Protein AF-A0A090W2Y3-F1 (afdb_monomer_lite)

Sequence (413 aa):
MLTLISLATITFFKINIYKIIIVIGTFALAVAFAGNDLVNFIGPTTGAYQAFLDFSNPEVNTLGLSASEFSMESLGNKIYTPTYILLAAGLIMVLTLWFSSKAKAVVKTSVDLSRQDDINERFQPNFLSRNIVRLSIAASNSFNNLLPSSTKVYIDKQFRHTRIPALVKTKDLPAFDLIRASVNLMVASVLISIATSMKLPLSTTYVTFMVAMGTSLADRAWGSESAVYRVAGVLNVIGGWFFTALSAFVASAIMAFILYYGGAYALVALLVFTVIVLIKNYLNHRKQSIELKEEDKLQKAESSSTQGVIIESAENIANVVKRGNKIYTGAVNGLATHNLKSLKKNKKQVEKLSNEIDDLKDNIYYFIKNLEDPSVNASNFYISILGDLQDMAQSLNYISNASYKHVTITIKS

Organism: NCBI:txid504487

pLDDT: mean 82.03, std 10.82, range [45.22, 96.12]

Structure (mmCIF, N/CA/C/O backbone):
data_AF-A0A090W2Y3-F1
#
_entry.id   AF-A0A090W2Y3-F1
#
loop_
_atom_site.group_PDB
_atom_site.id
_atom_site.type_symbol
_atom_site.label_atom_id
_atom_site.label_alt_id
_atom_site.label_comp_id
_atom_site.label_asym_id
_atom_site.label_entity_id
_atom_site.label_seq_id
_atom_site.pdbx_PDB_ins_code
_atom_site.Cartn_x
_atom_site.Cartn_y
_atom_site.Cartn_z
_atom_site.occupancy
_atom_site.B_iso_or_equiv
_atom_site.auth_seq_id
_atom_site.auth_comp_id
_atom_site.auth_asym_id
_atom_site.auth_atom_id
_atom_site.pdbx_PDB_model_num
ATOM 1 N N . MET A 1 1 ? -22.883 31.002 -9.803 1.00 64.31 1 MET A N 1
ATOM 2 C CA . MET A 1 1 ? -23.533 30.134 -10.814 1.00 64.31 1 MET A CA 1
ATOM 3 C C . MET A 1 1 ? -23.662 28.689 -10.324 1.00 64.31 1 MET A C 1
ATOM 5 O O . MET A 1 1 ? -24.786 28.247 -10.148 1.00 64.31 1 MET A O 1
ATOM 9 N N . LEU A 1 2 ? -22.569 27.979 -10.007 1.00 75.44 2 LEU A N 1
ATOM 10 C CA . LEU A 1 2 ? -22.618 26.587 -9.503 1.00 75.44 2 LEU A CA 1
ATOM 11 C C . LEU A 1 2 ? -23.423 26.408 -8.200 1.00 75.44 2 LEU A C 1
ATOM 13 O O . LEU A 1 2 ? -24.170 25.445 -8.062 1.00 75.44 2 LEU A O 1
ATOM 17 N N . THR A 1 3 ? -23.338 27.363 -7.273 1.00 79.50 3 THR A N 1
ATOM 18 C CA . THR A 1 3 ? -24.137 27.382 -6.034 1.00 79.50 3 THR A CA 1
ATOM 19 C C . THR A 1 3 ? -25.640 27.501 -6.292 1.00 79.50 3 THR A C 1
ATOM 21 O O . THR A 1 3 ? -26.423 26.824 -5.636 1.00 79.50 3 THR A O 1
ATOM 24 N N . LEU A 1 4 ? -26.044 28.298 -7.285 1.00 81.88 4 LEU A N 1
ATOM 25 C CA . LEU A 1 4 ? -27.448 28.466 -7.679 1.00 81.88 4 LEU A CA 1
ATOM 26 C C . LEU A 1 4 ? -27.993 27.217 -8.382 1.00 81.88 4 LEU A C 1
ATOM 28 O O . LEU A 1 4 ? -29.125 26.821 -8.129 1.00 81.88 4 LEU A O 1
ATOM 32 N N . ILE A 1 5 ? -27.174 26.564 -9.211 1.00 79.81 5 ILE A N 1
ATOM 33 C CA . ILE A 1 5 ? -27.521 25.292 -9.864 1.00 79.81 5 ILE A CA 1
ATOM 34 C C . ILE A 1 5 ? -27.682 24.179 -8.821 1.00 79.81 5 ILE A C 1
ATOM 36 O O . ILE A 1 5 ? -28.649 23.421 -8.875 1.00 79.81 5 ILE A O 1
ATOM 40 N N . SER A 1 6 ? -26.769 24.104 -7.847 1.00 77.62 6 SER A N 1
ATOM 41 C CA . SER A 1 6 ? -26.867 23.162 -6.727 1.00 77.62 6 SER A CA 1
ATOM 42 C C . SER A 1 6 ? -28.151 23.391 -5.925 1.00 77.62 6 SER A C 1
ATOM 44 O O . SER A 1 6 ? -28.919 22.454 -5.717 1.00 77.62 6 SER A O 1
ATOM 46 N N . LEU A 1 7 ? -28.443 24.650 -5.571 1.00 80.12 7 LEU A N 1
ATOM 47 C CA . LEU A 1 7 ? -29.657 25.023 -4.845 1.00 80.12 7 LEU A CA 1
ATOM 48 C C . LEU A 1 7 ? -30.925 24.636 -5.621 1.00 80.12 7 LEU A C 1
ATOM 50 O O . LEU A 1 7 ? -31.783 23.953 -5.074 1.00 80.12 7 LEU A O 1
ATOM 54 N N . ALA A 1 8 ? -31.012 24.987 -6.907 1.00 80.88 8 ALA A N 1
ATOM 55 C CA . ALA A 1 8 ? -32.145 24.620 -7.754 1.00 80.88 8 ALA A CA 1
ATOM 56 C C . ALA A 1 8 ? -32.314 23.094 -7.850 1.00 80.88 8 ALA A C 1
ATOM 58 O O . ALA A 1 8 ? -33.419 22.577 -7.708 1.00 80.88 8 ALA A O 1
ATOM 59 N N . THR A 1 9 ? -31.219 22.350 -8.009 1.00 76.94 9 THR A N 1
ATOM 60 C CA . THR A 1 9 ? -31.265 20.883 -8.094 1.00 76.94 9 THR A CA 1
ATOM 61 C C . THR A 1 9 ? -31.795 20.259 -6.800 1.00 76.94 9 THR A C 1
ATOM 63 O O . THR A 1 9 ? -32.645 19.370 -6.844 1.00 76.94 9 THR A O 1
ATOM 66 N N . ILE A 1 10 ? -31.342 20.753 -5.644 1.00 82.12 10 ILE A N 1
ATOM 67 C CA . ILE A 1 10 ? -31.793 20.287 -4.325 1.00 82.12 10 ILE A CA 1
ATOM 68 C C . ILE A 1 10 ? -33.282 20.598 -4.126 1.00 82.12 10 ILE A C 1
ATOM 70 O O . ILE A 1 10 ? -34.040 19.721 -3.712 1.00 82.12 10 ILE A O 1
ATOM 74 N N . THR A 1 11 ? -33.712 21.822 -4.440 1.00 77.88 11 THR A N 1
ATOM 75 C CA . THR A 1 11 ? -35.088 22.276 -4.198 1.00 77.88 11 THR A CA 1
ATOM 76 C C . THR A 1 11 ? -36.101 21.608 -5.131 1.00 77.88 11 THR A C 1
ATOM 78 O O . THR A 1 11 ? -37.164 21.201 -4.666 1.00 77.88 11 THR A O 1
ATOM 81 N N . PHE A 1 12 ? -35.783 21.456 -6.422 1.00 79.94 12 PHE A N 1
ATOM 82 C CA . PHE A 1 12 ? -36.717 20.905 -7.412 1.00 79.94 12 PHE A CA 1
ATOM 83 C C . PHE A 1 12 ? -36.733 19.376 -7.447 1.00 79.94 12 PHE A C 1
ATOM 85 O O . PHE A 1 12 ? -37.807 18.782 -7.495 1.00 79.94 12 PHE A O 1
ATOM 92 N N . PHE A 1 13 ? -35.567 18.724 -7.398 1.00 80.19 13 PHE A N 1
ATOM 93 C CA . PHE A 1 13 ? -35.489 17.267 -7.545 1.00 80.19 13 PHE A CA 1
ATOM 94 C C . PHE A 1 13 ? -35.472 16.518 -6.208 1.00 80.19 13 PHE A C 1
ATOM 96 O O . PHE A 1 13 ? -35.655 15.303 -6.200 1.00 80.19 13 PHE A O 1
ATOM 103 N N . LYS A 1 14 ? -35.259 17.206 -5.072 1.00 76.50 14 LYS A N 1
ATOM 104 C CA . LYS A 1 14 ? -35.125 16.593 -3.732 1.00 76.50 14 LYS A CA 1
ATOM 105 C C . LYS A 1 14 ? -34.080 15.465 -3.677 1.00 76.50 14 LYS A C 1
ATOM 107 O O . LYS A 1 14 ? -34.162 14.562 -2.844 1.00 76.50 14 LYS A O 1
ATOM 112 N N . ILE A 1 15 ? -33.088 15.505 -4.567 1.00 78.69 15 ILE A N 1
ATOM 113 C CA . ILE A 1 15 ? -32.010 14.515 -4.631 1.00 78.69 15 ILE A CA 1
ATOM 114 C C . ILE A 1 15 ? -30.887 14.940 -3.684 1.00 78.69 15 ILE A C 1
ATOM 116 O O . ILE A 1 15 ? -30.542 16.116 -3.580 1.00 78.69 15 ILE A O 1
ATOM 120 N N . ASN A 1 16 ? -30.274 13.963 -3.014 1.00 81.56 16 ASN A N 1
ATOM 121 C CA . ASN A 1 16 ? -29.070 14.198 -2.227 1.00 81.56 16 ASN A CA 1
ATOM 122 C C . ASN A 1 16 ? -27.894 14.554 -3.155 1.00 81.56 16 ASN A C 1
ATOM 124 O O . ASN A 1 16 ? -27.328 13.680 -3.817 1.00 81.56 16 ASN A O 1
ATOM 128 N N . ILE A 1 17 ? -27.523 15.836 -3.172 1.00 84.12 17 ILE A N 1
ATOM 129 C CA . ILE A 1 17 ? -26.469 16.378 -4.038 1.00 84.12 17 ILE A CA 1
ATOM 130 C C . ILE A 1 17 ? -25.118 15.682 -3.831 1.00 84.12 17 ILE A C 1
ATOM 132 O O . ILE A 1 17 ? -24.384 15.477 -4.794 1.00 84.12 17 ILE A O 1
ATOM 136 N N . TYR A 1 18 ? -24.809 15.228 -2.611 1.00 84.50 18 TYR A N 1
ATOM 137 C CA . TYR A 1 18 ? -23.550 14.541 -2.335 1.00 84.50 18 TYR A CA 1
ATOM 138 C C . TYR A 1 18 ? -23.444 13.211 -3.077 1.00 84.50 18 TYR A C 1
ATOM 140 O O . TYR A 1 18 ? -22.360 12.863 -3.531 1.00 84.50 18 TYR A O 1
ATOM 148 N N . LYS A 1 19 ? -24.556 12.491 -3.287 1.00 84.31 19 LYS A N 1
ATOM 149 C CA . LYS A 1 19 ? -24.541 11.261 -4.097 1.00 84.31 19 LYS A CA 1
ATOM 150 C C . LYS A 1 19 ? -24.164 11.557 -5.550 1.00 84.31 19 LYS A C 1
ATOM 152 O O . LYS A 1 19 ? -23.370 10.823 -6.128 1.00 84.31 19 LYS A O 1
ATOM 157 N N . ILE A 1 20 ? -24.680 12.650 -6.115 1.00 85.00 20 ILE A N 1
ATOM 158 C CA . ILE A 1 20 ? -24.333 13.091 -7.475 1.00 85.00 20 ILE A CA 1
ATOM 159 C C . ILE A 1 20 ? -22.848 13.465 -7.540 1.00 85.00 20 ILE A C 1
ATOM 161 O O . ILE A 1 20 ? -22.136 12.990 -8.423 1.00 85.00 20 ILE A O 1
ATOM 165 N N . ILE A 1 21 ? -22.363 14.256 -6.577 1.00 86.44 21 ILE A N 1
ATOM 166 C CA . ILE A 1 21 ? -20.951 14.656 -6.507 1.00 86.44 21 ILE A CA 1
ATOM 167 C C . ILE A 1 21 ? -20.042 13.432 -6.367 1.00 86.44 21 ILE A C 1
ATOM 169 O O . ILE A 1 21 ? -19.009 13.380 -7.019 1.00 86.44 21 ILE A O 1
ATOM 173 N N . ILE A 1 22 ? -20.417 12.426 -5.574 1.00 86.88 22 ILE A N 1
ATOM 174 C CA . ILE A 1 22 ? -19.644 11.185 -5.425 1.00 86.88 22 ILE A CA 1
ATOM 175 C C . ILE A 1 22 ? -19.577 10.414 -6.747 1.00 86.88 22 ILE A C 1
ATOM 177 O O . ILE A 1 22 ? -18.504 9.941 -7.112 1.00 86.88 22 ILE A O 1
ATOM 181 N N . VAL A 1 23 ? -20.681 10.300 -7.489 1.00 86.56 23 VAL A N 1
ATOM 182 C CA . VAL A 1 23 ? -20.695 9.621 -8.798 1.00 86.56 23 VAL A CA 1
ATOM 183 C C . VAL A 1 23 ? -19.802 10.357 -9.799 1.00 86.56 23 VAL A C 1
ATOM 185 O O . VAL A 1 23 ? -18.921 9.744 -10.403 1.00 86.56 23 VAL A O 1
ATOM 188 N N . ILE A 1 24 ? -19.972 11.676 -9.925 1.00 87.44 24 ILE A N 1
ATOM 189 C CA . ILE A 1 24 ? -19.156 12.508 -10.820 1.00 87.44 24 ILE A CA 1
ATOM 190 C C . ILE A 1 24 ? -17.686 12.484 -10.389 1.00 87.44 24 ILE A C 1
ATOM 192 O O . ILE A 1 24 ? -16.804 12.313 -11.221 1.00 87.44 24 ILE A O 1
ATOM 196 N N . GLY A 1 25 ? -17.413 12.612 -9.091 1.00 86.69 25 GLY A N 1
ATOM 197 C CA . GLY A 1 25 ? -16.070 12.603 -8.517 1.00 86.69 25 GLY A CA 1
ATOM 198 C C . GLY A 1 25 ? -15.369 11.262 -8.700 1.00 86.69 25 GLY A C 1
ATOM 199 O O . GLY A 1 25 ? -14.180 11.232 -8.988 1.00 86.69 25 GLY A O 1
ATOM 200 N N . THR A 1 26 ? -16.101 10.152 -8.612 1.00 87.38 26 THR A N 1
ATOM 201 C CA . THR A 1 26 ? -15.568 8.811 -8.885 1.00 87.38 26 THR A CA 1
ATOM 202 C C . THR A 1 26 ? -15.210 8.662 -10.362 1.00 87.38 26 THR A C 1
ATOM 204 O O . THR A 1 26 ? -14.144 8.139 -10.680 1.00 87.38 26 THR A O 1
ATOM 207 N N . PHE A 1 27 ? -16.054 9.166 -11.268 1.00 86.31 27 PHE A N 1
ATOM 208 C CA . PHE A 1 27 ? -15.744 9.194 -12.697 1.00 86.31 27 PHE A CA 1
ATOM 209 C C . PHE A 1 27 ? -14.527 10.083 -12.998 1.00 86.31 27 PHE A C 1
ATOM 211 O O . PHE A 1 27 ? -13.602 9.648 -13.679 1.00 86.31 27 PHE A O 1
ATOM 218 N N . ALA A 1 28 ? -14.480 11.294 -12.437 1.00 86.69 28 ALA A N 1
ATOM 219 C CA . ALA A 1 28 ? -13.359 12.218 -12.592 1.00 86.69 28 ALA A CA 1
ATOM 220 C C . ALA A 1 28 ? -12.050 11.619 -12.062 1.00 86.69 28 ALA A C 1
ATOM 222 O O . ALA A 1 28 ? -11.017 11.698 -12.724 1.00 86.69 28 ALA A O 1
ATOM 223 N N . LEU A 1 29 ? -12.102 10.967 -10.898 1.00 85.94 29 LEU A N 1
ATOM 224 C CA . LEU A 1 29 ? -10.965 10.260 -10.331 1.00 85.94 29 LEU A CA 1
ATOM 225 C C . LEU A 1 29 ? -10.515 9.131 -11.264 1.00 85.94 29 LEU A C 1
ATOM 227 O O . LEU A 1 29 ? -9.334 9.057 -11.579 1.00 85.94 29 LEU A O 1
ATOM 231 N N . ALA A 1 30 ? -11.433 8.308 -11.775 1.00 84.69 30 ALA A N 1
ATOM 232 C CA . ALA A 1 30 ? -11.102 7.232 -12.709 1.00 84.69 30 ALA A CA 1
ATOM 233 C C . ALA A 1 30 ? -10.423 7.747 -13.991 1.00 84.69 30 ALA A C 1
ATOM 235 O O . ALA A 1 30 ? -9.415 7.184 -14.414 1.00 84.69 30 ALA A O 1
ATOM 236 N N . VAL A 1 31 ? -10.924 8.842 -14.574 1.00 84.69 31 VAL A N 1
ATOM 237 C CA . VAL A 1 31 ? -10.310 9.487 -15.747 1.00 84.69 31 VAL A CA 1
ATOM 238 C C . VAL A 1 31 ? -8.913 10.015 -15.418 1.00 84.69 31 VAL A C 1
ATOM 240 O O . VAL A 1 31 ? -7.981 9.794 -16.187 1.00 84.69 31 VAL A O 1
ATOM 243 N N . ALA A 1 32 ? -8.744 10.668 -14.267 1.00 84.94 32 ALA A N 1
ATOM 244 C CA . ALA A 1 32 ? -7.456 11.205 -13.835 1.00 84.94 32 ALA A CA 1
ATOM 245 C C . ALA A 1 32 ? -6.419 10.091 -13.578 1.00 84.94 32 ALA A C 1
ATOM 247 O O . ALA A 1 32 ? -5.270 10.203 -14.003 1.00 84.94 32 ALA A O 1
ATOM 248 N N . PHE A 1 33 ? -6.835 8.987 -12.947 1.00 81.00 33 PHE A N 1
ATOM 249 C CA . PHE A 1 33 ? -6.011 7.789 -12.758 1.00 81.00 33 PHE A CA 1
ATOM 250 C C . PHE A 1 33 ? -5.596 7.176 -14.093 1.00 81.00 33 PHE A C 1
ATOM 252 O O . PHE A 1 33 ? -4.412 6.928 -14.308 1.00 81.00 33 PHE A O 1
ATOM 259 N N . ALA A 1 34 ? -6.557 6.968 -14.997 1.00 81.94 34 ALA A N 1
ATOM 260 C CA . ALA A 1 34 ? -6.280 6.413 -16.313 1.00 81.94 34 ALA A CA 1
ATOM 261 C C . ALA A 1 34 ? -5.309 7.307 -17.092 1.00 81.94 34 ALA A C 1
ATOM 263 O O . ALA A 1 34 ? -4.353 6.800 -17.659 1.00 81.94 34 ALA A O 1
ATOM 264 N N . GLY A 1 35 ? -5.492 8.629 -17.073 1.00 79.94 35 GLY A N 1
ATOM 265 C CA . GLY A 1 35 ? -4.607 9.562 -17.772 1.00 79.94 35 GLY A CA 1
ATOM 266 C C . GLY A 1 35 ? -3.140 9.458 -17.340 1.00 79.94 35 GLY A C 1
ATOM 267 O O . GLY A 1 35 ? -2.259 9.395 -18.194 1.00 79.94 35 GLY A O 1
ATOM 268 N N . ASN A 1 36 ? -2.871 9.400 -16.034 1.00 84.81 36 ASN A N 1
ATOM 269 C CA . ASN A 1 36 ? -1.505 9.316 -15.510 1.00 84.81 36 ASN A CA 1
ATOM 270 C C . ASN A 1 36 ? -0.910 7.904 -15.621 1.00 84.81 36 ASN A C 1
ATOM 272 O O . ASN A 1 36 ? 0.204 7.716 -16.110 1.00 84.81 36 ASN A O 1
ATOM 276 N N . ASP A 1 37 ? -1.650 6.892 -15.168 1.00 86.00 37 ASP A N 1
ATOM 277 C CA . ASP A 1 37 ? -1.103 5.544 -15.008 1.00 86.00 37 ASP A CA 1
ATOM 278 C C . ASP A 1 37 ? -1.027 4.790 -16.341 1.00 86.00 37 ASP A C 1
ATOM 280 O O . ASP A 1 37 ? -0.186 3.903 -16.497 1.00 86.00 37 ASP A O 1
ATOM 284 N N . LEU A 1 38 ? -1.841 5.163 -17.337 1.00 83.88 38 LEU A N 1
ATOM 285 C CA . LEU A 1 38 ? -1.764 4.585 -18.681 1.00 83.88 38 LEU A CA 1
ATOM 286 C C . LEU A 1 38 ? -0.440 4.923 -19.358 1.00 83.88 38 LEU A C 1
ATOM 288 O O . LEU A 1 38 ? 0.160 4.039 -19.962 1.00 83.88 38 LEU A O 1
ATOM 292 N N . VAL A 1 39 ? 0.051 6.156 -19.198 1.00 80.25 39 VAL A N 1
ATOM 293 C CA . VAL A 1 39 ? 1.357 6.577 -19.729 1.00 80.25 39 VAL A CA 1
ATOM 294 C C . VAL A 1 39 ? 2.488 5.798 -19.057 1.00 80.25 39 VAL A C 1
ATOM 296 O O . VAL A 1 39 ? 3.388 5.325 -19.746 1.00 80.25 39 VAL A O 1
ATOM 299 N N . ASN A 1 40 ? 2.409 5.575 -17.742 1.00 84.88 40 ASN A N 1
ATOM 300 C CA . ASN A 1 40 ? 3.385 4.748 -17.021 1.00 84.88 40 ASN A CA 1
ATOM 301 C C . ASN A 1 40 ? 3.363 3.281 -17.481 1.00 84.88 40 ASN A C 1
ATOM 303 O O . ASN A 1 40 ? 4.406 2.632 -17.526 1.00 84.88 40 ASN A O 1
ATOM 307 N N . PHE A 1 41 ? 2.185 2.754 -17.825 1.00 85.81 41 PHE A N 1
ATOM 308 C CA . PHE A 1 41 ? 2.028 1.376 -18.282 1.00 85.81 41 PHE A CA 1
ATOM 309 C C . PHE A 1 41 ? 2.571 1.160 -19.700 1.00 85.81 41 PHE A C 1
ATOM 311 O O . PHE A 1 41 ? 3.303 0.199 -19.932 1.00 85.81 41 PHE A O 1
ATOM 318 N N . ILE A 1 42 ? 2.240 2.048 -20.642 1.00 87.75 42 ILE A N 1
ATOM 319 C CA . ILE A 1 42 ? 2.633 1.884 -22.050 1.00 87.75 42 ILE A CA 1
ATOM 320 C C . ILE A 1 42 ? 4.006 2.470 -22.364 1.00 87.75 42 ILE A C 1
ATOM 322 O O . ILE A 1 42 ? 4.657 1.977 -23.282 1.00 87.75 42 ILE A O 1
ATOM 326 N N . GLY A 1 43 ? 4.461 3.471 -21.603 1.00 86.25 43 GLY A N 1
ATOM 327 C CA . GLY A 1 43 ? 5.660 4.264 -21.879 1.00 86.25 43 GLY A CA 1
ATOM 328 C C . GLY A 1 43 ? 6.895 3.435 -22.244 1.00 86.25 43 GLY A C 1
ATOM 329 O O . GLY A 1 43 ? 7.465 3.671 -23.311 1.00 86.25 43 GLY A O 1
ATOM 330 N N . PRO A 1 44 ? 7.285 2.420 -21.444 1.00 86.56 44 PRO A N 1
ATOM 331 C CA . PRO A 1 44 ? 8.419 1.558 -21.780 1.00 86.56 44 PRO A CA 1
ATOM 332 C C . PRO A 1 44 ? 8.231 0.797 -23.101 1.00 86.56 44 PRO A C 1
ATOM 334 O O . PRO A 1 44 ? 9.154 0.716 -23.906 1.00 86.56 44 PRO A O 1
ATOM 337 N N . THR A 1 45 ? 7.030 0.265 -23.354 1.00 87.25 45 THR A N 1
ATOM 338 C CA . THR A 1 45 ? 6.740 -0.510 -24.572 1.00 87.25 45 THR A CA 1
ATOM 339 C C . THR A 1 45 ? 6.662 0.362 -25.822 1.00 87.25 45 THR A C 1
ATOM 341 O O . THR A 1 45 ? 7.199 -0.012 -26.860 1.00 87.25 45 THR A O 1
ATOM 344 N N . THR A 1 46 ? 6.055 1.547 -25.728 1.00 86.88 46 THR A N 1
ATOM 345 C CA . THR A 1 46 ? 5.974 2.502 -26.838 1.00 86.88 46 THR A CA 1
ATOM 346 C C . THR A 1 46 ? 7.330 3.129 -27.125 1.00 86.88 46 THR A C 1
ATOM 348 O O . THR A 1 46 ? 7.658 3.326 -28.287 1.00 86.88 46 THR A O 1
ATOM 351 N N . GLY A 1 47 ? 8.140 3.389 -26.092 1.00 87.81 47 GLY A N 1
ATOM 352 C CA . GLY A 1 47 ? 9.519 3.850 -26.250 1.00 87.81 47 GLY A CA 1
ATOM 353 C C . GLY A 1 47 ? 10.391 2.809 -26.947 1.00 87.81 47 GLY A C 1
ATOM 354 O O . GLY A 1 47 ? 11.058 3.133 -27.922 1.00 87.81 47 GLY A O 1
ATOM 355 N N . ALA A 1 48 ? 10.322 1.543 -26.526 1.00 87.31 48 ALA A N 1
ATOM 356 C CA . ALA A 1 48 ? 11.044 0.459 -27.193 1.00 87.31 48 ALA A CA 1
ATOM 357 C C . ALA A 1 48 ? 10.604 0.276 -28.658 1.00 87.31 48 ALA A C 1
ATOM 359 O O . ALA A 1 48 ? 11.442 0.100 -29.539 1.00 87.31 48 ALA A O 1
ATOM 360 N N . TYR A 1 49 ? 9.297 0.350 -28.927 1.00 86.62 49 TYR A N 1
ATOM 361 C CA . TYR A 1 49 ? 8.762 0.262 -30.285 1.00 86.62 49 TYR A CA 1
ATOM 362 C C . TYR A 1 49 ? 9.209 1.439 -31.161 1.00 86.62 49 TYR A C 1
ATOM 364 O O . TYR A 1 49 ? 9.641 1.224 -32.290 1.00 86.62 49 TYR A O 1
ATOM 372 N N . GLN A 1 50 ? 9.172 2.667 -30.635 1.00 87.31 50 GLN A N 1
ATOM 373 C CA . GLN A 1 50 ? 9.648 3.849 -31.352 1.00 87.31 50 GLN A CA 1
ATOM 374 C C . GLN A 1 50 ? 11.151 3.766 -31.637 1.00 87.31 50 GLN A C 1
ATOM 376 O O . GLN A 1 50 ? 11.551 3.996 -32.770 1.00 87.31 50 GLN A O 1
ATOM 381 N N . ALA A 1 51 ? 11.968 3.357 -30.661 1.00 88.19 51 ALA A N 1
ATOM 382 C CA . ALA A 1 51 ? 13.406 3.170 -30.859 1.00 88.19 51 ALA A CA 1
ATOM 383 C C . ALA A 1 51 ? 13.706 2.171 -31.988 1.00 88.19 51 ALA A C 1
ATOM 385 O O . ALA A 1 51 ? 14.599 2.394 -32.802 1.00 88.19 51 ALA A O 1
ATOM 386 N N . PHE A 1 52 ? 12.933 1.084 -32.070 1.00 88.19 52 PHE A N 1
ATOM 387 C CA . PHE A 1 52 ? 13.045 0.116 -33.158 1.00 88.19 52 PHE A CA 1
ATOM 388 C C . PHE A 1 52 ? 12.650 0.708 -34.520 1.00 88.19 52 PHE A C 1
ATOM 390 O O . PHE A 1 52 ? 13.341 0.470 -35.513 1.00 88.19 52 PHE A O 1
ATOM 397 N N . LEU A 1 53 ? 11.557 1.478 -34.575 1.00 88.31 53 LEU A N 1
ATOM 398 C CA . LEU A 1 53 ? 11.122 2.152 -35.799 1.00 88.31 53 LEU A CA 1
ATOM 399 C C . LEU A 1 53 ? 12.151 3.179 -36.276 1.00 88.31 53 LEU A C 1
ATOM 401 O O . LEU A 1 53 ? 12.477 3.184 -37.456 1.00 88.31 53 LEU A O 1
ATOM 405 N N . ASP A 1 54 ? 12.687 3.995 -35.371 1.00 88.38 54 ASP A N 1
ATOM 406 C CA . ASP A 1 54 ? 13.687 5.020 -35.682 1.00 88.38 54 ASP A CA 1
ATOM 407 C C . ASP A 1 54 ? 14.986 4.394 -36.197 1.00 88.38 54 ASP A C 1
ATOM 409 O O . ASP A 1 54 ? 15.530 4.842 -37.202 1.00 88.38 54 ASP A O 1
ATOM 413 N N . PHE A 1 55 ? 15.445 3.311 -35.563 1.00 88.75 55 PHE A N 1
ATOM 414 C CA . PHE A 1 55 ? 16.610 2.555 -36.025 1.00 88.75 55 PHE A CA 1
ATOM 415 C C . PHE A 1 55 ? 16.405 1.962 -37.429 1.00 88.75 55 PHE A C 1
ATOM 417 O O . PHE A 1 55 ? 17.331 1.945 -38.243 1.00 88.75 55 PHE A O 1
ATOM 424 N N . SER A 1 56 ? 15.190 1.480 -37.710 1.00 88.06 56 SER A N 1
ATOM 425 C CA . SER A 1 56 ? 14.832 0.835 -38.979 1.00 88.06 56 SER A CA 1
ATOM 426 C C . SER A 1 56 ? 14.457 1.827 -40.083 1.00 88.06 56 SER A C 1
ATOM 428 O O . SER A 1 56 ? 14.317 1.419 -41.235 1.00 88.06 56 SER A O 1
ATOM 430 N N . ASN A 1 57 ? 14.252 3.105 -39.753 1.00 87.19 57 ASN A N 1
ATOM 431 C CA . ASN A 1 57 ? 13.833 4.125 -40.702 1.00 87.19 57 ASN A CA 1
ATOM 432 C C . ASN A 1 57 ? 15.060 4.729 -41.415 1.00 87.19 57 ASN A C 1
ATOM 434 O O . ASN A 1 57 ? 15.855 5.405 -40.759 1.00 87.19 57 ASN A O 1
ATOM 438 N N . PRO A 1 58 ? 15.201 4.572 -42.746 1.00 83.88 58 PRO A N 1
ATOM 439 C CA . PRO A 1 58 ? 16.316 5.146 -43.506 1.00 83.88 58 PRO A CA 1
ATOM 440 C C . PRO A 1 58 ? 16.395 6.679 -43.446 1.00 83.88 58 PRO A C 1
ATOM 442 O O . PRO A 1 58 ? 17.461 7.246 -43.663 1.00 83.88 58 PRO A O 1
ATOM 445 N N . GLU A 1 59 ? 15.285 7.361 -43.152 1.00 84.00 59 GLU A N 1
ATOM 446 C CA . GLU A 1 59 ? 15.244 8.823 -43.013 1.00 84.00 59 GLU A CA 1
ATOM 447 C C . GLU A 1 59 ? 15.822 9.308 -41.677 1.00 84.00 59 GLU A C 1
ATOM 449 O O . GLU A 1 59 ? 16.261 10.451 -41.571 1.00 84.00 59 GLU A O 1
ATOM 454 N N . VAL A 1 60 ? 15.831 8.445 -40.656 1.00 83.25 60 VAL A N 1
ATOM 455 C CA . VAL A 1 60 ? 16.355 8.750 -39.316 1.00 83.25 60 VAL A CA 1
ATOM 456 C C . VAL A 1 60 ? 17.755 8.160 -39.154 1.00 83.25 60 VAL A C 1
ATOM 458 O O . VAL A 1 60 ? 18.677 8.850 -38.725 1.00 83.25 60 VAL A O 1
ATOM 461 N N . ASN A 1 61 ? 17.954 6.911 -39.578 1.00 84.94 61 ASN A N 1
ATOM 462 C CA . ASN A 1 61 ? 19.258 6.265 -39.676 1.00 84.94 61 ASN A CA 1
ATOM 463 C C . ASN A 1 61 ? 19.893 6.494 -41.061 1.00 84.94 61 ASN A C 1
ATOM 465 O O . ASN A 1 61 ? 20.162 5.556 -41.811 1.00 84.94 61 ASN A O 1
ATOM 469 N N . THR A 1 62 ? 20.132 7.761 -41.405 1.00 81.00 62 THR A N 1
ATOM 470 C CA . THR A 1 62 ? 20.626 8.176 -42.735 1.00 81.00 62 THR A CA 1
ATOM 471 C C . THR A 1 62 ? 22.001 7.608 -43.089 1.00 81.00 62 THR A C 1
ATOM 473 O O . THR A 1 62 ? 22.320 7.428 -44.262 1.00 81.00 62 THR A O 1
ATOM 476 N N . LEU A 1 63 ? 22.814 7.311 -42.074 1.00 81.69 63 LEU A N 1
ATOM 477 C CA . LEU A 1 63 ? 24.168 6.777 -42.209 1.00 81.69 63 LEU A CA 1
ATOM 478 C C . LEU A 1 63 ? 24.213 5.240 -42.217 1.00 81.69 63 LEU A C 1
ATOM 480 O O . LEU A 1 63 ? 25.293 4.675 -42.368 1.00 81.69 63 LEU A O 1
ATOM 484 N N . GLY A 1 64 ? 23.073 4.556 -42.049 1.00 83.50 64 GLY A N 1
ATOM 485 C CA . GLY A 1 64 ? 23.025 3.093 -41.970 1.00 83.50 64 GLY A CA 1
ATOM 486 C C . GLY A 1 64 ? 23.825 2.530 -40.790 1.00 83.50 64 GLY A C 1
ATOM 487 O O . GLY A 1 64 ? 24.434 1.467 -40.908 1.00 83.50 64 GLY A O 1
ATOM 488 N N . LEU A 1 65 ? 23.857 3.261 -39.672 1.00 86.56 65 LEU A N 1
ATOM 489 C CA . LEU A 1 65 ? 24.623 2.909 -38.480 1.00 86.56 65 LEU A CA 1
ATOM 490 C C . LEU A 1 65 ? 24.163 1.573 -37.905 1.00 86.56 65 LEU A C 1
ATOM 492 O O . LEU A 1 65 ? 22.971 1.243 -37.907 1.00 86.56 65 LEU A O 1
ATOM 496 N N . SER A 1 66 ? 25.125 0.831 -37.362 1.00 86.19 66 SER A N 1
ATOM 497 C CA . SER A 1 66 ? 24.853 -0.386 -36.607 1.00 86.19 66 SER A CA 1
ATOM 498 C C . SER A 1 66 ? 24.125 -0.072 -35.292 1.00 86.19 66 SER A C 1
ATOM 500 O O . SER A 1 66 ? 24.191 1.040 -34.767 1.00 86.19 66 SER A O 1
ATOM 502 N N . ALA A 1 67 ? 23.444 -1.065 -34.711 1.00 82.44 67 ALA A N 1
ATOM 503 C CA . ALA A 1 67 ? 22.683 -0.880 -33.469 1.00 82.44 67 ALA A CA 1
ATOM 504 C C . ALA A 1 67 ? 23.540 -0.403 -32.276 1.00 82.44 67 ALA A C 1
ATOM 506 O O . ALA A 1 67 ? 23.005 0.194 -31.347 1.00 82.44 67 ALA A O 1
ATOM 507 N N . SER A 1 68 ? 24.855 -0.654 -32.292 1.00 81.69 68 SER A N 1
ATOM 508 C CA . SER A 1 68 ? 25.796 -0.182 -31.266 1.00 81.69 68 SER A CA 1
ATOM 509 C C . SER A 1 68 ? 26.210 1.282 -31.426 1.00 81.69 68 SER A C 1
ATOM 511 O O . SER A 1 68 ? 26.688 1.881 -30.469 1.00 81.69 68 SER A O 1
ATOM 513 N N . GLU A 1 69 ? 26.054 1.846 -32.623 1.00 84.62 69 GLU A N 1
ATOM 514 C CA . GLU A 1 69 ? 26.484 3.208 -32.973 1.00 84.62 69 GLU A CA 1
ATOM 515 C C . GLU A 1 69 ? 25.296 4.167 -33.126 1.00 84.62 69 GLU A C 1
ATOM 517 O O . GLU A 1 69 ? 25.470 5.385 -33.120 1.00 84.62 69 GLU A O 1
ATOM 522 N N . PHE A 1 70 ? 24.081 3.630 -33.253 1.00 86.38 70 PHE A N 1
ATOM 523 C CA . PHE A 1 70 ? 22.863 4.416 -33.376 1.00 86.38 70 PHE A CA 1
ATOM 524 C C . PHE A 1 70 ? 22.504 5.107 -32.051 1.00 86.38 70 PHE A C 1
ATOM 526 O O . PHE A 1 70 ? 22.250 4.462 -31.030 1.00 86.38 70 PHE A O 1
ATOM 533 N N . SER A 1 71 ? 22.464 6.441 -32.073 1.00 83.75 71 SER A N 1
ATOM 534 C CA . SER A 1 71 ? 22.089 7.257 -30.915 1.00 83.75 71 SER A CA 1
ATOM 535 C C . SER A 1 71 ? 20.598 7.129 -30.594 1.00 83.75 71 SER A C 1
ATOM 537 O O . SER A 1 71 ? 19.750 7.203 -31.478 1.00 83.75 71 SER A O 1
ATOM 539 N N . MET A 1 72 ? 20.267 7.031 -29.305 1.00 84.44 72 MET A N 1
ATOM 540 C CA . MET A 1 72 ? 18.882 7.012 -28.807 1.00 84.44 72 MET A CA 1
ATOM 541 C C . MET A 1 72 ? 18.316 8.417 -28.540 1.00 84.44 72 MET A C 1
ATOM 543 O O . MET A 1 72 ? 17.339 8.568 -27.807 1.00 84.44 72 MET A O 1
ATOM 547 N N . GLU A 1 73 ? 18.920 9.462 -29.111 1.00 82.75 73 GLU A N 1
ATOM 548 C CA . GLU A 1 73 ? 18.484 10.856 -28.950 1.00 82.75 73 GLU A CA 1
ATOM 549 C C . GLU A 1 73 ? 17.018 11.073 -29.367 1.00 82.75 73 GLU A C 1
ATOM 551 O O . GLU A 1 73 ? 16.314 11.887 -28.766 1.00 82.75 73 GLU A O 1
ATOM 556 N N . SER A 1 74 ? 16.512 10.281 -30.320 1.00 78.75 74 SER A N 1
ATOM 557 C CA . SER A 1 74 ? 15.114 10.336 -30.757 1.00 78.75 74 SER A CA 1
ATOM 558 C C . SER A 1 74 ? 14.108 10.061 -29.628 1.00 78.75 74 SER A C 1
ATOM 560 O O . SER A 1 74 ? 13.014 10.628 -29.645 1.00 78.75 74 SER A O 1
ATOM 562 N N . LEU A 1 75 ? 14.486 9.299 -28.589 1.00 79.19 75 LEU A N 1
ATOM 563 C CA . LEU A 1 75 ? 13.651 9.049 -27.405 1.00 79.19 75 LEU A CA 1
ATOM 564 C C . LEU A 1 75 ? 13.462 10.285 -26.514 1.00 79.19 75 LEU A C 1
ATOM 566 O O . LEU A 1 75 ? 12.549 10.305 -25.688 1.00 79.19 75 LEU A O 1
ATOM 570 N N . GLY A 1 76 ? 14.300 11.315 -26.667 1.00 77.94 76 GLY A N 1
ATOM 571 C CA . GLY A 1 76 ? 14.137 12.600 -25.983 1.00 77.94 76 GLY A CA 1
ATOM 572 C C . GLY A 1 76 ? 13.013 13.462 -26.569 1.00 77.94 76 GLY A C 1
ATOM 573 O O . GLY A 1 76 ? 12.556 14.408 -25.923 1.00 77.94 76 GLY A O 1
ATOM 574 N N . ASN A 1 77 ? 12.540 13.132 -27.775 1.00 80.00 77 ASN A N 1
ATOM 575 C CA . ASN A 1 77 ? 11.471 13.852 -28.458 1.00 80.00 77 ASN A CA 1
ATOM 576 C C . ASN A 1 77 ? 10.079 13.332 -28.068 1.00 80.00 77 ASN A C 1
ATOM 578 O O . ASN A 1 77 ? 9.910 12.281 -27.450 1.00 80.00 77 ASN A O 1
ATOM 582 N N . LYS A 1 78 ? 9.030 14.086 -28.426 1.00 78.06 78 LYS A N 1
ATOM 583 C CA . LYS A 1 78 ? 7.644 13.656 -28.184 1.00 78.06 78 LYS A CA 1
ATOM 584 C C . LYS A 1 78 ? 7.334 12.385 -28.977 1.00 78.06 78 LYS A C 1
ATOM 586 O O . LYS A 1 78 ? 7.262 12.422 -30.200 1.00 78.06 78 LYS A O 1
ATOM 591 N N . ILE A 1 79 ? 7.056 11.304 -28.257 1.00 73.62 79 ILE A N 1
ATOM 592 C CA . ILE A 1 79 ? 6.618 10.032 -28.831 1.00 73.62 79 ILE A CA 1
ATOM 593 C C . ILE A 1 79 ? 5.124 10.115 -29.165 1.00 73.62 79 ILE A C 1
ATOM 595 O O . ILE A 1 79 ? 4.297 10.413 -28.297 1.00 73.62 79 ILE A O 1
ATOM 599 N N . TYR A 1 80 ? 4.767 9.819 -30.414 1.00 74.19 80 TYR A N 1
ATOM 600 C CA . TYR A 1 80 ? 3.374 9.673 -30.830 1.00 74.19 80 TYR A CA 1
ATOM 601 C C . TYR A 1 80 ? 2.934 8.226 -30.635 1.00 74.19 80 TYR A C 1
ATOM 603 O O . TYR A 1 80 ? 3.429 7.317 -31.293 1.00 74.19 80 TYR A O 1
ATOM 611 N N . THR A 1 81 ? 1.984 8.001 -29.728 1.00 79.19 81 THR A N 1
ATOM 612 C CA . THR A 1 81 ? 1.398 6.669 -29.538 1.00 79.19 81 THR A CA 1
ATOM 613 C C . THR A 1 81 ? 0.156 6.519 -30.419 1.00 79.19 81 THR A C 1
ATOM 615 O O . THR A 1 81 ? -0.781 7.309 -30.269 1.00 79.19 81 THR A O 1
ATOM 618 N N . PRO A 1 82 ? 0.090 5.507 -31.302 1.00 83.25 82 PRO A N 1
ATOM 619 C CA . PRO A 1 82 ? -1.109 5.227 -32.079 1.00 83.25 82 PRO A CA 1
ATOM 620 C C . PRO A 1 82 ? -2.333 4.955 -31.193 1.00 83.25 82 PRO A C 1
ATOM 622 O O . PRO A 1 82 ? -2.253 4.230 -30.198 1.00 83.25 82 PRO A O 1
ATOM 625 N N . THR A 1 83 ? -3.498 5.479 -31.584 1.00 87.38 83 THR A N 1
ATOM 626 C CA . THR A 1 83 ? -4.735 5.398 -30.786 1.00 87.38 83 THR A CA 1
ATOM 627 C C . THR A 1 83 ? -5.159 3.962 -30.467 1.00 87.38 83 THR A C 1
ATOM 629 O O . THR A 1 83 ? -5.675 3.704 -29.383 1.00 87.38 83 THR A O 1
ATOM 632 N N . TYR A 1 84 ? -4.911 3.004 -31.367 1.00 88.38 84 TYR A N 1
ATOM 633 C CA . TYR A 1 84 ? -5.262 1.599 -31.136 1.00 88.38 84 TYR A CA 1
ATOM 634 C C . TYR A 1 84 ? -4.433 0.954 -30.011 1.00 88.38 84 TYR A C 1
ATOM 636 O O . TYR A 1 84 ? -4.979 0.162 -29.244 1.00 88.38 84 TYR A O 1
ATOM 644 N N . ILE A 1 85 ? -3.154 1.328 -29.854 1.00 84.81 85 ILE A N 1
ATOM 645 C CA . ILE A 1 85 ? -2.300 0.859 -28.746 1.00 84.81 85 ILE A CA 1
ATOM 646 C C . ILE A 1 85 ? -2.824 1.423 -27.427 1.00 84.81 85 ILE A C 1
ATOM 648 O O . ILE A 1 85 ? -2.956 0.691 -26.447 1.00 84.81 85 ILE A O 1
ATOM 652 N N . LEU A 1 86 ? -3.184 2.710 -27.423 1.00 86.38 86 LEU A N 1
ATOM 653 C CA . LEU A 1 86 ? -3.748 3.380 -26.254 1.00 86.38 86 LEU A CA 1
ATOM 654 C C . LEU A 1 86 ? -5.066 2.725 -25.807 1.00 86.38 86 LEU A C 1
ATOM 656 O O . LEU A 1 86 ? -5.256 2.464 -24.620 1.00 86.38 86 LEU A O 1
ATOM 660 N N . LEU A 1 87 ? -5.952 2.410 -26.759 1.00 89.00 87 LEU A N 1
ATOM 661 C CA . LEU A 1 87 ? -7.237 1.758 -26.492 1.00 89.00 87 LEU A CA 1
ATOM 662 C C . LEU A 1 87 ? -7.036 0.335 -25.952 1.00 89.00 87 LEU A C 1
ATOM 664 O O . LEU A 1 87 ? -7.621 -0.020 -24.927 1.00 89.00 87 LEU A O 1
ATOM 668 N N . ALA A 1 88 ? -6.168 -0.460 -26.586 1.00 90.44 88 ALA A N 1
ATOM 669 C CA . ALA A 1 88 ? -5.851 -1.813 -26.134 1.00 90.44 88 ALA A CA 1
ATOM 670 C C . ALA A 1 88 ? -5.242 -1.820 -24.722 1.00 90.44 88 ALA A C 1
ATOM 672 O O . ALA A 1 88 ? -5.659 -2.603 -23.867 1.00 90.44 88 ALA A O 1
ATOM 673 N N . ALA A 1 89 ? -4.304 -0.913 -24.443 1.00 88.81 89 ALA A N 1
ATOM 674 C CA . ALA A 1 89 ? -3.693 -0.777 -23.127 1.00 88.81 89 ALA A CA 1
ATOM 675 C C . ALA A 1 89 ? -4.702 -0.344 -22.054 1.00 88.81 89 ALA A C 1
ATOM 677 O O . ALA A 1 89 ? -4.709 -0.906 -20.957 1.00 88.81 89 ALA A O 1
ATOM 678 N N . GLY A 1 90 ? -5.595 0.597 -22.380 1.00 88.38 90 GLY A N 1
ATOM 679 C CA . GLY A 1 90 ? -6.690 0.997 -21.498 1.00 88.38 90 GLY A CA 1
ATOM 680 C C . GLY A 1 90 ? -7.611 -0.177 -21.159 1.00 88.38 90 GLY A C 1
ATOM 681 O O . GLY A 1 90 ? -7.943 -0.392 -19.994 1.00 88.38 90 GLY A O 1
ATOM 682 N N . LEU A 1 91 ? -7.958 -1.002 -22.150 1.00 90.62 91 LEU A N 1
ATOM 683 C CA . LEU A 1 91 ? -8.786 -2.191 -21.949 1.00 90.62 91 LEU A CA 1
ATOM 684 C C . LEU A 1 91 ? -8.092 -3.231 -21.054 1.00 90.62 91 LEU A C 1
ATOM 686 O O . LEU A 1 91 ? -8.705 -3.735 -20.111 1.00 90.62 91 LEU A O 1
ATOM 690 N N . ILE A 1 92 ? -6.804 -3.508 -21.288 1.00 90.69 92 ILE A N 1
ATOM 691 C CA . ILE A 1 92 ? -6.004 -4.406 -20.438 1.00 90.69 92 ILE A CA 1
ATOM 692 C C . ILE A 1 92 ? -5.965 -3.892 -18.995 1.00 90.69 92 ILE A C 1
ATOM 694 O O . ILE A 1 92 ? -6.150 -4.675 -18.058 1.00 90.69 92 ILE A O 1
ATOM 698 N N . MET A 1 93 ? -5.765 -2.587 -18.800 1.00 87.44 93 MET A N 1
ATOM 699 C CA . MET A 1 93 ? -5.753 -1.967 -17.476 1.00 87.44 93 MET A CA 1
ATOM 700 C C . MET A 1 93 ? -7.094 -2.151 -16.756 1.00 87.44 93 MET A C 1
ATOM 702 O O . MET A 1 93 ? -7.109 -2.599 -15.607 1.00 87.44 93 MET A O 1
ATOM 706 N N . VAL A 1 94 ? -8.217 -1.879 -17.430 1.00 87.38 94 VAL A N 1
ATOM 707 C CA . VAL A 1 94 ? -9.567 -2.046 -16.864 1.00 87.38 94 VAL A CA 1
ATOM 708 C C . VAL A 1 94 ? -9.813 -3.495 -16.446 1.00 87.38 94 VAL A C 1
ATOM 710 O O . VAL A 1 94 ? -10.202 -3.744 -15.303 1.00 87.38 94 VAL A O 1
ATOM 713 N N . LEU A 1 95 ? -9.533 -4.461 -17.329 1.00 89.44 95 LEU A N 1
ATOM 714 C CA . LEU A 1 95 ? -9.693 -5.885 -17.015 1.00 89.44 95 LEU A CA 1
ATOM 715 C C . LEU A 1 95 ? -8.815 -6.293 -15.825 1.00 89.44 95 LEU A C 1
ATOM 717 O O . LEU A 1 95 ? -9.275 -6.968 -14.903 1.00 89.44 95 LEU A O 1
ATOM 721 N N . THR A 1 96 ? -7.563 -5.837 -15.801 1.00 87.69 96 THR A N 1
ATOM 722 C CA . THR A 1 96 ? -6.623 -6.161 -14.723 1.00 87.69 96 THR A CA 1
ATOM 723 C C . THR A 1 96 ? -7.109 -5.624 -13.379 1.00 87.69 96 THR A C 1
ATOM 725 O O . THR A 1 96 ? -7.111 -6.364 -12.394 1.00 87.69 96 THR A O 1
ATOM 728 N N . LEU A 1 97 ? -7.569 -4.372 -13.314 1.00 83.00 97 LEU A N 1
ATOM 729 C CA . LEU A 1 97 ? -8.109 -3.785 -12.084 1.00 83.00 97 LEU A CA 1
ATOM 730 C C . LEU A 1 97 ? -9.381 -4.503 -11.615 1.00 83.00 97 LEU A C 1
ATOM 732 O O . LEU A 1 97 ? -9.539 -4.750 -10.417 1.00 83.00 97 LEU A O 1
ATOM 736 N N . TRP A 1 98 ? -10.251 -4.904 -12.545 1.00 84.56 98 TRP A N 1
ATOM 737 C CA . TRP A 1 98 ? -11.496 -5.606 -12.234 1.00 84.56 98 TRP A CA 1
ATOM 738 C C . TRP A 1 98 ? -11.259 -6.974 -11.574 1.00 84.56 98 TRP A C 1
ATOM 740 O O . TRP A 1 98 ? -11.912 -7.331 -10.581 1.00 84.56 98 TRP A O 1
ATOM 750 N N . PHE A 1 99 ? -10.293 -7.739 -12.090 1.00 84.25 99 PHE A N 1
ATOM 751 C CA . PHE A 1 99 ? -9.991 -9.091 -11.611 1.00 84.25 99 PHE A CA 1
ATOM 752 C C . PHE A 1 99 ? -8.920 -9.145 -10.509 1.00 84.25 99 PHE A C 1
ATOM 754 O O . PHE A 1 99 ? -8.828 -10.147 -9.796 1.00 84.25 99 PHE A O 1
ATOM 761 N N . SER A 1 100 ? -8.136 -8.083 -10.303 1.00 83.31 100 SER A N 1
ATOM 762 C CA . SER A 1 100 ? -7.029 -8.082 -9.341 1.00 83.31 100 SER A CA 1
ATOM 763 C C . SER A 1 100 ? -7.502 -8.034 -7.885 1.00 83.31 100 SER A C 1
ATOM 765 O O . SER A 1 100 ? -7.991 -7.022 -7.379 1.00 83.31 100 SER A O 1
ATOM 767 N N . SER A 1 101 ? -7.267 -9.128 -7.154 1.00 74.19 101 SER A N 1
ATOM 768 C CA . SER A 1 101 ? -7.449 -9.189 -5.697 1.00 74.19 101 SER A CA 1
ATOM 769 C C . SER A 1 101 ? -6.528 -8.216 -4.952 1.00 74.19 101 SER A C 1
ATOM 771 O O . SER A 1 101 ? -6.916 -7.663 -3.923 1.00 74.19 101 SER A O 1
ATOM 773 N N . LYS A 1 102 ? -5.326 -7.959 -5.487 1.00 77.69 102 LYS A N 1
ATOM 774 C CA . LYS A 1 102 ? -4.356 -7.016 -4.915 1.00 77.69 102 LYS A CA 1
ATOM 775 C C . LYS A 1 102 ? -4.846 -5.573 -5.024 1.00 77.69 102 LYS A C 1
ATOM 777 O O . LYS A 1 102 ? -4.785 -4.853 -4.035 1.00 77.69 102 LYS A O 1
ATOM 782 N N . ALA A 1 103 ? -5.390 -5.176 -6.179 1.00 77.25 103 ALA A N 1
ATOM 783 C CA . ALA A 1 103 ? -5.959 -3.839 -6.363 1.00 77.25 103 ALA A CA 1
ATOM 784 C C . ALA A 1 103 ? -7.121 -3.601 -5.385 1.00 77.25 103 ALA A C 1
ATOM 786 O O . ALA A 1 103 ? -7.144 -2.597 -4.676 1.00 77.25 103 ALA A O 1
ATOM 787 N N . LYS A 1 104 ? -8.018 -4.587 -5.240 1.00 75.00 104 LYS A N 1
ATOM 788 C CA . LYS A 1 104 ? -9.111 -4.546 -4.253 1.00 75.00 104 LYS A CA 1
ATOM 789 C C . LYS A 1 104 ? -8.598 -4.416 -2.813 1.00 75.00 104 LYS A C 1
ATOM 791 O O . LYS A 1 104 ? -9.169 -3.664 -2.028 1.00 75.00 104 LYS A O 1
ATOM 796 N N . ALA A 1 105 ? -7.506 -5.100 -2.460 1.00 72.94 105 ALA A N 1
ATOM 797 C CA . ALA A 1 105 ? -6.891 -4.987 -1.136 1.00 72.94 105 ALA A CA 1
ATOM 798 C C . ALA A 1 105 ? -6.267 -3.601 -0.873 1.00 72.94 105 ALA A C 1
ATOM 800 O O . ALA A 1 105 ? -6.358 -3.097 0.249 1.00 72.94 105 ALA A O 1
ATOM 801 N N . VAL A 1 106 ? -5.668 -2.969 -1.890 1.00 74.38 106 VAL A N 1
ATOM 802 C CA . VAL A 1 106 ? -5.129 -1.599 -1.793 1.00 74.38 106 VAL A CA 1
ATOM 803 C C . VAL A 1 106 ? -6.258 -0.589 -1.608 1.00 74.38 106 VAL A C 1
ATOM 805 O O . VAL A 1 106 ? -6.186 0.222 -0.688 1.00 74.38 106 VAL A O 1
ATOM 808 N N . VAL A 1 107 ? -7.335 -0.697 -2.395 1.00 75.12 107 VAL A N 1
ATOM 809 C CA . VAL A 1 107 ? -8.535 0.142 -2.234 1.00 75.12 107 VAL A CA 1
ATOM 810 C C . VAL A 1 107 ? -9.110 -0.015 -0.829 1.00 75.12 107 VAL A C 1
ATOM 812 O O . VAL A 1 107 ? -9.343 0.982 -0.153 1.00 75.12 107 VAL A O 1
ATOM 815 N N . LYS A 1 108 ? -9.249 -1.253 -0.334 1.00 71.25 108 LYS A N 1
ATOM 816 C CA . LYS A 1 108 ? -9.703 -1.499 1.041 1.00 71.25 108 LYS A CA 1
ATOM 817 C C . LYS A 1 108 ? -8.803 -0.816 2.072 1.00 71.25 108 LYS A C 1
ATOM 819 O O . LYS A 1 108 ? -9.303 -0.192 2.991 1.00 71.25 108 LYS A O 1
ATOM 824 N N . THR A 1 109 ? -7.485 -0.902 1.909 1.00 69.31 109 THR A N 1
ATOM 825 C CA . THR A 1 109 ? -6.528 -0.287 2.845 1.00 69.31 109 THR A CA 1
ATOM 826 C C . THR A 1 109 ? -6.602 1.243 2.821 1.00 69.31 109 THR A C 1
ATOM 828 O O . THR A 1 109 ? -6.545 1.864 3.874 1.00 69.31 109 THR A O 1
ATOM 831 N N . SER A 1 110 ? -6.775 1.846 1.640 1.00 71.06 110 SER A N 1
ATOM 832 C CA . SER A 1 110 ? -7.004 3.291 1.485 1.00 71.06 110 SER A CA 1
ATOM 833 C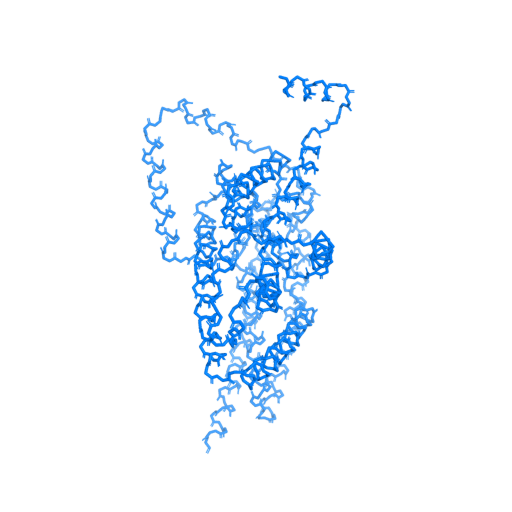 C . SER A 1 110 ? -8.264 3.744 2.219 1.00 71.06 110 SER A C 1
ATOM 835 O O . SER A 1 110 ? -8.236 4.723 2.964 1.00 71.06 110 SER A O 1
ATOM 837 N N . VAL A 1 111 ? -9.356 2.997 2.036 1.00 73.50 111 VAL A N 1
ATOM 838 C CA . VAL A 1 111 ? -10.633 3.258 2.700 1.00 73.50 111 VAL A CA 1
ATOM 839 C C . VAL A 1 111 ? -10.484 3.108 4.213 1.00 73.50 111 VAL A C 1
ATOM 841 O O . VAL A 1 111 ? -10.838 4.038 4.926 1.00 73.50 111 VAL A O 1
ATOM 844 N N . ASP A 1 112 ? -9.898 2.004 4.689 1.00 69.69 112 ASP A N 1
ATOM 845 C CA . ASP A 1 112 ? -9.695 1.713 6.115 1.00 69.69 112 ASP A CA 1
ATOM 846 C C . ASP A 1 112 ? -8.884 2.815 6.821 1.00 69.69 112 ASP A C 1
ATOM 848 O O . ASP A 1 112 ? -9.317 3.308 7.856 1.00 69.69 112 ASP A O 1
ATOM 852 N N . LEU A 1 113 ? -7.755 3.256 6.246 1.00 66.00 113 LEU A N 1
ATOM 853 C CA . LEU A 1 113 ? -6.909 4.322 6.824 1.00 66.00 113 LEU A CA 1
ATOM 854 C C . LEU A 1 113 ? -7.608 5.664 6.938 1.00 66.00 113 LEU A C 1
ATOM 856 O O . LEU A 1 113 ? -7.209 6.541 7.702 1.00 66.00 113 LEU A O 1
ATOM 860 N N . SER A 1 114 ? -8.616 5.836 6.107 1.00 66.56 114 SER A N 1
ATOM 861 C CA . SER A 1 114 ? -9.340 7.071 6.032 1.00 66.56 114 SER A CA 1
ATOM 862 C C . SER A 1 114 ? -10.625 6.961 6.852 1.00 66.56 114 SER A C 1
ATOM 864 O O . SER A 1 114 ? -11.271 7.974 7.038 1.00 66.56 114 SER A O 1
ATOM 866 N N . ARG A 1 115 ? -11.019 5.814 7.415 1.00 67.94 115 ARG A N 1
ATOM 867 C CA . ARG A 1 115 ? -12.249 5.745 8.220 1.00 67.94 115 ARG A CA 1
ATOM 868 C C . ARG A 1 115 ? -12.219 6.723 9.399 1.00 67.94 115 ARG A C 1
ATOM 870 O O . ARG A 1 115 ? -11.176 6.997 9.988 1.00 67.94 115 ARG A O 1
ATOM 877 N N . GLN A 1 116 ? -13.378 7.328 9.658 1.00 56.31 116 GLN A N 1
ATOM 878 C CA . GLN A 1 116 ? -13.587 8.258 10.777 1.00 56.31 116 GLN A CA 1
ATOM 879 C C . GLN A 1 116 ? -13.565 7.511 12.124 1.00 56.31 116 GLN A C 1
ATOM 881 O O . GLN A 1 116 ? -13.083 8.061 13.109 1.00 56.31 116 GLN A O 1
ATOM 886 N N . ASP A 1 117 ? -14.025 6.257 12.142 1.00 59.31 117 ASP A N 1
ATOM 887 C CA . ASP A 1 117 ? -14.077 5.416 13.342 1.00 59.31 117 ASP A CA 1
ATOM 888 C C . ASP A 1 117 ? -12.687 4.923 13.786 1.00 59.31 117 ASP A C 1
ATOM 890 O O . ASP A 1 117 ? -11.781 4.735 12.966 1.00 59.31 117 ASP A O 1
ATOM 894 N N . ASP A 1 118 ? -12.538 4.659 15.089 1.00 53.97 118 ASP A N 1
ATOM 895 C CA . ASP A 1 118 ? -11.373 3.967 15.651 1.00 53.97 118 ASP A CA 1
ATOM 896 C C . ASP A 1 118 ? -11.351 2.521 15.119 1.00 53.97 118 ASP A C 1
ATOM 898 O O . ASP A 1 118 ? -12.128 1.664 15.541 1.00 53.97 118 ASP A O 1
ATOM 902 N N . ILE A 1 119 ? -10.466 2.251 14.158 1.00 53.44 119 ILE A N 1
ATOM 903 C CA . ILE A 1 119 ? -10.212 0.915 13.609 1.00 53.44 119 ILE A CA 1
ATOM 904 C C . ILE A 1 119 ? -8.768 0.556 13.887 1.00 53.44 119 ILE A C 1
ATOM 906 O O . ILE A 1 119 ? -7.892 1.417 13.922 1.00 53.44 119 ILE A O 1
ATOM 910 N N . ASN A 1 120 ? -8.520 -0.740 14.039 1.00 52.62 120 ASN A N 1
ATOM 911 C CA . ASN A 1 120 ? -7.196 -1.276 14.298 1.00 52.62 120 ASN A CA 1
ATOM 912 C C . ASN A 1 120 ? -6.234 -0.850 13.195 1.00 52.62 120 ASN A C 1
ATOM 914 O O . ASN A 1 120 ? -6.336 -1.255 12.031 1.00 52.62 120 ASN A O 1
ATOM 918 N N . GLU A 1 121 ? -5.281 -0.033 13.606 1.00 60.44 121 GLU A N 1
ATOM 919 C CA . GLU A 1 121 ? -4.284 0.530 12.730 1.00 60.44 121 GLU A CA 1
ATOM 920 C C . GLU A 1 121 ? -3.308 -0.561 12.304 1.00 60.44 121 GLU A C 1
ATOM 922 O O . GLU A 1 121 ? -2.681 -1.233 13.119 1.00 60.44 121 GLU A O 1
ATOM 927 N N . ARG A 1 122 ? -3.170 -0.756 10.992 1.00 59.44 122 ARG A N 1
ATOM 928 C CA . ARG A 1 122 ? -2.335 -1.835 10.437 1.00 59.44 122 ARG A CA 1
ATOM 929 C C . ARG A 1 122 ? -0.832 -1.588 10.597 1.00 59.44 122 ARG A C 1
ATOM 931 O O . ARG A 1 122 ? -0.034 -2.471 10.287 1.00 59.44 122 ARG A O 1
ATOM 938 N N . PHE A 1 123 ? -0.441 -0.383 11.003 1.00 64.56 123 PHE A N 1
ATOM 939 C CA . PHE A 1 123 ? 0.947 0.057 11.040 1.00 64.56 123 PHE A CA 1
ATOM 940 C C . PHE A 1 123 ? 1.456 0.155 12.464 1.00 64.56 123 PHE A C 1
ATOM 942 O O . PHE A 1 123 ? 0.939 0.934 13.249 1.00 64.56 123 PHE A O 1
ATOM 949 N N . GLN A 1 124 ? 2.528 -0.568 12.766 1.00 71.31 124 GLN A N 1
ATOM 950 C CA . GLN A 1 124 ? 3.161 -0.491 14.075 1.00 71.31 124 GLN A CA 1
ATOM 951 C C . GLN A 1 124 ? 3.845 0.876 14.283 1.00 71.31 124 GLN A C 1
ATOM 953 O O . GLN A 1 124 ? 4.489 1.395 13.363 1.00 71.31 124 GLN A O 1
ATOM 958 N N . PRO A 1 125 ? 3.737 1.469 15.483 1.00 73.81 125 PRO A N 1
ATOM 959 C CA . PRO A 1 125 ? 4.290 2.778 15.778 1.00 73.81 125 PRO A CA 1
ATOM 960 C C . PRO A 1 125 ? 5.817 2.690 15.858 1.00 73.81 125 PRO A C 1
ATOM 962 O O . PRO A 1 125 ? 6.363 1.802 16.512 1.00 73.81 125 PRO A O 1
ATOM 965 N N . ASN A 1 126 ? 6.520 3.642 15.245 1.00 83.25 126 ASN A N 1
ATOM 966 C CA . ASN A 1 126 ? 7.982 3.691 15.238 1.00 83.25 126 ASN A CA 1
ATOM 967 C C . ASN A 1 126 ? 8.501 4.934 15.983 1.00 83.25 126 ASN A C 1
ATOM 969 O O . ASN A 1 126 ? 7.734 5.805 16.400 1.00 83.25 126 ASN A O 1
ATOM 973 N N . PHE A 1 127 ? 9.816 5.010 16.205 1.00 84.69 127 PHE A N 1
ATOM 974 C CA . PHE A 1 127 ? 10.420 6.127 16.940 1.00 84.69 127 PHE A CA 1
ATOM 975 C C . PHE A 1 127 ? 10.105 7.485 16.289 1.00 84.69 127 PHE A C 1
ATOM 977 O O . PHE A 1 127 ? 9.766 8.443 16.982 1.00 84.69 127 PHE A O 1
ATOM 984 N N . LEU A 1 128 ? 10.157 7.562 14.959 1.00 85.25 128 LEU A N 1
ATOM 985 C CA . LEU A 1 128 ? 9.856 8.781 14.205 1.00 85.25 128 LEU A CA 1
ATOM 986 C C . LEU A 1 128 ? 8.392 9.208 14.370 1.00 85.25 128 LEU A C 1
ATOM 988 O O . LEU A 1 128 ? 8.132 10.364 14.698 1.00 85.25 128 LEU A O 1
ATOM 992 N N . SER A 1 129 ? 7.439 8.286 14.223 1.00 85.25 129 SER A N 1
ATOM 993 C CA . SER A 1 129 ? 6.011 8.591 14.324 1.00 85.25 129 SER A CA 1
ATOM 994 C C . SER A 1 129 ? 5.628 9.053 15.728 1.00 85.25 129 SER A C 1
ATOM 996 O O . SER A 1 129 ? 4.900 10.035 15.873 1.00 85.25 129 SER A O 1
ATOM 998 N N . ARG A 1 130 ? 6.197 8.430 16.771 1.00 84.94 130 ARG A N 1
ATOM 999 C CA . ARG A 1 130 ? 6.016 8.855 18.170 1.00 84.94 130 ARG A CA 1
ATOM 1000 C C . ARG A 1 130 ? 6.506 10.282 18.405 1.00 84.94 130 ARG A C 1
ATOM 1002 O O . ARG A 1 130 ? 5.820 11.056 19.069 1.00 84.94 130 ARG A O 1
ATOM 1009 N N . ASN A 1 131 ? 7.670 10.639 17.864 1.00 88.69 131 ASN A N 1
ATOM 1010 C CA . ASN A 1 131 ? 8.221 11.985 18.025 1.00 88.69 131 ASN A CA 1
ATOM 1011 C C . ASN A 1 131 ? 7.415 13.035 17.252 1.00 88.69 131 ASN A C 1
ATOM 1013 O O . ASN A 1 131 ? 7.107 14.080 17.819 1.00 88.69 131 ASN A O 1
ATOM 1017 N N . ILE A 1 132 ? 7.009 12.750 16.010 1.00 88.75 132 ILE A N 1
ATOM 1018 C CA . ILE A 1 132 ? 6.176 13.667 15.214 1.00 88.75 132 ILE A CA 1
ATOM 1019 C C . ILE A 1 132 ? 4.850 13.946 15.924 1.00 88.75 132 ILE A C 1
ATOM 1021 O O . ILE A 1 132 ? 4.462 15.107 16.055 1.00 88.75 132 ILE A O 1
ATOM 1025 N N . VAL A 1 133 ? 4.171 12.909 16.428 1.00 86.31 133 VAL A N 1
ATOM 1026 C CA . VAL A 1 133 ? 2.909 13.087 17.160 1.00 86.31 133 VAL A CA 1
ATOM 1027 C C . VAL A 1 133 ? 3.126 13.881 18.443 1.00 86.31 133 VAL A C 1
ATOM 1029 O O . VAL A 1 133 ? 2.386 14.826 18.698 1.00 86.31 133 VAL A O 1
ATOM 1032 N N . ARG A 1 134 ? 4.172 13.573 19.219 1.00 86.69 134 ARG A N 1
ATOM 1033 C CA . ARG A 1 134 ? 4.489 14.315 20.448 1.00 86.69 134 ARG A CA 1
ATOM 1034 C C . ARG A 1 134 ? 4.740 15.800 20.174 1.00 86.69 134 ARG A C 1
ATOM 1036 O O . ARG A 1 134 ? 4.191 16.641 20.880 1.00 86.69 134 ARG A O 1
ATOM 1043 N N . LEU A 1 135 ? 5.531 16.119 19.149 1.00 90.44 135 LEU A N 1
ATOM 1044 C CA . LEU A 1 135 ? 5.805 17.500 18.744 1.00 90.44 135 LEU A CA 1
ATOM 1045 C C . LEU A 1 135 ? 4.542 18.202 18.236 1.00 90.44 135 LEU A C 1
ATOM 1047 O O . LEU A 1 135 ? 4.310 19.355 18.582 1.00 90.44 135 LEU A O 1
ATOM 1051 N N . SER A 1 136 ? 3.699 17.500 17.476 1.00 87.44 136 SER A N 1
ATOM 1052 C CA . SER A 1 136 ? 2.437 18.044 16.963 1.00 87.44 136 SER A CA 1
ATOM 1053 C C . SER A 1 136 ? 1.452 18.353 18.092 1.00 87.44 136 SER A C 1
ATOM 1055 O O . SER A 1 136 ? 0.846 19.420 18.099 1.00 87.44 136 SER A O 1
ATOM 1057 N N . ILE A 1 137 ? 1.334 17.465 19.087 1.00 86.62 137 ILE A N 1
ATOM 1058 C CA . ILE A 1 137 ? 0.517 17.695 20.287 1.00 86.62 137 ILE A CA 1
ATOM 1059 C C . ILE A 1 137 ? 1.073 18.874 21.089 1.00 86.62 137 ILE A C 1
ATOM 1061 O O . ILE A 1 137 ? 0.309 19.745 21.497 1.00 86.62 137 ILE A O 1
ATOM 1065 N N . ALA A 1 138 ? 2.393 18.945 21.284 1.00 89.00 138 ALA A N 1
ATOM 1066 C CA . ALA A 1 138 ? 3.022 20.061 21.986 1.00 89.00 138 ALA A CA 1
ATOM 1067 C C . ALA A 1 138 ? 2.761 21.400 21.275 1.00 89.00 138 ALA A C 1
ATOM 1069 O O . ALA A 1 138 ? 2.331 22.358 21.913 1.00 89.00 138 ALA A O 1
ATOM 1070 N N . ALA A 1 139 ? 2.939 21.454 19.952 1.00 90.31 139 ALA A N 1
ATOM 1071 C CA . ALA A 1 139 ? 2.651 22.636 19.144 1.00 90.31 139 ALA A CA 1
ATOM 1072 C C . ALA A 1 139 ? 1.163 23.017 19.192 1.00 90.31 139 ALA A C 1
ATOM 1074 O O . ALA A 1 139 ? 0.830 24.185 19.395 1.00 90.31 139 ALA A O 1
ATOM 1075 N N . SER A 1 140 ? 0.269 22.031 19.073 1.00 86.88 140 SER A N 1
ATOM 1076 C CA . SER A 1 140 ? -1.179 22.227 19.177 1.00 86.88 140 SER A CA 1
ATOM 1077 C C . SER A 1 140 ? -1.573 22.787 20.542 1.00 86.88 140 SER A C 1
ATOM 1079 O O . SER A 1 140 ? -2.368 23.718 20.606 1.00 86.88 140 SER A O 1
ATOM 1081 N N . ASN A 1 141 ? -1.005 22.273 21.635 1.00 88.19 141 ASN A N 1
ATOM 1082 C CA . ASN A 1 141 ? -1.281 22.765 22.985 1.00 88.19 141 ASN A CA 1
ATOM 1083 C C . ASN A 1 141 ? -0.776 24.199 23.181 1.00 88.19 141 ASN A C 1
ATOM 1085 O O . ASN A 1 141 ? -1.507 25.033 23.713 1.00 88.19 141 ASN A O 1
ATOM 1089 N N . SER A 1 142 ? 0.427 24.514 22.692 1.00 92.31 142 SER A N 1
ATOM 1090 C CA . SER A 1 142 ? 0.962 25.880 22.707 1.00 92.31 142 SER A CA 1
ATOM 1091 C C . SER A 1 142 ? 0.065 26.850 21.938 1.00 92.31 142 SER A C 1
ATOM 1093 O O . SER A 1 142 ? -0.258 27.920 22.448 1.00 92.31 142 SER A O 1
ATOM 1095 N N . PHE A 1 143 ? -0.403 26.462 20.747 1.00 89.69 143 PHE A N 1
ATOM 1096 C CA . PHE A 1 143 ? -1.333 27.275 19.964 1.00 89.69 143 PHE A CA 1
ATOM 1097 C C . PHE A 1 143 ? -2.695 27.414 20.654 1.00 89.69 143 PHE A C 1
ATOM 1099 O O . PHE A 1 143 ? -3.253 28.505 20.727 1.00 89.69 143 PHE A O 1
ATOM 1106 N N . ASN A 1 144 ? -3.215 26.328 21.227 1.00 87.94 144 ASN A N 1
ATOM 1107 C CA . ASN A 1 144 ? -4.490 26.341 21.933 1.00 87.94 144 ASN A CA 1
ATOM 1108 C C . ASN A 1 144 ? -4.435 27.246 23.177 1.00 87.94 144 ASN A C 1
ATOM 1110 O O . ASN A 1 144 ? -5.426 27.881 23.522 1.00 87.94 144 ASN A O 1
ATOM 1114 N N . ASN A 1 145 ? -3.282 27.384 23.833 1.00 90.50 145 ASN A N 1
ATOM 1115 C CA . ASN A 1 145 ? -3.111 28.314 24.954 1.00 90.50 145 ASN A CA 1
ATOM 1116 C C . ASN A 1 145 ? -3.187 29.794 24.542 1.00 90.50 145 ASN A C 1
ATOM 1118 O O . ASN A 1 145 ? -3.537 30.623 25.376 1.00 90.50 145 ASN A O 1
ATOM 1122 N N . LEU A 1 146 ? -2.932 30.121 23.271 1.00 93.12 146 LEU A N 1
ATOM 1123 C CA . LEU A 1 146 ? -3.048 31.484 22.735 1.00 93.12 146 LEU A CA 1
ATOM 1124 C C . LEU A 1 146 ? -4.489 31.860 22.347 1.00 93.12 146 LEU A C 1
ATOM 1126 O O . LEU A 1 146 ? -4.783 33.036 22.141 1.00 93.12 146 LEU A O 1
ATOM 1130 N N . LEU A 1 147 ? -5.397 30.885 22.230 1.00 91.88 147 LEU A N 1
ATOM 1131 C CA . LEU A 1 147 ? -6.775 31.127 21.800 1.00 91.88 147 LEU A CA 1
ATOM 1132 C C . LEU A 1 147 ? -7.683 31.557 22.973 1.00 91.88 147 LEU A C 1
ATOM 1134 O O . LEU A 1 147 ? -7.667 30.911 24.026 1.00 91.88 147 LEU A O 1
ATOM 1138 N N . PRO A 1 148 ? -8.556 32.569 22.790 1.00 93.88 148 PRO A N 1
ATOM 1139 C CA . PRO A 1 148 ? -9.596 32.913 23.759 1.00 93.88 148 PRO A CA 1
ATOM 1140 C C . PRO A 1 148 ? -10.583 31.761 23.988 1.00 93.88 148 PRO A C 1
ATOM 1142 O O . PRO A 1 148 ? -10.893 30.995 23.071 1.00 93.88 148 PRO A O 1
ATOM 1145 N N . SER A 1 149 ? -11.146 31.676 25.195 1.00 90.56 149 SER A N 1
ATOM 1146 C CA . SER A 1 149 ? -12.136 30.652 25.570 1.00 90.56 149 SER A CA 1
ATOM 1147 C C . SER A 1 149 ? -13.350 30.626 24.633 1.00 90.56 149 SER A C 1
ATOM 1149 O O . SER A 1 149 ? -13.775 29.548 24.221 1.00 90.56 149 SER A O 1
ATOM 1151 N N . SER A 1 150 ? -13.851 31.790 24.210 1.00 91.56 150 SER A N 1
ATOM 1152 C CA . SER A 1 150 ? -14.962 31.905 23.254 1.00 91.56 150 SER A CA 1
ATOM 1153 C C . SER A 1 150 ? -14.663 31.224 21.914 1.00 91.56 150 SER A C 1
ATOM 1155 O O . SER A 1 150 ? -15.519 30.530 21.364 1.00 91.56 150 SER A O 1
ATOM 1157 N N . THR A 1 151 ? -13.433 31.362 21.410 1.00 91.00 151 THR A N 1
ATOM 1158 C CA . THR A 1 151 ? -12.999 30.739 20.153 1.00 91.00 151 THR A CA 1
ATOM 1159 C C . THR A 1 151 ? -12.881 29.226 20.303 1.00 91.00 151 THR A C 1
ATOM 1161 O O . THR A 1 151 ? -13.320 28.497 19.418 1.00 91.00 151 THR A O 1
ATOM 1164 N N . LYS A 1 152 ? -12.368 28.737 21.440 1.00 89.06 152 LYS A N 1
ATOM 1165 C CA . LYS A 1 152 ? -12.304 27.292 21.731 1.00 89.06 152 LYS A CA 1
ATOM 1166 C C . LYS A 1 152 ? -13.691 26.661 21.723 1.00 89.06 152 LYS A C 1
ATOM 1168 O O . LYS A 1 152 ? -13.912 25.680 21.024 1.00 89.06 152 LYS A O 1
ATOM 1173 N N . VAL A 1 153 ? -14.643 27.280 22.425 1.00 89.19 153 VAL A N 1
ATOM 1174 C CA . VAL A 1 153 ? -16.035 26.807 22.483 1.00 89.19 153 VAL A CA 1
ATOM 1175 C C . VAL A 1 153 ? -16.689 26.833 21.099 1.00 89.19 153 VAL A C 1
ATOM 1177 O O . VAL A 1 153 ? -17.401 25.894 20.741 1.00 89.19 153 VAL A O 1
ATOM 1180 N N . TYR A 1 154 ? -16.437 27.877 20.301 1.00 91.12 154 TYR A N 1
ATOM 1181 C CA . TYR A 1 154 ? -16.935 27.958 18.927 1.00 91.12 154 TYR A CA 1
ATOM 1182 C C . TYR A 1 154 ? -16.388 26.827 18.044 1.00 91.12 154 TYR A C 1
ATOM 1184 O O . TYR A 1 154 ? -17.165 26.187 17.336 1.00 91.12 154 TYR A O 1
ATOM 1192 N N . ILE A 1 155 ? -15.078 26.562 18.118 1.00 87.00 155 ILE A N 1
ATOM 1193 C CA . ILE A 1 155 ? -14.411 25.484 17.379 1.00 87.00 155 ILE A CA 1
ATOM 1194 C C . ILE A 1 155 ? -14.960 24.124 17.821 1.00 87.00 155 ILE A C 1
ATOM 1196 O O . ILE A 1 155 ? -15.392 23.341 16.980 1.00 87.00 155 ILE A O 1
ATOM 1200 N N . ASP A 1 156 ? -15.016 23.849 19.125 1.00 86.06 156 ASP A N 1
ATOM 1201 C CA . ASP A 1 156 ? -15.481 22.560 19.648 1.00 86.06 156 ASP A CA 1
ATOM 1202 C C . ASP A 1 156 ? -16.951 22.280 19.309 1.00 86.06 156 ASP A C 1
ATOM 1204 O O . ASP A 1 156 ? -17.341 21.125 19.138 1.00 86.06 156 ASP A O 1
ATOM 1208 N N . LYS A 1 157 ? -17.777 23.322 19.139 1.00 86.88 157 LYS A N 1
ATOM 1209 C CA . LYS A 1 157 ? -19.164 23.167 18.679 1.00 86.88 157 LYS A CA 1
ATOM 1210 C C . LYS A 1 157 ? -19.253 22.580 17.264 1.00 86.88 157 LYS A C 1
ATOM 1212 O O . LYS A 1 157 ? -20.219 21.871 16.995 1.00 86.88 157 LYS A O 1
ATOM 1217 N N . GLN A 1 158 ? -18.267 22.827 16.396 1.00 82.44 158 GLN A N 1
ATOM 1218 C CA . GLN A 1 158 ? -18.245 22.299 15.023 1.00 82.44 158 GLN A CA 1
ATOM 1219 C C . GLN A 1 158 ? -17.945 20.793 14.966 1.00 82.44 158 GLN A C 1
ATOM 1221 O O . GLN A 1 158 ? -18.354 20.132 14.021 1.00 82.44 158 GLN A O 1
ATOM 1226 N N . PHE A 1 159 ? -17.281 20.240 15.988 1.00 77.00 159 PHE A N 1
ATOM 1227 C CA . PHE A 1 159 ? -16.875 18.826 16.043 1.00 77.00 159 PHE A CA 1
ATOM 1228 C C . PHE A 1 159 ? -17.818 17.944 16.879 1.00 77.00 159 PHE A C 1
ATOM 1230 O O . PHE A 1 159 ? -17.491 16.799 17.208 1.00 77.00 159 PHE A O 1
ATOM 1237 N N . ARG A 1 160 ? -18.997 18.450 17.264 1.00 73.06 160 ARG A N 1
ATOM 1238 C CA . ARG A 1 160 ? -19.988 17.650 17.996 1.00 73.06 160 ARG A CA 1
ATOM 1239 C C . ARG A 1 160 ? -20.596 16.605 17.064 1.00 73.06 160 ARG A C 1
ATOM 1241 O O . ARG A 1 160 ? -21.372 16.931 16.173 1.00 73.06 160 ARG A O 1
ATOM 1248 N N . HIS A 1 161 ? -20.258 15.344 17.304 1.00 63.50 161 HIS A N 1
ATOM 1249 C CA . HIS A 1 161 ? -20.786 14.226 16.535 1.00 63.50 161 HIS A CA 1
ATOM 1250 C C . HIS A 1 161 ? -22.255 13.983 16.900 1.00 63.50 161 HIS A C 1
ATOM 1252 O O . HIS A 1 161 ? -22.618 13.927 18.078 1.00 63.50 161 HIS A O 1
ATOM 1258 N N . THR A 1 162 ? -23.107 13.820 15.888 1.00 56.59 162 THR A N 1
ATOM 1259 C CA . THR A 1 162 ? -24.486 13.364 16.100 1.00 56.59 162 THR A CA 1
ATOM 1260 C C . THR A 1 162 ? -24.418 11.859 16.347 1.00 56.59 162 THR A C 1
ATOM 1262 O O . THR A 1 162 ? -23.921 11.135 15.488 1.00 56.59 162 THR A O 1
ATOM 1265 N N . ARG A 1 163 ? -24.842 11.380 17.526 1.00 52.38 163 ARG A N 1
ATOM 1266 C CA . ARG A 1 163 ? -24.818 9.943 17.850 1.00 52.38 163 ARG A CA 1
ATOM 1267 C C . ARG A 1 163 ? -25.639 9.176 16.808 1.00 52.38 163 ARG A C 1
ATOM 1269 O O . ARG A 1 163 ? -26.843 9.397 16.697 1.00 52.38 163 ARG A O 1
ATOM 1276 N N . ILE A 1 164 ? -24.985 8.308 16.041 1.00 55.19 164 ILE A N 1
ATOM 1277 C CA . ILE A 1 164 ? -25.649 7.391 15.111 1.00 55.19 164 ILE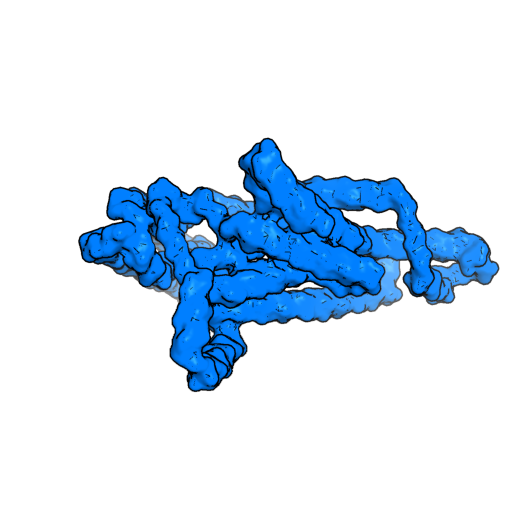 A CA 1
ATOM 1278 C C . ILE A 1 164 ? -26.300 6.279 15.957 1.00 55.19 164 ILE A C 1
ATOM 1280 O O . ILE A 1 164 ? -25.637 5.760 16.856 1.00 55.19 164 ILE A O 1
ATOM 1284 N N . PRO A 1 165 ? -27.581 5.926 15.739 1.00 45.22 165 PRO A N 1
ATOM 1285 C CA . PRO A 1 165 ? -28.227 4.840 16.473 1.00 45.22 165 PRO A CA 1
ATOM 1286 C C . PRO A 1 165 ? -27.546 3.494 16.179 1.00 45.22 165 PRO A C 1
ATOM 1288 O O . PRO A 1 165 ? -27.279 3.158 15.027 1.00 45.22 165 PRO A O 1
ATOM 1291 N N . ALA A 1 166 ? -27.291 2.722 17.234 1.00 49.25 166 ALA A N 1
ATOM 1292 C CA . ALA A 1 166 ? -26.375 1.580 17.274 1.00 49.25 166 ALA A CA 1
ATOM 1293 C C . ALA A 1 166 ? -26.883 0.273 16.611 1.00 49.25 166 ALA A C 1
ATOM 1295 O O . ALA A 1 166 ? -26.216 -0.754 16.639 1.00 49.25 166 ALA A O 1
ATOM 1296 N N . LEU A 1 167 ? -28.031 0.314 15.925 1.00 47.91 167 LEU A N 1
ATOM 1297 C CA . LEU A 1 167 ? -28.677 -0.858 15.309 1.00 47.91 167 LEU A CA 1
ATOM 1298 C C . LEU A 1 167 ? -28.018 -1.352 14.002 1.00 47.91 167 LEU A C 1
ATOM 1300 O O . LEU A 1 167 ? -28.542 -2.265 13.363 1.00 47.91 167 LEU A O 1
ATOM 1304 N N . VAL A 1 168 ? -26.901 -0.762 13.567 1.00 48.56 168 VAL A N 1
ATOM 1305 C CA . VAL A 1 168 ? -26.223 -1.118 12.309 1.00 48.56 168 VAL A CA 1
ATOM 1306 C C . VAL A 1 168 ? -24.871 -1.748 12.623 1.00 48.56 168 VAL A C 1
ATOM 1308 O O . VAL A 1 168 ? -24.055 -1.145 13.316 1.00 48.56 168 VAL A O 1
ATOM 1311 N N . LYS A 1 169 ? -24.606 -2.946 12.083 1.00 48.00 169 LYS A N 1
ATOM 1312 C CA . LYS A 1 169 ? -23.283 -3.580 12.177 1.00 48.00 169 LYS A CA 1
ATOM 1313 C C . LYS A 1 169 ? -22.207 -2.603 11.683 1.00 48.00 169 LYS A C 1
ATOM 1315 O O . LYS A 1 169 ? -22.339 -2.026 10.606 1.00 48.00 169 LYS A O 1
ATOM 1320 N N . THR A 1 170 ? -21.110 -2.466 12.424 1.00 54.59 170 THR A N 1
ATOM 1321 C CA . THR A 1 170 ? -19.957 -1.581 12.123 1.00 54.59 170 THR A CA 1
ATOM 1322 C C . THR A 1 170 ? -19.337 -1.795 10.733 1.00 54.59 170 THR A C 1
ATOM 1324 O O . THR A 1 170 ? -18.705 -0.891 10.174 1.00 54.59 170 THR A O 1
ATOM 1327 N N . LYS A 1 171 ? -19.548 -2.977 10.144 1.00 47.66 171 LYS A N 1
ATOM 1328 C CA . LYS A 1 171 ? -19.162 -3.350 8.775 1.00 47.66 171 LYS A CA 1
ATOM 1329 C C . LYS A 1 171 ? -20.072 -2.777 7.679 1.00 47.66 171 LYS A C 1
ATOM 1331 O O . LYS A 1 171 ? -19.594 -2.565 6.566 1.00 47.66 171 LYS A O 1
ATOM 1336 N N . ASP A 1 172 ? -21.341 -2.526 7.992 1.00 52.81 172 ASP A N 1
ATOM 1337 C CA . ASP A 1 172 ? -22.349 -2.008 7.056 1.00 52.81 172 ASP A CA 1
ATOM 1338 C C . ASP A 1 172 ? -22.473 -0.474 7.129 1.00 52.81 172 ASP A C 1
ATOM 1340 O O . ASP A 1 172 ? -23.113 0.152 6.281 1.00 52.81 172 ASP A O 1
ATOM 1344 N N . LEU A 1 173 ? -21.821 0.145 8.120 1.00 59.16 173 LEU A N 1
ATOM 1345 C CA . LEU A 1 173 ? -21.670 1.592 8.213 1.00 59.16 173 LEU A CA 1
ATOM 1346 C C . LEU A 1 173 ? -20.733 2.105 7.102 1.00 59.16 173 LEU A C 1
ATOM 1348 O O . LEU A 1 173 ? -19.640 1.559 6.907 1.00 59.16 173 LEU A O 1
ATOM 1352 N N . PRO A 1 174 ? -21.131 3.158 6.363 1.00 61.22 174 PRO A N 1
ATOM 1353 C CA . PRO A 1 174 ? -20.254 3.809 5.402 1.00 61.22 174 PRO A CA 1
ATOM 1354 C C . PRO A 1 174 ? -18.937 4.220 6.063 1.00 61.22 174 PRO A C 1
ATOM 1356 O O . PRO A 1 174 ? -18.932 4.805 7.139 1.00 61.22 174 PRO A O 1
ATOM 1359 N N . ALA A 1 175 ? -17.817 3.965 5.384 1.00 63.69 175 ALA A N 1
ATOM 1360 C CA . ALA A 1 175 ? -16.482 4.334 5.860 1.00 63.69 175 ALA A CA 1
ATOM 1361 C C . ALA A 1 175 ? -16.313 5.845 6.139 1.00 63.69 175 ALA A C 1
ATOM 1363 O O . ALA A 1 175 ? -15.420 6.250 6.884 1.00 63.69 175 ALA A O 1
ATOM 1364 N N . PHE A 1 176 ? -17.162 6.665 5.518 1.00 71.31 176 PHE A N 1
ATOM 1365 C CA . PHE A 1 176 ? -17.186 8.116 5.633 1.00 71.31 176 PHE A CA 1
ATOM 1366 C C . PHE A 1 176 ? -18.619 8.615 5.539 1.00 71.31 176 PHE A C 1
ATOM 1368 O O . PHE A 1 176 ? -19.448 8.012 4.847 1.00 71.31 176 PHE A O 1
ATOM 1375 N N . ASP A 1 177 ? -18.870 9.788 6.108 1.00 79.62 177 ASP A N 1
ATOM 1376 C CA . ASP A 1 177 ? -20.016 10.584 5.701 1.00 79.62 177 ASP A CA 1
ATOM 1377 C C . ASP A 1 177 ? -19.922 11.006 4.211 1.00 79.62 177 ASP A C 1
ATOM 1379 O O . ASP A 1 177 ? -18.873 10.950 3.553 1.00 79.62 177 ASP A O 1
ATOM 1383 N N . LEU A 1 178 ? -21.059 11.428 3.653 1.00 83.50 178 LEU A N 1
ATOM 1384 C CA . LEU A 1 178 ? -21.156 11.798 2.239 1.00 83.50 178 LEU A CA 1
ATOM 1385 C C . LEU A 1 178 ? -20.349 13.061 1.888 1.00 83.50 178 LEU A C 1
ATOM 1387 O O . LEU A 1 178 ? -19.919 13.202 0.741 1.00 83.50 178 LEU A O 1
ATOM 1391 N N . ILE A 1 179 ? -20.127 13.963 2.849 1.00 85.56 179 ILE A N 1
ATOM 1392 C CA . ILE A 1 179 ? -19.350 15.191 2.651 1.00 85.56 179 ILE A CA 1
ATOM 1393 C C . ILE A 1 179 ? -17.888 14.808 2.470 1.00 85.56 179 ILE A C 1
ATOM 1395 O O . ILE A 1 179 ? -17.279 15.142 1.455 1.00 85.56 179 ILE A O 1
ATOM 1399 N N . ARG A 1 180 ? -17.339 14.029 3.393 1.00 83.88 180 ARG A N 1
ATOM 1400 C CA . ARG A 1 180 ? -15.960 13.576 3.367 1.00 83.88 180 ARG A CA 1
ATOM 1401 C C . ARG A 1 180 ? -15.657 12.705 2.158 1.00 83.88 180 ARG A C 1
ATOM 1403 O O . ARG A 1 180 ? -14.625 12.902 1.518 1.00 83.88 180 ARG A O 1
ATOM 1410 N N . ALA A 1 181 ? -16.565 11.802 1.789 1.00 84.81 181 ALA A N 1
ATOM 1411 C CA . ALA A 1 181 ? -16.443 11.050 0.543 1.00 84.81 181 ALA A CA 1
ATOM 1412 C C . ALA A 1 181 ? -16.366 11.990 -0.675 1.00 84.81 181 ALA A C 1
ATOM 1414 O O . ALA A 1 181 ? -15.495 11.824 -1.529 1.00 84.81 181 ALA A O 1
ATOM 1415 N N . SER A 1 182 ? -17.226 13.014 -0.731 1.00 88.00 182 SER A N 1
ATOM 1416 C CA . SER A 1 182 ? -17.235 13.982 -1.834 1.00 88.00 182 SER A CA 1
ATOM 1417 C C . SER A 1 182 ? -15.950 14.818 -1.909 1.00 88.00 182 SER A C 1
ATOM 1419 O O . SER A 1 182 ? -15.381 14.962 -2.991 1.00 88.00 182 SER A O 1
ATOM 1421 N N . VAL A 1 183 ? -15.440 15.295 -0.767 1.00 88.88 183 VAL A N 1
ATOM 1422 C CA . VAL A 1 183 ? -14.198 16.079 -0.684 1.00 88.88 183 VAL A CA 1
ATOM 1423 C C . VAL A 1 183 ? -12.998 15.224 -1.075 1.00 88.88 183 VAL A C 1
ATOM 1425 O O . VAL A 1 183 ? -12.192 15.660 -1.893 1.00 88.88 183 VAL A O 1
ATOM 1428 N N . ASN A 1 184 ? -12.901 13.994 -0.562 1.00 89.31 184 ASN A N 1
ATOM 1429 C CA . ASN A 1 184 ? -11.803 13.086 -0.892 1.00 89.31 184 ASN A CA 1
ATOM 1430 C C . ASN A 1 184 ? -11.711 12.823 -2.397 1.00 89.31 184 ASN A C 1
ATOM 1432 O O . ASN A 1 184 ? -10.636 12.952 -2.982 1.00 89.31 184 ASN A O 1
ATOM 1436 N N . LEU A 1 185 ? -12.839 12.490 -3.030 1.00 88.81 185 LEU A N 1
ATOM 1437 C CA . LEU A 1 185 ? -12.895 12.219 -4.466 1.00 88.81 185 LEU A CA 1
ATOM 1438 C C . LEU A 1 185 ? -12.564 13.467 -5.289 1.00 88.81 185 LEU A C 1
ATOM 1440 O O . LEU A 1 185 ? -11.738 13.407 -6.200 1.00 88.81 185 LEU A O 1
ATOM 1444 N N . MET A 1 186 ? -13.168 14.608 -4.946 1.00 88.94 186 MET A N 1
ATOM 1445 C CA . MET A 1 186 ? -12.957 15.858 -5.670 1.00 88.94 186 MET A CA 1
ATOM 1446 C C . MET A 1 186 ? -11.508 16.334 -5.554 1.00 88.94 186 MET A C 1
ATOM 1448 O O . MET A 1 186 ? -10.854 16.528 -6.575 1.00 88.94 186 MET A O 1
ATOM 1452 N N . VAL A 1 187 ? -10.978 16.485 -4.338 1.00 91.38 187 VAL A N 1
ATOM 1453 C CA . VAL A 1 187 ? -9.623 17.011 -4.120 1.00 91.38 187 VAL A CA 1
ATOM 1454 C C . VAL A 1 187 ? -8.574 16.091 -4.744 1.00 91.38 187 VAL A C 1
ATOM 1456 O O . VAL A 1 187 ? -7.678 16.580 -5.430 1.00 91.38 187 VAL A O 1
ATOM 1459 N N . ALA A 1 188 ? -8.706 14.767 -4.592 1.00 91.31 188 ALA A N 1
ATOM 1460 C CA . ALA A 1 188 ? -7.784 13.829 -5.227 1.00 91.31 188 ALA A CA 1
ATOM 1461 C C . ALA A 1 188 ? -7.834 13.929 -6.759 1.00 91.31 188 ALA A C 1
ATOM 1463 O O . ALA A 1 188 ? -6.785 14.012 -7.395 1.00 91.31 188 ALA A O 1
ATOM 1464 N N . SER A 1 189 ? -9.035 13.977 -7.350 1.00 89.12 189 SER A N 1
ATOM 1465 C CA . SER A 1 189 ? -9.201 14.084 -8.806 1.00 89.12 189 SER A CA 1
ATOM 1466 C C . SER A 1 189 ? -8.591 15.372 -9.368 1.00 89.12 189 SER A C 1
ATOM 1468 O O . SER A 1 189 ? -7.870 15.321 -10.362 1.00 89.12 189 SER A O 1
ATOM 1470 N N . VAL A 1 190 ? -8.793 16.510 -8.696 1.00 90.38 190 VAL A N 1
ATOM 1471 C CA . VAL A 1 190 ? -8.249 17.813 -9.104 1.00 90.38 190 VAL A CA 1
ATOM 1472 C C . VAL A 1 190 ? -6.727 17.831 -9.012 1.00 90.38 190 VAL A C 1
ATOM 1474 O O . VAL A 1 190 ? -6.072 18.227 -9.974 1.00 90.38 190 VAL A O 1
ATOM 1477 N N . LEU A 1 191 ? -6.147 17.364 -7.901 1.00 91.75 191 LEU A N 1
ATOM 1478 C CA . LEU A 1 191 ? -4.691 17.317 -7.734 1.00 91.75 191 LEU A CA 1
ATOM 1479 C C . LEU A 1 191 ? -4.027 16.422 -8.785 1.00 91.75 191 LEU A C 1
ATOM 1481 O O . LEU A 1 191 ? -3.041 16.831 -9.397 1.00 91.75 191 LEU A O 1
ATOM 1485 N N . ILE A 1 192 ? -4.589 15.233 -9.038 1.00 90.56 192 ILE A N 1
ATOM 1486 C CA . ILE A 1 192 ? -4.081 14.323 -10.073 1.00 90.56 192 ILE A CA 1
ATOM 1487 C C . ILE A 1 192 ? -4.227 14.963 -11.455 1.00 90.56 192 ILE A C 1
ATOM 1489 O O . ILE A 1 192 ? -3.276 14.946 -12.233 1.00 90.56 192 ILE A O 1
ATOM 1493 N N . SER A 1 193 ? -5.377 15.565 -11.766 1.00 88.06 193 SER A N 1
ATOM 1494 C CA . SER A 1 193 ? -5.625 16.182 -13.072 1.00 88.06 193 SER A CA 1
ATOM 1495 C C . SER A 1 193 ? -4.695 17.366 -13.345 1.00 88.06 193 SER A C 1
ATOM 1497 O O . SER A 1 193 ? -4.179 17.479 -14.456 1.00 88.06 193 SER A O 1
ATOM 1499 N N . ILE A 1 194 ? -4.453 18.235 -12.358 1.00 90.25 194 ILE A N 1
ATOM 1500 C CA . ILE A 1 194 ? -3.523 19.367 -12.492 1.00 90.25 194 ILE A CA 1
ATOM 1501 C C . ILE A 1 194 ? -2.108 18.848 -12.740 1.00 90.25 194 ILE A C 1
ATOM 1503 O O . ILE A 1 194 ? -1.463 19.253 -13.705 1.00 90.25 194 ILE A O 1
ATOM 1507 N N . ALA A 1 195 ? -1.638 17.912 -11.917 1.00 88.50 195 ALA A N 1
ATOM 1508 C CA . ALA A 1 195 ? -0.296 17.364 -12.065 1.00 88.50 195 ALA A CA 1
ATOM 1509 C C . ALA A 1 195 ? -0.123 16.596 -13.392 1.00 88.50 195 ALA A C 1
ATOM 1511 O O . ALA A 1 195 ? 0.897 16.765 -14.057 1.00 88.50 195 ALA A O 1
ATOM 1512 N N . THR A 1 196 ? -1.148 15.866 -13.847 1.00 86.44 196 THR A N 1
ATOM 1513 C CA . THR A 1 196 ? -1.165 15.214 -15.171 1.00 86.44 196 THR A CA 1
ATOM 1514 C C . THR A 1 196 ? -1.106 16.247 -16.298 1.00 86.44 196 THR A C 1
ATOM 1516 O O . THR A 1 196 ? -0.325 16.096 -17.236 1.00 86.44 196 THR A O 1
ATOM 1519 N N . SER A 1 197 ? -1.867 17.344 -16.195 1.00 85.06 197 SER A N 1
ATOM 1520 C CA . SER A 1 197 ? -1.820 18.449 -17.163 1.00 85.06 197 SER A CA 1
ATOM 1521 C C . SER A 1 197 ? -0.441 19.110 -17.219 1.00 85.06 197 SER A C 1
ATOM 1523 O O . SER A 1 197 ? 0.003 19.526 -18.288 1.00 85.06 197 SER A O 1
ATOM 1525 N N . MET A 1 198 ? 0.246 19.193 -16.078 1.00 88.06 198 MET A N 1
ATOM 1526 C CA . MET A 1 198 ? 1.617 19.694 -15.968 1.00 88.06 198 MET A CA 1
ATOM 1527 C C . MET A 1 198 ? 2.677 18.639 -16.322 1.00 88.06 198 MET A C 1
ATOM 1529 O O . MET A 1 198 ? 3.866 18.943 -16.271 1.00 88.06 198 MET A O 1
ATOM 1533 N N . LYS A 1 199 ? 2.268 17.417 -16.697 1.00 83.69 199 LYS A N 1
ATOM 1534 C CA . LYS A 1 199 ? 3.144 16.276 -17.014 1.00 83.69 199 LYS A CA 1
ATOM 1535 C C . LYS A 1 199 ? 4.104 15.910 -15.880 1.00 83.69 199 LYS A C 1
ATOM 1537 O O . LYS A 1 199 ? 5.214 15.440 -16.124 1.00 83.69 199 LYS A O 1
ATOM 1542 N N . LEU A 1 200 ? 3.686 16.137 -14.640 1.00 82.50 200 LEU A N 1
ATOM 1543 C CA . LEU A 1 200 ? 4.464 15.753 -13.474 1.00 82.50 200 LEU A CA 1
ATOM 1544 C C . LEU A 1 200 ? 4.288 14.249 -13.233 1.00 82.50 200 LEU A C 1
ATOM 1546 O O . LEU A 1 200 ? 3.147 13.798 -13.117 1.00 82.50 200 LEU A O 1
ATOM 1550 N N . PRO A 1 201 ? 5.376 13.467 -13.122 1.00 69.44 201 PRO A N 1
ATOM 1551 C CA . PRO A 1 201 ? 5.274 12.064 -12.754 1.00 69.44 201 PRO A CA 1
ATOM 1552 C C . PRO A 1 201 ? 4.800 11.978 -11.302 1.00 69.44 201 PRO A C 1
ATOM 1554 O O . PRO A 1 201 ? 5.530 12.315 -10.369 1.00 69.44 201 PRO A O 1
ATOM 1557 N N . LEU A 1 202 ? 3.553 11.555 -11.111 1.00 80.00 202 LEU A N 1
ATOM 1558 C CA . LEU A 1 202 ? 2.913 11.504 -9.801 1.00 80.00 202 LEU A CA 1
ATOM 1559 C C . LEU A 1 202 ? 2.506 10.071 -9.444 1.00 80.00 202 LEU A C 1
ATOM 1561 O O . LEU A 1 202 ? 2.153 9.263 -10.303 1.00 80.00 202 LEU A O 1
ATOM 1565 N N . SER A 1 203 ? 2.514 9.767 -8.148 1.00 83.62 203 SER A N 1
ATOM 1566 C CA . SER A 1 203 ? 1.896 8.550 -7.625 1.00 83.62 203 SER A CA 1
ATOM 1567 C C . SER A 1 203 ? 0.439 8.849 -7.280 1.00 83.62 203 SER A C 1
ATOM 1569 O O . SER A 1 203 ? 0.140 9.492 -6.273 1.00 83.62 203 SER A O 1
ATOM 1571 N N . THR A 1 204 ? -0.485 8.391 -8.120 1.00 85.12 204 THR A N 1
ATOM 1572 C CA . THR A 1 204 ? -1.939 8.548 -7.925 1.00 85.12 204 THR A CA 1
ATOM 1573 C C . THR A 1 204 ? -2.398 7.911 -6.607 1.00 85.12 204 THR A C 1
ATOM 1575 O O . THR A 1 204 ? -3.229 8.460 -5.877 1.00 85.12 204 THR A O 1
ATOM 1578 N N . THR A 1 205 ? -1.773 6.788 -6.240 1.00 81.88 205 THR A N 1
ATOM 1579 C CA . THR A 1 205 ? -1.964 6.115 -4.947 1.00 81.88 205 THR A CA 1
ATOM 1580 C C . THR A 1 205 ? -1.505 6.999 -3.788 1.00 81.88 205 THR A C 1
ATOM 1582 O O . THR A 1 205 ? -2.205 7.119 -2.791 1.00 81.88 205 THR A O 1
ATOM 1585 N N . TYR A 1 206 ? -0.360 7.672 -3.917 1.00 83.44 206 TYR A N 1
ATOM 1586 C CA . TYR A 1 206 ? 0.113 8.593 -2.885 1.00 83.44 206 TYR A CA 1
ATOM 1587 C C . TYR A 1 206 ? -0.850 9.767 -2.689 1.00 83.44 206 TYR A C 1
ATOM 1589 O O . TYR A 1 206 ? -1.246 10.051 -1.561 1.00 83.44 206 TYR A O 1
ATOM 1597 N N . VAL A 1 207 ? -1.272 10.416 -3.779 1.00 87.88 207 VAL A N 1
ATOM 1598 C CA . VAL A 1 207 ? -2.175 11.576 -3.712 1.00 87.88 207 VAL A CA 1
ATOM 1599 C C . VAL A 1 207 ? -3.504 11.197 -3.063 1.00 87.88 207 VAL A C 1
ATOM 1601 O O . VAL A 1 207 ? -3.940 11.870 -2.133 1.00 87.88 207 VAL A O 1
ATOM 1604 N N . THR A 1 208 ? -4.125 10.096 -3.491 1.00 85.94 208 THR A N 1
ATOM 1605 C CA . THR A 1 208 ? -5.391 9.630 -2.897 1.00 85.94 208 THR A CA 1
ATOM 1606 C C . THR A 1 208 ? -5.261 9.312 -1.413 1.00 85.94 208 THR A C 1
ATOM 1608 O O . THR A 1 208 ? -6.111 9.726 -0.628 1.00 85.94 208 THR A O 1
ATOM 1611 N N . PHE A 1 209 ? -4.181 8.641 -1.008 1.00 82.44 209 PHE A N 1
ATOM 1612 C CA . PHE A 1 209 ? -3.910 8.349 0.398 1.00 82.44 209 PHE A CA 1
ATOM 1613 C C . PHE A 1 209 ? -3.709 9.632 1.212 1.00 82.44 209 PHE A C 1
ATOM 1615 O O . PHE A 1 209 ? -4.295 9.768 2.282 1.00 82.44 209 PHE A O 1
ATOM 1622 N N . MET A 1 210 ? -2.926 10.591 0.712 1.00 86.12 210 MET A N 1
ATOM 1623 C CA . MET A 1 210 ? -2.659 11.844 1.425 1.00 86.12 210 MET A CA 1
ATOM 1624 C C . MET A 1 210 ? -3.892 12.734 1.539 1.00 86.12 210 MET A C 1
ATOM 1626 O O . MET A 1 210 ? -4.106 13.326 2.592 1.00 86.12 210 MET A O 1
ATOM 1630 N N . VAL A 1 211 ? -4.735 12.796 0.506 1.00 89.50 211 VAL A N 1
ATOM 1631 C CA . VAL A 1 211 ? -6.013 13.518 0.575 1.00 89.50 211 VAL A CA 1
ATOM 1632 C C . VAL A 1 211 ? -6.917 12.886 1.627 1.00 89.50 211 VAL A C 1
ATOM 1634 O O . VAL A 1 211 ? -7.442 13.585 2.491 1.00 89.50 211 VAL A O 1
ATOM 1637 N N . ALA A 1 212 ? -7.059 11.563 1.603 1.00 83.25 212 ALA A N 1
ATOM 1638 C CA . ALA A 1 212 ? -7.973 10.870 2.496 1.00 83.25 212 ALA A CA 1
ATOM 1639 C C . ALA A 1 212 ? -7.499 10.884 3.966 1.00 83.25 212 ALA A C 1
ATOM 1641 O O . ALA A 1 212 ? -8.315 11.054 4.879 1.00 83.25 212 ALA A O 1
ATOM 1642 N N . MET A 1 213 ? -6.182 10.830 4.195 1.00 81.44 213 MET A N 1
ATOM 1643 C CA . MET A 1 213 ? -5.574 11.057 5.510 1.00 81.44 213 MET A CA 1
ATOM 1644 C C . MET A 1 213 ? -5.681 12.524 5.954 1.00 81.44 213 MET A C 1
ATOM 1646 O O . MET A 1 213 ? -6.027 12.793 7.105 1.00 81.44 213 MET A O 1
ATOM 1650 N N . GLY A 1 214 ? -5.460 13.478 5.048 1.00 85.88 214 GLY A N 1
ATOM 1651 C CA . GLY A 1 214 ? -5.589 14.909 5.322 1.00 85.88 214 GLY A CA 1
ATOM 1652 C C . GLY A 1 214 ? -6.999 15.296 5.768 1.00 85.88 214 GLY A C 1
ATOM 1653 O O . GLY A 1 214 ? -7.150 16.022 6.749 1.00 85.88 214 GLY A O 1
ATOM 1654 N N . THR A 1 215 ? -8.036 14.744 5.130 1.00 84.81 215 THR A N 1
ATOM 1655 C CA . THR A 1 215 ? -9.418 14.975 5.575 1.00 84.81 215 THR A CA 1
ATOM 1656 C C . THR A 1 215 ? -9.721 14.318 6.921 1.00 84.81 215 THR A C 1
ATOM 1658 O O . THR A 1 215 ? -10.374 14.952 7.740 1.00 84.81 215 THR A O 1
ATOM 1661 N N . SER A 1 216 ? -9.199 13.114 7.228 1.00 79.44 216 SER A N 1
ATOM 1662 C CA . SER A 1 216 ? -9.381 12.536 8.583 1.00 79.44 216 SER A CA 1
ATOM 1663 C C . SER A 1 216 ? -8.728 13.379 9.666 1.00 79.44 216 SER A C 1
ATOM 1665 O O . SER A 1 216 ? -9.251 13.470 10.774 1.00 79.44 216 SER A O 1
ATOM 1667 N N . LEU A 1 217 ? -7.564 13.957 9.365 1.00 80.50 217 LEU A N 1
ATOM 1668 C CA . LEU A 1 217 ? -6.854 14.803 10.310 1.00 80.50 217 LEU A CA 1
ATOM 1669 C C . LEU A 1 217 ? -7.646 16.091 10.571 1.00 80.50 217 LEU A C 1
ATOM 1671 O O . LEU A 1 217 ? -7.794 16.488 11.726 1.00 80.50 217 LEU A O 1
ATOM 1675 N N . ALA A 1 218 ? -8.195 16.705 9.517 1.00 82.38 218 ALA A N 1
ATOM 1676 C CA . ALA A 1 218 ? -9.029 17.902 9.620 1.00 82.38 218 ALA A CA 1
ATOM 1677 C C . ALA A 1 218 ? -10.304 17.671 10.453 1.00 82.38 218 ALA A C 1
ATOM 1679 O O . ALA A 1 218 ? -10.689 18.547 11.225 1.00 82.38 218 ALA A O 1
ATOM 1680 N N . ASP A 1 219 ? -10.892 16.475 10.373 1.00 75.19 219 ASP A N 1
ATOM 1681 C CA . ASP A 1 219 ? -12.095 16.085 11.124 1.00 75.19 219 ASP A CA 1
ATOM 1682 C C . ASP A 1 219 ? -11.829 15.695 12.590 1.00 75.19 219 ASP A C 1
ATOM 1684 O O . ASP A 1 219 ? -12.738 15.245 13.286 1.00 75.19 219 ASP A O 1
ATOM 1688 N N . ARG A 1 220 ? -10.589 15.834 13.088 1.00 76.44 220 ARG A N 1
ATOM 1689 C CA . ARG A 1 220 ? -10.163 15.331 14.411 1.00 76.44 220 ARG A CA 1
ATOM 1690 C C . ARG A 1 220 ? -10.448 13.833 14.612 1.00 76.44 220 ARG A C 1
ATOM 1692 O O . ARG A 1 220 ? -10.570 13.376 15.745 1.00 76.44 220 ARG A O 1
ATOM 1699 N N . ALA A 1 221 ? -10.474 13.045 13.535 1.00 71.06 221 ALA A N 1
ATOM 1700 C CA . ALA A 1 221 ? -10.661 11.595 13.627 1.00 71.06 221 ALA A CA 1
ATOM 1701 C C . ALA A 1 221 ? -9.432 10.876 14.219 1.00 71.06 221 ALA A C 1
ATOM 1703 O O . ALA A 1 221 ? -9.464 9.672 14.448 1.00 71.06 221 ALA A O 1
ATOM 1704 N N . TRP A 1 222 ? -8.309 11.580 14.393 1.00 74.44 222 TRP A N 1
ATOM 1705 C CA . TRP A 1 222 ? -7.066 11.041 14.941 1.00 74.44 222 TRP A CA 1
ATOM 1706 C C . TRP A 1 222 ? -7.045 11.281 16.452 1.00 74.44 222 TRP A C 1
ATOM 1708 O O . TRP A 1 222 ? -6.779 12.396 16.903 1.00 74.44 222 TRP A O 1
ATOM 1718 N N . GLY A 1 223 ? -7.316 10.238 17.235 1.00 71.62 223 GLY A N 1
ATOM 1719 C CA . GLY A 1 223 ? -7.141 10.277 18.685 1.00 71.62 223 GLY A CA 1
ATOM 1720 C C . GLY A 1 223 ? -5.659 10.287 19.068 1.00 71.62 223 GLY A C 1
ATOM 1721 O O . GLY A 1 223 ? -4.802 9.868 18.289 1.00 71.62 223 GLY A O 1
ATOM 1722 N N . SER A 1 224 ? -5.335 10.723 20.288 1.00 68.06 224 SER A N 1
ATOM 1723 C CA . SER A 1 224 ? -3.954 10.704 20.804 1.00 68.06 224 SER A CA 1
ATOM 1724 C C . SER A 1 224 ? -3.318 9.310 20.760 1.00 68.06 224 SER A C 1
ATOM 1726 O O . SER A 1 224 ? -2.104 9.194 20.603 1.00 68.06 224 SER A O 1
ATOM 1728 N N . GLU A 1 225 ? -4.137 8.262 20.862 1.00 67.88 225 GLU A N 1
ATOM 1729 C CA . GLU A 1 225 ? -3.699 6.866 20.845 1.00 67.88 225 GLU A CA 1
ATOM 1730 C C . GLU A 1 225 ? -3.540 6.308 19.420 1.00 67.88 225 GLU A C 1
ATOM 1732 O O . GLU A 1 225 ? -2.556 5.623 19.150 1.00 67.88 225 GLU A O 1
ATOM 1737 N N . SER A 1 226 ? -4.422 6.660 18.476 1.00 75.31 226 SER A N 1
ATOM 1738 C CA . SER A 1 226 ? -4.378 6.175 17.084 1.00 75.31 226 SER A CA 1
ATOM 1739 C C . SER A 1 226 ? -3.474 7.009 16.163 1.00 75.31 226 SER A C 1
ATOM 1741 O O . SER A 1 226 ? -2.921 6.486 15.191 1.00 75.31 226 SER A O 1
ATOM 1743 N N . ALA A 1 227 ? -3.217 8.283 16.491 1.00 78.88 227 ALA A N 1
ATOM 1744 C CA . ALA A 1 227 ? -2.396 9.186 15.678 1.00 78.88 227 ALA A CA 1
ATOM 1745 C C . ALA A 1 227 ? -0.983 8.643 15.413 1.00 78.88 227 ALA A C 1
ATOM 1747 O O . ALA A 1 227 ? -0.452 8.794 14.314 1.00 78.88 227 ALA A O 1
ATOM 1748 N N . VAL A 1 228 ? -0.366 7.977 16.395 1.00 79.81 228 VAL A N 1
ATOM 1749 C CA . VAL A 1 228 ? 1.004 7.446 16.266 1.00 79.81 228 VAL A CA 1
ATOM 1750 C C . VAL A 1 228 ? 1.092 6.366 15.189 1.00 79.81 228 VAL A C 1
ATOM 1752 O O . VAL A 1 228 ? 2.086 6.297 14.457 1.00 79.81 228 VAL A O 1
ATOM 1755 N N . TYR A 1 229 ? 0.051 5.549 15.075 1.00 78.75 229 TYR A N 1
ATOM 1756 C CA . TYR A 1 229 ? -0.038 4.479 14.096 1.00 78.75 229 TYR A CA 1
ATOM 1757 C C . TYR A 1 229 ? -0.380 5.038 12.703 1.00 78.75 229 TYR A C 1
ATOM 1759 O O . TYR A 1 229 ? 0.272 4.678 11.723 1.00 78.75 229 TYR A O 1
ATOM 1767 N N . ARG A 1 230 ? -1.307 6.006 12.609 1.00 78.50 230 ARG A N 1
ATOM 1768 C CA . ARG A 1 230 ? -1.642 6.685 11.339 1.00 78.50 230 ARG A CA 1
ATOM 1769 C C . ARG A 1 230 ? -0.454 7.448 10.754 1.00 78.50 230 ARG A C 1
ATOM 1771 O O . ARG A 1 230 ? -0.154 7.304 9.570 1.00 78.50 230 ARG A O 1
ATOM 1778 N N . VAL A 1 231 ? 0.296 8.180 11.586 1.00 82.50 231 VAL A N 1
ATOM 1779 C CA . VAL A 1 231 ? 1.548 8.843 11.171 1.00 82.50 231 VAL A CA 1
ATOM 1780 C C . VAL A 1 231 ? 2.598 7.818 10.743 1.00 82.50 231 VAL A C 1
ATOM 1782 O O . VAL A 1 231 ? 3.288 8.039 9.750 1.00 82.50 231 VAL A O 1
ATOM 1785 N N . ALA A 1 232 ? 2.714 6.677 11.431 1.00 82.69 232 ALA A N 1
ATOM 1786 C CA . ALA A 1 232 ? 3.599 5.601 10.979 1.00 82.69 232 ALA A CA 1
ATOM 1787 C C . ALA A 1 232 ? 3.191 5.081 9.590 1.00 82.69 232 ALA A C 1
ATOM 1789 O O . ALA A 1 232 ? 4.056 4.847 8.748 1.00 82.69 232 ALA A O 1
ATOM 1790 N N . GLY A 1 233 ? 1.887 4.971 9.320 1.00 78.00 233 GLY A N 1
ATOM 1791 C CA . GLY A 1 233 ? 1.347 4.674 7.995 1.00 78.00 233 GLY A CA 1
ATOM 1792 C C . GLY A 1 233 ? 1.778 5.683 6.933 1.00 78.00 233 GLY A C 1
ATOM 1793 O O . GLY A 1 233 ? 2.342 5.281 5.916 1.00 78.00 233 GLY A O 1
ATOM 1794 N N . VAL A 1 234 ? 1.602 6.984 7.192 1.00 78.75 234 VAL A N 1
ATOM 1795 C CA . VAL A 1 234 ? 2.064 8.074 6.308 1.00 78.75 234 VAL A CA 1
ATOM 1796 C C . VAL A 1 234 ? 3.556 7.928 5.992 1.00 78.75 234 VAL A C 1
ATOM 1798 O O . VAL A 1 234 ? 3.947 7.939 4.824 1.00 78.75 234 VAL A O 1
ATOM 1801 N N . LEU A 1 235 ? 4.390 7.737 7.019 1.00 83.06 235 LEU A N 1
ATOM 1802 C CA . LEU A 1 235 ? 5.839 7.586 6.859 1.00 83.06 235 LEU A CA 1
ATOM 1803 C C . LEU A 1 235 ? 6.211 6.337 6.056 1.00 83.06 235 LEU A C 1
ATOM 1805 O O . LEU A 1 235 ? 7.096 6.405 5.207 1.00 83.06 235 LEU A O 1
ATOM 1809 N N . ASN A 1 236 ? 5.534 5.211 6.287 1.00 81.19 236 ASN A N 1
ATOM 1810 C CA . ASN A 1 236 ? 5.766 3.978 5.537 1.00 81.19 236 ASN A CA 1
ATOM 1811 C C . ASN A 1 236 ? 5.373 4.124 4.062 1.00 81.19 236 ASN A C 1
ATOM 1813 O O . ASN A 1 236 ? 6.066 3.593 3.197 1.00 81.19 236 ASN A O 1
ATOM 1817 N N . VAL A 1 237 ? 4.300 4.860 3.755 1.00 77.31 237 VAL A N 1
ATOM 1818 C CA . VAL A 1 237 ? 3.896 5.154 2.371 1.00 77.31 237 VAL A CA 1
ATOM 1819 C C . VAL A 1 237 ? 4.934 6.047 1.680 1.00 77.31 237 VAL A C 1
ATOM 1821 O O . VAL A 1 237 ? 5.354 5.734 0.566 1.00 77.31 237 VAL A O 1
ATOM 1824 N N . ILE A 1 238 ? 5.399 7.112 2.347 1.00 81.75 238 ILE A N 1
ATOM 1825 C CA . ILE A 1 238 ? 6.455 8.003 1.827 1.00 81.75 238 ILE A CA 1
ATOM 1826 C C . ILE A 1 238 ? 7.758 7.222 1.609 1.00 81.75 238 ILE A C 1
ATOM 1828 O O . ILE A 1 238 ? 8.331 7.255 0.521 1.00 81.75 238 ILE A O 1
ATOM 1832 N N . GLY A 1 239 ? 8.209 6.481 2.623 1.00 84.25 239 GLY A N 1
ATOM 1833 C CA . GLY A 1 239 ? 9.424 5.672 2.550 1.00 84.25 239 GLY A CA 1
ATOM 1834 C C . GLY A 1 239 ? 9.332 4.589 1.477 1.00 84.25 239 GLY A C 1
ATOM 1835 O O . GLY A 1 239 ? 10.278 4.391 0.720 1.00 84.25 239 GLY A O 1
ATOM 1836 N N . GLY A 1 240 ? 8.170 3.943 1.348 1.00 84.12 240 GLY A N 1
ATOM 1837 C CA . GLY A 1 240 ? 7.897 2.955 0.310 1.00 84.12 240 GLY A CA 1
ATOM 1838 C C . GLY A 1 240 ? 8.009 3.529 -1.102 1.00 84.12 240 GLY A C 1
ATOM 1839 O O . GLY A 1 240 ? 8.568 2.865 -1.973 1.00 84.12 240 GLY A O 1
ATOM 1840 N N . TRP A 1 241 ? 7.547 4.763 -1.333 1.00 81.94 241 TRP A N 1
ATOM 1841 C CA . TRP A 1 241 ? 7.679 5.433 -2.631 1.00 81.94 241 TRP A CA 1
ATOM 1842 C C . TRP A 1 241 ? 9.146 5.667 -3.009 1.00 81.94 241 TRP A C 1
ATOM 1844 O O . TRP A 1 241 ? 9.576 5.222 -4.075 1.00 81.94 241 TRP A O 1
ATOM 1854 N N . PHE A 1 242 ? 9.936 6.266 -2.112 1.00 84.31 242 PHE A N 1
ATOM 1855 C CA . PHE A 1 242 ? 11.367 6.490 -2.348 1.00 84.31 242 PHE A CA 1
ATOM 1856 C C . PHE A 1 242 ? 12.142 5.181 -2.511 1.00 84.31 242 PHE A C 1
ATOM 1858 O O . PHE A 1 242 ? 12.941 5.043 -3.435 1.00 84.31 242 PHE A O 1
ATOM 1865 N N . PHE A 1 243 ? 11.886 4.197 -1.647 1.00 88.44 243 PHE A N 1
ATOM 1866 C CA . PHE A 1 243 ? 12.564 2.906 -1.704 1.00 88.44 243 PHE A CA 1
ATOM 1867 C C . PHE A 1 243 ? 12.235 2.145 -2.992 1.00 88.44 243 PHE A C 1
ATOM 1869 O O . PHE A 1 243 ? 13.122 1.540 -3.593 1.00 88.44 243 PHE A O 1
ATOM 1876 N N . THR A 1 244 ? 10.981 2.204 -3.450 1.00 88.62 244 THR A N 1
ATOM 1877 C CA . THR A 1 244 ? 10.563 1.586 -4.716 1.00 88.62 244 THR A CA 1
ATOM 1878 C C . THR A 1 244 ? 11.222 2.276 -5.902 1.00 88.62 244 THR A C 1
ATOM 1880 O O . THR A 1 244 ? 11.740 1.587 -6.775 1.00 88.62 244 THR A O 1
ATOM 1883 N N . ALA A 1 245 ? 11.254 3.612 -5.922 1.00 86.81 245 ALA A N 1
ATOM 1884 C CA . ALA A 1 245 ? 11.909 4.371 -6.984 1.00 86.81 245 ALA A CA 1
ATOM 1885 C C . ALA A 1 245 ? 13.409 4.051 -7.062 1.00 86.81 245 ALA A C 1
ATOM 1887 O O . ALA A 1 245 ? 13.913 3.723 -8.134 1.00 86.81 245 ALA A O 1
ATOM 1888 N N . LEU A 1 246 ? 14.103 4.054 -5.919 1.00 92.00 246 LEU A N 1
ATOM 1889 C CA . LEU A 1 246 ? 15.519 3.697 -5.844 1.00 92.00 246 LEU A CA 1
ATOM 1890 C C . LEU A 1 246 ? 15.760 2.247 -6.283 1.00 92.00 246 LEU A C 1
ATOM 1892 O O . LEU A 1 246 ? 16.661 1.981 -7.073 1.00 92.00 246 LEU A O 1
ATOM 1896 N N . SER A 1 247 ? 14.933 1.310 -5.815 1.00 93.69 247 SER A N 1
ATOM 1897 C CA . SER A 1 247 ? 15.043 -0.104 -6.186 1.00 93.69 247 SER A CA 1
ATOM 1898 C C . SER A 1 247 ? 14.805 -0.320 -7.679 1.00 93.69 247 SER A C 1
ATOM 1900 O O . SER A 1 247 ? 15.550 -1.062 -8.309 1.00 93.69 247 SER A O 1
ATOM 1902 N N . ALA A 1 248 ? 13.800 0.339 -8.261 1.00 90.94 248 ALA A N 1
ATOM 1903 C CA . ALA A 1 248 ? 13.507 0.266 -9.688 1.00 90.94 248 ALA A CA 1
ATOM 1904 C C . ALA A 1 248 ? 14.633 0.881 -10.526 1.00 90.94 248 ALA A C 1
ATOM 1906 O O . ALA A 1 248 ? 15.016 0.299 -11.539 1.00 90.94 248 ALA A O 1
ATOM 1907 N N . PHE A 1 249 ? 15.200 2.008 -10.086 1.00 93.38 249 PHE A N 1
ATOM 1908 C CA . PHE A 1 249 ? 16.353 2.638 -10.723 1.00 93.38 249 PHE A CA 1
ATOM 1909 C C . PHE A 1 249 ? 17.573 1.710 -10.720 1.00 93.38 249 PHE A C 1
ATOM 1911 O O . PHE A 1 249 ? 18.119 1.408 -11.779 1.00 93.38 249 PHE A O 1
ATOM 1918 N N . VAL A 1 250 ? 17.954 1.185 -9.550 1.00 96.12 250 VAL A N 1
ATOM 1919 C CA . VAL A 1 250 ? 19.100 0.273 -9.409 1.00 96.12 250 VAL A CA 1
ATOM 1920 C C . VAL A 1 250 ? 18.874 -1.021 -10.190 1.00 96.12 250 VAL A C 1
ATOM 1922 O O . VAL A 1 250 ? 19.763 -1.462 -10.912 1.00 96.12 250 VAL A O 1
ATOM 1925 N N . ALA A 1 251 ? 17.681 -1.616 -10.104 1.00 93.75 251 ALA A N 1
ATOM 1926 C CA . ALA A 1 251 ? 17.351 -2.818 -10.862 1.00 93.75 251 ALA A CA 1
ATOM 1927 C C . ALA A 1 251 ? 17.422 -2.563 -12.372 1.00 93.75 251 ALA A C 1
ATOM 1929 O O . ALA A 1 251 ? 18.027 -3.355 -13.085 1.00 93.75 251 ALA A O 1
ATOM 1930 N N . SER A 1 252 ? 16.871 -1.448 -12.859 1.00 92.69 252 SER A N 1
ATOM 1931 C CA . SER A 1 252 ? 16.936 -1.086 -14.281 1.00 92.69 252 SER A CA 1
ATOM 1932 C C . SER A 1 252 ? 18.376 -0.859 -14.740 1.00 92.69 252 SER A C 1
ATOM 1934 O O . SER A 1 252 ? 18.743 -1.331 -15.810 1.00 92.69 252 SER A O 1
ATOM 1936 N N . ALA A 1 253 ? 19.215 -0.221 -13.916 1.00 94.44 253 ALA A N 1
ATOM 1937 C CA . ALA A 1 253 ? 20.637 -0.037 -14.201 1.00 94.44 253 ALA A CA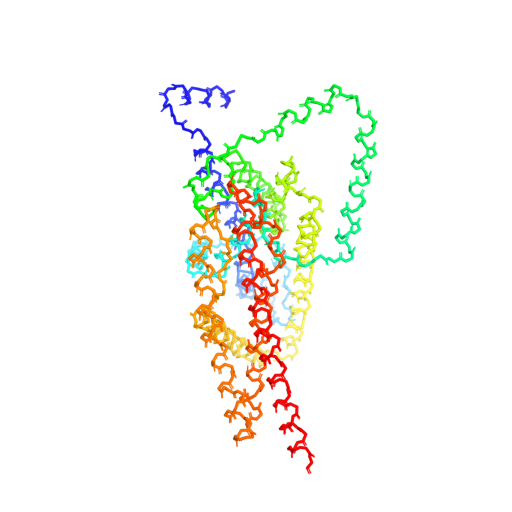 1
ATOM 1938 C C . ALA A 1 253 ? 21.392 -1.376 -14.284 1.00 94.44 253 ALA A C 1
ATOM 1940 O O . ALA A 1 253 ? 22.161 -1.591 -15.218 1.00 94.44 253 ALA A O 1
ATOM 1941 N N . ILE A 1 254 ? 21.132 -2.307 -13.358 1.00 95.44 254 ILE A N 1
ATOM 1942 C CA . ILE A 1 254 ? 21.711 -3.660 -13.389 1.00 95.44 254 ILE A CA 1
ATOM 1943 C C . ILE A 1 254 ? 21.254 -4.415 -14.643 1.00 95.44 254 ILE A C 1
ATOM 1945 O O . ILE A 1 254 ? 22.075 -5.023 -15.325 1.00 95.44 254 ILE A O 1
ATOM 1949 N N . MET A 1 255 ? 19.960 -4.364 -14.972 1.00 92.50 255 MET A N 1
ATOM 1950 C CA . MET A 1 255 ? 19.420 -5.014 -16.171 1.00 92.50 255 MET A CA 1
ATOM 1951 C C . MET A 1 255 ? 20.038 -4.433 -17.445 1.00 92.50 255 MET A C 1
ATOM 1953 O O . MET A 1 255 ? 20.458 -5.193 -18.314 1.00 92.50 255 MET A O 1
ATOM 1957 N N . ALA A 1 256 ? 20.154 -3.105 -17.538 1.00 91.38 256 ALA A N 1
ATOM 1958 C CA . ALA A 1 256 ? 20.798 -2.428 -18.659 1.00 91.38 256 ALA A CA 1
ATOM 1959 C C . ALA A 1 256 ? 22.274 -2.834 -18.794 1.00 91.38 256 ALA A C 1
ATOM 1961 O O . ALA A 1 256 ? 22.721 -3.140 -19.894 1.00 91.38 256 ALA A O 1
ATOM 1962 N N . PHE A 1 257 ? 23.009 -2.921 -17.682 1.00 94.56 257 PHE A N 1
ATOM 1963 C CA . PHE A 1 257 ? 24.399 -3.381 -17.669 1.00 94.56 257 PHE A CA 1
ATOM 1964 C C . PHE A 1 257 ? 24.533 -4.830 -18.164 1.00 94.56 257 PHE A C 1
ATOM 1966 O O . PHE A 1 257 ? 25.378 -5.124 -19.008 1.00 94.56 257 PHE A O 1
ATOM 1973 N N . ILE A 1 258 ? 23.673 -5.736 -17.686 1.00 95.31 258 ILE A N 1
ATOM 1974 C CA . ILE A 1 258 ? 23.654 -7.142 -18.121 1.00 95.31 258 ILE A CA 1
ATOM 1975 C C . ILE A 1 258 ? 23.341 -7.246 -19.620 1.00 95.31 258 ILE A C 1
ATOM 1977 O O . ILE A 1 258 ? 23.997 -8.008 -20.328 1.00 95.31 258 ILE A O 1
ATOM 1981 N N . LEU A 1 259 ? 22.366 -6.477 -20.110 1.00 92.06 259 LEU A N 1
ATOM 1982 C CA . LEU A 1 259 ? 22.002 -6.449 -21.528 1.00 92.06 259 LEU A CA 1
ATOM 1983 C C . LEU A 1 259 ? 23.120 -5.869 -22.401 1.00 92.06 259 LEU A C 1
ATOM 1985 O O . LEU A 1 259 ? 23.373 -6.404 -23.476 1.00 92.06 259 LEU A O 1
ATOM 1989 N N . TYR A 1 260 ? 23.812 -4.829 -21.930 1.00 89.69 260 TYR A N 1
ATOM 1990 C CA . TYR A 1 260 ? 24.907 -4.195 -22.663 1.00 89.69 260 TYR A CA 1
ATOM 1991 C C . TYR A 1 260 ? 26.070 -5.164 -22.920 1.00 89.69 260 TYR A C 1
ATOM 1993 O O . TYR A 1 260 ? 26.528 -5.279 -24.052 1.00 89.69 260 TYR A O 1
ATOM 2001 N N . TYR A 1 261 ? 26.514 -5.912 -21.902 1.00 91.75 261 TYR A N 1
ATOM 2002 C CA . TYR A 1 261 ? 27.626 -6.862 -22.059 1.00 91.75 261 TYR A CA 1
ATOM 2003 C C . TYR A 1 261 ? 27.205 -8.229 -22.608 1.00 91.75 261 TYR A C 1
ATOM 2005 O O . TYR A 1 261 ? 27.977 -8.872 -23.314 1.00 91.75 261 TYR A O 1
ATOM 2013 N N . GLY A 1 262 ? 26.010 -8.712 -22.262 1.00 90.38 262 GLY A N 1
ATOM 2014 C CA . GLY A 1 262 ? 25.565 -10.063 -22.614 1.00 90.38 262 GLY A CA 1
ATOM 2015 C C . GLY A 1 262 ? 24.725 -10.159 -23.892 1.00 90.38 262 GLY A C 1
ATOM 2016 O O . GLY A 1 262 ? 24.443 -11.272 -24.347 1.00 90.38 262 GLY A O 1
ATOM 2017 N N . GLY A 1 263 ? 24.304 -9.026 -24.464 1.00 88.50 263 GLY A N 1
ATOM 2018 C CA . GLY A 1 263 ? 23.567 -8.955 -25.724 1.00 88.50 263 GLY A CA 1
ATOM 2019 C C . GLY A 1 263 ? 22.347 -9.883 -25.775 1.00 88.50 263 GLY A C 1
ATOM 2020 O O . GLY A 1 263 ? 21.563 -9.983 -24.827 1.00 88.50 263 GLY A O 1
ATOM 2021 N N . ALA A 1 264 ? 22.191 -10.604 -26.889 1.00 89.12 264 ALA A N 1
ATOM 2022 C CA . ALA A 1 264 ? 21.047 -11.489 -27.118 1.00 89.12 264 ALA A CA 1
ATOM 2023 C C . ALA A 1 264 ? 20.953 -12.651 -26.108 1.00 89.12 264 ALA A C 1
ATOM 2025 O O . ALA A 1 264 ? 19.852 -13.016 -25.691 1.00 89.12 264 ALA A O 1
ATOM 2026 N N . TYR A 1 265 ? 22.087 -13.211 -25.668 1.00 93.62 265 TYR A N 1
ATOM 2027 C CA . TYR A 1 265 ? 22.097 -14.306 -24.690 1.00 93.62 265 TYR A CA 1
ATOM 2028 C C . TYR A 1 265 ? 21.575 -13.846 -23.326 1.00 93.62 265 TYR A C 1
ATOM 2030 O O . TYR A 1 265 ? 20.764 -14.538 -22.706 1.00 93.62 265 TYR A O 1
ATOM 2038 N N . ALA A 1 266 ? 21.983 -12.651 -22.885 1.00 94.25 266 ALA A N 1
ATOM 2039 C CA . ALA A 1 266 ? 21.458 -12.037 -21.671 1.00 94.25 266 ALA A CA 1
ATOM 2040 C C . ALA A 1 266 ? 19.957 -11.748 -21.771 1.00 94.25 266 ALA A C 1
ATOM 2042 O O . ALA A 1 266 ? 19.230 -12.020 -20.818 1.00 94.25 266 ALA A O 1
ATOM 2043 N N . LEU A 1 267 ? 19.477 -11.252 -22.917 1.00 92.25 267 LEU A N 1
ATOM 2044 C CA . LEU A 1 267 ? 18.052 -10.993 -23.129 1.00 92.25 267 LEU A CA 1
ATOM 2045 C C . LEU A 1 267 ? 17.211 -12.264 -22.939 1.00 92.25 267 LEU A C 1
ATOM 2047 O O . LEU A 1 267 ? 16.245 -12.257 -22.176 1.00 92.25 267 LEU A O 1
ATOM 2051 N N . VAL A 1 268 ? 17.597 -13.366 -23.590 1.00 95.06 268 VAL A N 1
ATOM 2052 C CA . VAL A 1 268 ? 16.885 -14.649 -23.470 1.00 95.06 268 VAL A CA 1
ATOM 2053 C C . VAL A 1 268 ? 16.933 -15.166 -22.031 1.00 95.06 268 VAL A C 1
ATOM 2055 O O . VAL A 1 268 ? 15.901 -15.562 -21.486 1.00 95.06 268 VAL A O 1
ATOM 2058 N N . ALA A 1 269 ? 18.101 -15.116 -21.382 1.00 94.81 269 ALA A N 1
ATOM 2059 C CA . ALA A 1 269 ? 18.251 -15.539 -19.992 1.00 94.81 269 ALA A CA 1
ATOM 2060 C C . ALA A 1 269 ? 17.374 -14.716 -19.030 1.00 94.81 269 ALA A C 1
ATOM 2062 O O . ALA A 1 269 ? 16.716 -15.286 -18.157 1.00 94.81 269 ALA A O 1
ATOM 2063 N N . LEU A 1 270 ? 17.314 -13.393 -19.212 1.00 93.44 270 LEU A N 1
ATOM 2064 C CA . LEU A 1 270 ? 16.472 -12.502 -18.414 1.00 93.44 270 LEU A CA 1
ATOM 2065 C C . LEU A 1 270 ? 14.983 -12.776 -18.635 1.00 93.44 270 LEU A C 1
ATOM 2067 O O . LEU A 1 270 ? 14.242 -12.839 -17.657 1.00 93.44 270 LEU A O 1
ATOM 2071 N N . LEU A 1 271 ? 14.542 -13.019 -19.873 1.00 93.44 271 LEU A N 1
ATOM 2072 C CA . LEU A 1 271 ? 13.151 -13.388 -20.160 1.00 93.44 271 LEU A CA 1
ATOM 2073 C C . LEU A 1 271 ? 12.755 -14.691 -19.459 1.00 93.44 271 LEU A C 1
ATOM 2075 O O . LEU A 1 271 ? 11.718 -14.747 -18.794 1.00 93.44 271 LEU A O 1
ATOM 2079 N N . VAL A 1 272 ? 13.598 -15.724 -19.546 1.00 95.06 272 VAL A N 1
ATOM 2080 C CA . VAL A 1 272 ? 13.376 -16.997 -18.844 1.00 95.06 272 VAL A CA 1
ATOM 2081 C C . VAL A 1 272 ? 13.323 -16.775 -17.331 1.00 95.06 272 VAL A C 1
ATOM 2083 O O . VAL A 1 272 ? 12.404 -17.258 -16.665 1.00 95.06 272 VAL A O 1
ATOM 2086 N N . PHE A 1 273 ? 14.259 -15.996 -16.785 1.00 93.94 273 PHE A N 1
ATOM 2087 C CA . PHE A 1 273 ? 14.271 -15.633 -15.371 1.00 93.94 273 PHE A CA 1
ATOM 2088 C C . PHE A 1 273 ? 12.975 -14.922 -14.951 1.00 93.94 273 PHE A C 1
ATOM 2090 O O . PHE A 1 273 ? 12.371 -15.294 -13.942 1.00 93.94 273 PHE A O 1
ATOM 2097 N N . THR A 1 274 ? 12.489 -13.962 -15.742 1.00 91.56 274 THR A N 1
ATOM 2098 C CA . THR A 1 274 ? 11.221 -13.267 -15.493 1.00 91.56 274 THR A CA 1
ATOM 2099 C C . THR A 1 274 ? 10.046 -14.241 -15.453 1.00 91.56 274 THR A C 1
ATOM 2101 O O . THR A 1 274 ? 9.259 -14.192 -14.505 1.00 91.56 274 THR A O 1
ATOM 2104 N N . VAL A 1 275 ? 9.934 -15.165 -16.414 1.00 94.44 275 VAL A N 1
ATOM 2105 C CA . VAL A 1 275 ? 8.861 -16.176 -16.424 1.00 94.44 275 VAL A CA 1
ATOM 2106 C C . VAL A 1 275 ? 8.912 -17.054 -15.170 1.00 94.44 275 VAL A C 1
ATOM 2108 O O . VAL A 1 275 ? 7.885 -17.252 -14.515 1.00 94.44 275 VAL A O 1
ATOM 2111 N N . ILE A 1 276 ? 10.099 -17.523 -14.774 1.00 94.62 276 ILE A N 1
ATOM 2112 C CA . ILE A 1 276 ? 10.283 -18.330 -13.556 1.00 94.62 276 ILE A CA 1
ATOM 2113 C C . ILE A 1 276 ? 9.829 -17.553 -12.313 1.00 94.62 276 ILE A C 1
ATOM 2115 O O . ILE A 1 276 ? 9.100 -18.091 -11.472 1.00 94.62 276 ILE A O 1
ATOM 2119 N N . VAL A 1 277 ? 10.225 -16.283 -12.193 1.00 92.00 277 VAL A N 1
ATOM 2120 C CA . VAL A 1 277 ? 9.837 -15.419 -11.069 1.00 92.00 277 VAL A CA 1
ATOM 2121 C C . VAL A 1 277 ? 8.324 -15.200 -11.038 1.00 92.00 277 VAL A C 1
ATOM 2123 O O . VAL A 1 277 ? 7.722 -15.300 -9.967 1.00 92.00 277 VAL A O 1
ATOM 2126 N N . LEU A 1 278 ? 7.685 -14.957 -12.187 1.00 89.31 278 LEU A N 1
ATOM 2127 C CA . LEU A 1 278 ? 6.233 -14.779 -12.279 1.00 89.31 278 LEU A CA 1
ATOM 2128 C C . LEU A 1 278 ? 5.474 -16.039 -11.857 1.00 89.31 278 LEU A C 1
ATOM 2130 O O . LEU A 1 278 ? 4.566 -15.948 -11.027 1.00 89.31 278 LEU A O 1
ATOM 2134 N N . ILE A 1 279 ? 5.878 -17.213 -12.352 1.00 91.62 279 ILE A N 1
ATOM 2135 C CA . ILE A 1 279 ? 5.272 -18.498 -11.974 1.00 91.62 279 ILE A CA 1
ATOM 2136 C C . ILE A 1 279 ? 5.432 -18.729 -10.470 1.00 91.62 279 ILE A C 1
ATOM 2138 O O . ILE A 1 279 ? 4.455 -19.019 -9.777 1.00 91.62 279 ILE A O 1
ATOM 2142 N N . LYS A 1 280 ? 6.641 -18.541 -9.930 1.00 91.88 280 LYS A N 1
ATOM 2143 C CA . LYS A 1 280 ? 6.909 -18.708 -8.497 1.00 91.88 280 LYS A CA 1
ATOM 2144 C C . LYS A 1 280 ? 6.066 -17.756 -7.647 1.00 91.88 280 LYS A C 1
ATOM 2146 O O . LYS A 1 280 ? 5.492 -18.182 -6.645 1.00 91.88 280 LYS A O 1
ATOM 2151 N N . ASN A 1 281 ? 5.948 -16.493 -8.055 1.00 86.31 281 ASN A N 1
ATOM 2152 C CA . ASN A 1 281 ? 5.132 -15.498 -7.363 1.00 86.31 281 ASN A CA 1
ATOM 2153 C C . ASN A 1 281 ? 3.642 -15.843 -7.407 1.00 86.31 281 ASN A C 1
ATOM 2155 O O . ASN A 1 281 ? 2.964 -15.738 -6.383 1.00 86.31 281 ASN A O 1
ATOM 2159 N N . TYR A 1 282 ? 3.136 -16.292 -8.556 1.00 84.38 282 TYR A N 1
ATOM 2160 C CA . TYR A 1 282 ? 1.754 -16.740 -8.701 1.00 84.38 282 TYR A CA 1
ATOM 2161 C C . TYR A 1 282 ? 1.457 -17.952 -7.809 1.00 84.38 282 TYR A C 1
ATOM 2163 O O . TYR A 1 282 ? 0.496 -17.925 -7.039 1.00 84.38 282 TYR A O 1
ATOM 2171 N N . LEU A 1 283 ? 2.309 -18.983 -7.840 1.00 87.00 283 LEU A N 1
ATOM 2172 C CA . LEU A 1 283 ? 2.155 -20.185 -7.015 1.00 87.00 283 LEU A CA 1
ATOM 2173 C C . LEU A 1 283 ? 2.224 -19.865 -5.518 1.00 87.00 283 LEU A C 1
ATOM 2175 O O . LEU A 1 283 ? 1.409 -20.365 -4.741 1.00 87.00 283 LEU A O 1
ATOM 2179 N N . ASN A 1 284 ? 3.156 -19.003 -5.108 1.00 83.56 284 ASN A N 1
ATOM 2180 C CA . ASN A 1 284 ? 3.288 -18.597 -3.713 1.00 83.56 284 ASN A CA 1
ATOM 2181 C C . ASN A 1 284 ? 2.069 -17.791 -3.240 1.00 83.56 284 ASN A C 1
ATOM 2183 O O . ASN A 1 284 ? 1.542 -18.050 -2.160 1.00 83.56 284 ASN A O 1
ATOM 2187 N N . HIS A 1 285 ? 1.567 -16.866 -4.063 1.00 75.81 285 HIS A N 1
ATOM 2188 C CA . HIS A 1 285 ? 0.362 -16.107 -3.735 1.00 75.81 285 HIS A CA 1
ATOM 2189 C C . HIS A 1 285 ? -0.881 -17.002 -3.680 1.00 75.81 285 HIS A C 1
ATOM 2191 O O . HIS A 1 285 ? -1.684 -16.881 -2.757 1.00 75.81 285 HIS A O 1
ATOM 2197 N N . ARG A 1 286 ? -1.012 -17.954 -4.614 1.00 79.00 286 ARG A N 1
ATOM 2198 C CA . ARG A 1 286 ? -2.085 -18.953 -4.598 1.00 79.00 286 ARG A CA 1
ATOM 2199 C C . ARG A 1 286 ? -2.041 -19.770 -3.310 1.00 79.00 286 ARG A C 1
ATOM 2201 O O . ARG A 1 286 ? -3.062 -19.877 -2.638 1.00 79.00 286 ARG A O 1
ATOM 2208 N N . LYS A 1 287 ? -0.865 -20.269 -2.919 1.00 79.31 287 LYS A N 1
ATOM 2209 C CA . LYS A 1 287 ? -0.681 -21.009 -1.665 1.00 79.31 287 LYS A CA 1
ATOM 2210 C C . LYS A 1 287 ? -1.081 -20.178 -0.443 1.00 79.31 287 LYS A C 1
ATOM 2212 O O . LYS A 1 287 ? -1.875 -20.649 0.360 1.00 79.31 287 LYS A O 1
ATOM 2217 N N . GLN A 1 288 ? -0.611 -18.935 -0.345 1.00 71.25 288 GLN A N 1
ATOM 2218 C CA . GLN A 1 288 ? -0.994 -18.027 0.743 1.00 71.25 288 GLN A CA 1
ATOM 2219 C C . GLN A 1 288 ? -2.502 -17.758 0.767 1.00 71.25 288 GLN A C 1
ATOM 2221 O O . GLN A 1 288 ? -3.102 -17.727 1.834 1.00 71.25 288 GLN A O 1
ATOM 2226 N N . SER A 1 289 ? -3.132 -17.582 -0.398 1.00 65.38 289 SER A N 1
ATOM 2227 C CA . SER A 1 289 ? -4.575 -17.341 -0.486 1.00 65.38 289 SER A CA 1
ATOM 2228 C C . SER A 1 289 ? -5.415 -18.550 -0.063 1.00 65.38 289 SER A C 1
ATOM 2230 O O . SER A 1 289 ? -6.507 -18.363 0.464 1.00 65.38 289 SER A O 1
ATOM 2232 N N . ILE A 1 290 ? -4.905 -19.770 -0.267 1.00 67.88 290 ILE A N 1
ATOM 2233 C CA . ILE A 1 290 ? -5.537 -21.016 0.183 1.00 67.88 290 ILE A CA 1
ATOM 2234 C C . ILE A 1 290 ? -5.333 -21.179 1.692 1.00 67.88 290 ILE A C 1
ATOM 2236 O O . ILE A 1 290 ? -6.310 -21.361 2.405 1.00 67.88 290 ILE A O 1
ATOM 2240 N N . GLU A 1 291 ? -4.111 -20.994 2.202 1.00 64.12 291 GLU A N 1
ATOM 2241 C CA . GLU A 1 291 ? -3.824 -21.040 3.648 1.00 64.12 291 GLU A CA 1
ATOM 2242 C C . GLU A 1 291 ? -4.634 -19.988 4.434 1.00 64.12 291 GLU A C 1
ATOM 2244 O O . GLU A 1 291 ? -5.105 -20.257 5.532 1.00 64.12 291 GLU A O 1
ATOM 2249 N N . LEU A 1 292 ? -4.861 -18.800 3.860 1.00 59.84 292 LEU A N 1
ATOM 2250 C CA . LEU A 1 292 ? -5.713 -17.760 4.451 1.00 59.84 292 LEU A CA 1
ATOM 2251 C C . LEU A 1 292 ? -7.211 -18.096 4.438 1.00 59.84 292 LEU A C 1
ATOM 2253 O O . LEU A 1 292 ? -7.942 -17.500 5.223 1.00 59.84 292 LEU A O 1
ATOM 2257 N N . LYS A 1 293 ? -7.667 -18.973 3.535 1.00 56.50 293 LYS A N 1
ATOM 2258 C CA . LYS A 1 293 ? -9.062 -19.441 3.456 1.00 56.50 293 LYS A CA 1
ATOM 2259 C C . LYS A 1 293 ? -9.309 -20.694 4.298 1.00 56.50 293 LYS A C 1
ATOM 2261 O O . LYS A 1 293 ? -10.428 -20.888 4.744 1.00 56.50 293 LYS A O 1
ATOM 2266 N N . GLU A 1 294 ? -8.296 -21.542 4.466 1.00 55.06 294 GLU A N 1
ATOM 2267 C CA . GLU A 1 294 ? -8.373 -22.776 5.261 1.00 55.06 294 GLU A CA 1
ATOM 2268 C C . GLU A 1 294 ? -8.186 -22.542 6.764 1.00 55.06 294 GLU A C 1
ATOM 2270 O O . GLU A 1 294 ? -8.573 -23.387 7.572 1.00 55.06 294 GLU A O 1
ATOM 2275 N N . GLU A 1 295 ? -7.564 -21.431 7.157 1.00 59.31 295 GLU A N 1
ATOM 2276 C CA . GLU A 1 295 ? -7.491 -21.042 8.559 1.00 59.31 295 GLU A CA 1
ATOM 2277 C C . GLU A 1 295 ? -8.711 -20.203 8.934 1.00 59.31 295 GLU A C 1
ATOM 2279 O O . GLU A 1 295 ? -8.821 -19.046 8.523 1.00 59.31 295 GLU A O 1
ATOM 2284 N N . ASP A 1 296 ? -9.601 -20.795 9.738 1.00 63.75 296 ASP A N 1
ATOM 2285 C CA . ASP A 1 296 ? -10.673 -20.095 10.448 1.00 63.75 296 ASP A CA 1
ATOM 2286 C C . ASP A 1 296 ? -10.031 -19.012 11.332 1.00 63.75 296 ASP A C 1
ATOM 2288 O O . ASP A 1 296 ? -9.526 -19.281 12.430 1.00 63.75 296 ASP A O 1
ATOM 2292 N N . LYS A 1 297 ? -9.933 -17.795 10.791 1.00 70.06 297 LYS A N 1
ATOM 2293 C CA . LYS A 1 297 ? -9.373 -16.646 11.501 1.00 70.06 297 LYS A CA 1
ATOM 2294 C C . LYS A 1 297 ? -10.253 -16.313 12.689 1.00 70.06 297 LYS A C 1
ATOM 2296 O O . LYS A 1 297 ? -11.477 -16.353 12.580 1.00 70.06 297 LYS A O 1
ATOM 2301 N N . LEU A 1 298 ? -9.618 -15.910 13.784 1.00 74.06 298 LEU A N 1
ATOM 2302 C CA . LEU A 1 298 ? -10.367 -15.358 14.901 1.00 74.06 298 LEU A CA 1
ATOM 2303 C C . LEU A 1 298 ? -11.067 -14.065 14.461 1.00 74.06 298 LEU A C 1
ATOM 2305 O O . LEU A 1 298 ? -10.476 -13.207 13.795 1.00 74.06 298 LEU A O 1
ATOM 2309 N N . GLN A 1 299 ? -12.349 -13.969 14.788 1.00 67.06 299 GLN A N 1
ATOM 2310 C CA . GLN A 1 299 ? -13.180 -12.806 14.533 1.00 67.06 299 GLN A CA 1
ATOM 2311 C C . GLN A 1 299 ? -13.012 -11.812 15.678 1.00 67.06 299 GLN A C 1
ATOM 2313 O O . GLN A 1 299 ? -12.891 -12.187 16.840 1.00 67.06 299 GLN A O 1
ATOM 2318 N N . LYS A 1 300 ? -12.976 -10.522 15.369 1.00 66.44 300 LYS A N 1
ATOM 2319 C CA . LYS A 1 300 ? -12.985 -9.495 16.415 1.00 66.44 300 LYS A CA 1
ATOM 2320 C C . LYS A 1 300 ? -14.413 -9.332 16.919 1.00 66.44 300 LYS A C 1
ATOM 2322 O O . LYS A 1 300 ? -15.340 -9.516 16.137 1.00 66.44 300 LYS A O 1
ATOM 2327 N N . ALA A 1 301 ? -14.567 -8.983 18.195 1.00 61.28 301 ALA A N 1
ATOM 2328 C CA . ALA A 1 301 ? -15.872 -8.619 18.723 1.00 61.28 301 ALA A CA 1
ATOM 2329 C C . ALA A 1 301 ? -16.338 -7.319 18.041 1.00 61.28 301 ALA A C 1
ATOM 2331 O O . ALA A 1 301 ? -15.748 -6.256 18.245 1.00 61.28 301 ALA A O 1
ATOM 2332 N N . GLU A 1 302 ? -17.337 -7.427 17.170 1.00 59.94 302 GLU A N 1
ATOM 2333 C CA . GLU A 1 302 ? -17.903 -6.337 16.370 1.00 59.94 302 GLU A CA 1
ATOM 2334 C C . GLU A 1 302 ? -19.304 -5.951 16.858 1.00 59.94 302 GLU A C 1
ATOM 2336 O O . GLU A 1 302 ? -19.779 -4.855 16.544 1.00 59.94 302 GLU A O 1
ATOM 2341 N N . SER A 1 303 ? -19.970 -6.820 17.625 1.00 59.84 303 SER A N 1
ATOM 2342 C CA . SER A 1 303 ? -21.285 -6.528 18.182 1.00 59.84 303 SER A CA 1
ATOM 2343 C C . SER A 1 303 ? -21.212 -5.596 19.393 1.00 59.84 303 SER A C 1
ATOM 2345 O O . SER A 1 303 ? -20.487 -5.848 20.352 1.00 59.84 303 SER A O 1
ATOM 2347 N N . SER A 1 304 ? -22.050 -4.559 19.384 1.00 60.72 304 SER A N 1
ATOM 2348 C CA . SER A 1 304 ? -22.333 -3.696 20.538 1.00 60.72 304 SER A CA 1
ATOM 2349 C C . SER A 1 304 ? -23.263 -4.354 21.567 1.00 60.72 304 SER A C 1
ATOM 2351 O O . SER A 1 304 ? -23.389 -3.859 22.689 1.00 60.72 304 SER A O 1
ATOM 2353 N N . SER A 1 305 ? -23.915 -5.465 21.195 1.00 68.38 305 SER A N 1
ATOM 2354 C CA . SER A 1 305 ? -24.895 -6.175 22.020 1.00 68.38 305 SER A CA 1
ATOM 2355 C C . SER A 1 305 ? -24.259 -7.328 22.794 1.00 68.38 305 SER A C 1
ATOM 2357 O O . SER A 1 305 ? -23.461 -8.090 22.250 1.00 68.38 305 SER A O 1
ATOM 2359 N N . THR A 1 306 ? -24.682 -7.535 24.041 1.00 69.50 306 THR A N 1
ATOM 2360 C CA . THR A 1 306 ? -24.187 -8.631 24.894 1.00 69.50 306 THR A CA 1
ATOM 2361 C C . THR A 1 306 ? -24.363 -10.011 24.251 1.00 69.50 306 THR A C 1
ATOM 2363 O O . THR A 1 306 ? -23.448 -10.830 24.282 1.00 69.50 306 THR A O 1
ATOM 2366 N N . GLN A 1 307 ? -25.502 -10.257 23.598 1.00 73.50 307 GLN A N 1
ATOM 2367 C CA . GLN A 1 307 ? -25.776 -11.517 22.904 1.00 73.50 307 GLN A CA 1
ATOM 2368 C C . GLN A 1 307 ? -24.860 -11.728 21.693 1.00 73.50 307 GLN A C 1
ATOM 2370 O O . GLN A 1 307 ? -24.378 -12.838 21.473 1.00 73.50 307 GLN A O 1
ATOM 2375 N N . GLY A 1 308 ? -24.605 -10.679 20.906 1.00 74.19 308 GLY A N 1
ATOM 2376 C CA . GLY A 1 308 ? -23.699 -10.773 19.764 1.00 74.19 308 GLY A CA 1
ATOM 2377 C C . GLY A 1 308 ? -22.259 -11.041 20.196 1.00 74.19 308 GLY A C 1
ATOM 2378 O O . GLY A 1 308 ? -21.607 -11.894 19.603 1.00 74.19 308 GLY A O 1
ATOM 2379 N N . VAL A 1 309 ? -21.810 -10.430 21.296 1.00 73.19 309 VAL A N 1
ATOM 2380 C CA . VAL A 1 309 ? -20.492 -10.703 21.893 1.00 73.19 309 VAL A CA 1
ATOM 2381 C C . VAL A 1 309 ? -20.358 -12.159 22.316 1.00 73.19 309 VAL A C 1
ATOM 2383 O O . VAL A 1 309 ? -19.322 -12.770 22.067 1.00 73.19 309 VAL A O 1
ATOM 2386 N N . ILE A 1 310 ? -21.392 -12.741 22.929 1.00 78.06 310 ILE A N 1
ATOM 2387 C CA . ILE A 1 310 ? -21.385 -14.158 23.318 1.00 78.06 310 ILE A CA 1
ATOM 2388 C C . ILE A 1 310 ? -21.248 -15.055 22.083 1.00 78.06 310 ILE A C 1
ATOM 2390 O O . ILE A 1 310 ? -20.451 -15.990 22.100 1.00 78.06 310 ILE A O 1
ATOM 2394 N N . ILE A 1 311 ? -21.980 -14.761 21.005 1.00 80.19 311 ILE A N 1
ATOM 2395 C CA . ILE A 1 311 ? -21.937 -15.543 19.759 1.00 80.19 311 ILE A CA 1
ATOM 2396 C C . ILE A 1 311 ? -20.561 -15.432 19.083 1.00 80.19 311 ILE A C 1
ATOM 2398 O O . ILE A 1 311 ? -19.968 -16.453 18.738 1.00 80.19 311 ILE A O 1
ATOM 2402 N N . GLU A 1 312 ? -20.028 -14.218 18.939 1.00 78.94 312 GLU A N 1
ATOM 2403 C CA . GLU A 1 312 ? -18.707 -13.968 18.340 1.00 78.94 312 GLU A CA 1
ATOM 2404 C C . GLU A 1 312 ? -17.585 -14.609 19.175 1.00 78.94 312 GLU A C 1
ATOM 2406 O O . GLU A 1 312 ? -16.672 -15.243 18.642 1.00 78.94 312 GLU A O 1
ATOM 2411 N N . SER A 1 313 ? -17.691 -14.531 20.505 1.00 83.00 313 SER A N 1
ATOM 2412 C CA . SER A 1 313 ? -16.765 -15.201 21.425 1.00 83.00 313 SER A CA 1
ATOM 2413 C C . SER A 1 313 ? -16.857 -16.721 21.311 1.00 83.00 313 SER A C 1
ATOM 2415 O O . SER A 1 313 ? -15.826 -17.388 21.296 1.00 83.00 313 SER A O 1
ATOM 2417 N N . ALA A 1 314 ? -18.060 -17.288 21.184 1.00 85.62 314 ALA A N 1
ATOM 2418 C CA . ALA A 1 314 ? -18.251 -18.725 21.008 1.00 85.62 314 ALA A CA 1
ATOM 2419 C C . ALA A 1 314 ? -17.611 -19.237 19.708 1.00 85.62 314 ALA A C 1
ATOM 2421 O O . ALA A 1 314 ? -16.977 -20.294 19.712 1.00 85.62 314 ALA A O 1
ATOM 2422 N N . GLU A 1 315 ? -17.715 -18.476 18.615 1.00 85.50 315 GLU A N 1
ATOM 2423 C CA . GLU A 1 315 ? -17.051 -18.813 17.354 1.00 85.50 315 GLU A CA 1
ATOM 2424 C C . GLU A 1 315 ? -15.520 -18.775 17.493 1.00 85.50 315 GLU A C 1
ATOM 2426 O O . GLU A 1 315 ? -14.828 -19.701 17.061 1.00 85.50 315 GLU A O 1
ATOM 2431 N N . ASN A 1 316 ? -14.980 -17.764 18.181 1.00 88.06 316 ASN A N 1
ATOM 2432 C CA . ASN A 1 316 ? -13.554 -17.701 18.500 1.00 88.06 316 ASN A CA 1
ATOM 2433 C C . ASN A 1 316 ? -13.091 -18.879 19.351 1.00 88.06 316 ASN A C 1
ATOM 2435 O O . ASN A 1 316 ? -12.087 -19.504 19.015 1.00 88.06 316 ASN A O 1
ATOM 2439 N N . ILE A 1 317 ? -13.828 -19.218 20.411 1.00 89.75 317 ILE A N 1
ATOM 2440 C CA . ILE A 1 317 ? -13.530 -20.373 21.264 1.00 89.75 317 ILE A CA 1
ATOM 2441 C C . ILE A 1 317 ? -13.501 -21.647 20.416 1.00 89.75 317 ILE A C 1
ATOM 2443 O O . ILE A 1 317 ? -12.529 -22.399 20.475 1.00 89.75 317 ILE A O 1
ATOM 2447 N N . ALA A 1 318 ? -14.510 -21.870 19.569 1.00 89.62 318 ALA A N 1
ATOM 2448 C CA . ALA A 1 318 ? -14.561 -23.033 18.688 1.00 89.62 318 ALA A CA 1
ATOM 2449 C C . ALA A 1 318 ? -13.338 -23.104 17.755 1.00 89.62 318 ALA A C 1
ATOM 2451 O O . ALA A 1 318 ? -12.721 -24.165 17.612 1.00 89.62 318 ALA A O 1
ATOM 2452 N N . ASN A 1 319 ? -12.935 -21.971 17.176 1.00 89.31 319 ASN A N 1
ATOM 2453 C CA . ASN A 1 319 ? -11.771 -21.882 16.297 1.00 89.31 319 ASN A CA 1
ATOM 2454 C C . ASN A 1 319 ? -10.451 -22.122 17.042 1.00 89.31 319 ASN A C 1
ATOM 2456 O O . ASN A 1 319 ? -9.611 -22.887 16.554 1.00 89.31 319 ASN A O 1
ATOM 2460 N N . VAL A 1 320 ? -10.263 -21.534 18.230 1.00 91.56 320 VAL A N 1
ATOM 2461 C CA . VAL A 1 320 ? -9.073 -21.767 19.065 1.00 91.56 320 VAL A CA 1
ATOM 2462 C C . VAL A 1 320 ? -9.003 -23.225 19.508 1.00 91.56 320 VAL A C 1
ATOM 2464 O O . VAL A 1 320 ? -7.944 -23.829 19.380 1.00 91.56 320 VAL A O 1
ATOM 2467 N N . VAL A 1 321 ? -10.107 -23.834 19.948 1.00 92.00 321 VAL A N 1
ATOM 2468 C CA . VAL A 1 321 ? -10.145 -25.249 20.356 1.00 92.00 321 VAL A CA 1
ATOM 2469 C C . VAL A 1 321 ? -9.827 -26.170 19.173 1.00 92.00 321 VAL A C 1
ATOM 2471 O O . VAL A 1 321 ? -8.975 -27.054 19.284 1.00 92.00 321 VAL A O 1
ATOM 2474 N N . LYS A 1 322 ? -10.440 -25.941 18.005 1.00 91.38 322 LYS A N 1
ATOM 2475 C CA . LYS A 1 322 ? -10.190 -26.718 16.778 1.00 91.38 322 LYS A CA 1
ATOM 2476 C C . LYS A 1 322 ? -8.729 -26.625 16.331 1.00 91.38 322 LYS A C 1
ATOM 2478 O O . LYS A 1 322 ? -8.096 -27.646 16.042 1.00 91.38 322 LYS A O 1
ATOM 2483 N N . ARG A 1 323 ? -8.170 -25.409 16.282 1.00 90.62 323 ARG A N 1
ATOM 2484 C CA . ARG A 1 323 ? -6.759 -25.172 15.925 1.00 90.62 323 ARG A CA 1
ATOM 2485 C C . ARG A 1 323 ? -5.824 -25.731 16.992 1.00 90.62 323 ARG A C 1
ATOM 2487 O O . ARG A 1 323 ? -4.844 -26.381 16.644 1.00 90.62 323 ARG A O 1
ATOM 2494 N N . GLY A 1 324 ? -6.157 -25.548 18.263 1.00 93.00 324 GLY A N 1
ATOM 2495 C CA . GLY A 1 324 ? -5.404 -26.045 19.406 1.00 93.00 324 GLY A CA 1
ATOM 2496 C C . GLY A 1 324 ? -5.282 -27.562 19.401 1.00 93.00 324 GLY A C 1
ATOM 2497 O O . GLY A 1 324 ? -4.173 -28.076 19.510 1.00 93.00 324 GLY A O 1
ATOM 2498 N N . ASN A 1 325 ? -6.375 -28.284 19.142 1.00 93.56 325 ASN A N 1
ATOM 2499 C CA . ASN A 1 325 ? -6.349 -29.742 19.010 1.00 93.56 325 ASN A CA 1
ATOM 2500 C C . ASN A 1 325 ? -5.441 -30.199 17.852 1.00 93.56 325 ASN A C 1
ATOM 2502 O O . ASN A 1 325 ? -4.628 -31.114 18.000 1.00 93.56 325 ASN A O 1
ATOM 2506 N N . LYS A 1 326 ? -5.512 -29.516 16.702 1.00 91.81 326 LYS A N 1
ATOM 2507 C CA . LYS A 1 326 ? -4.633 -29.792 15.555 1.00 91.81 326 LYS A CA 1
ATOM 2508 C C . LYS A 1 326 ? -3.159 -29.547 15.891 1.00 91.81 326 LYS A C 1
ATOM 2510 O O . LYS A 1 326 ? -2.317 -30.359 15.508 1.00 91.81 326 LYS A O 1
ATOM 2515 N N . ILE A 1 327 ? -2.851 -28.464 16.608 1.00 93.25 327 ILE A N 1
ATOM 2516 C CA . ILE A 1 327 ? -1.483 -28.133 17.028 1.00 93.25 327 ILE A CA 1
ATOM 2517 C C . ILE A 1 327 ? -0.979 -29.160 18.046 1.00 93.25 327 ILE A C 1
ATOM 2519 O O . ILE A 1 327 ? 0.117 -29.697 17.888 1.00 93.25 327 ILE A O 1
ATOM 2523 N N . TYR A 1 328 ? -1.778 -29.487 19.058 1.00 94.69 328 TYR A N 1
ATOM 2524 C CA . TYR A 1 328 ? -1.425 -30.482 20.066 1.00 94.69 328 TYR A CA 1
ATOM 2525 C C . TYR A 1 328 ? -1.154 -31.853 19.431 1.00 94.69 328 TYR A C 1
ATOM 2527 O O . TYR A 1 328 ? -0.073 -32.418 19.597 1.00 94.69 328 TYR A O 1
ATOM 2535 N N . THR A 1 329 ? -2.075 -32.333 18.591 1.00 93.69 329 THR A N 1
ATOM 2536 C CA . THR A 1 329 ? -1.920 -33.590 17.841 1.00 93.69 329 THR A CA 1
ATOM 2537 C C . THR A 1 329 ? -0.681 -33.557 16.939 1.0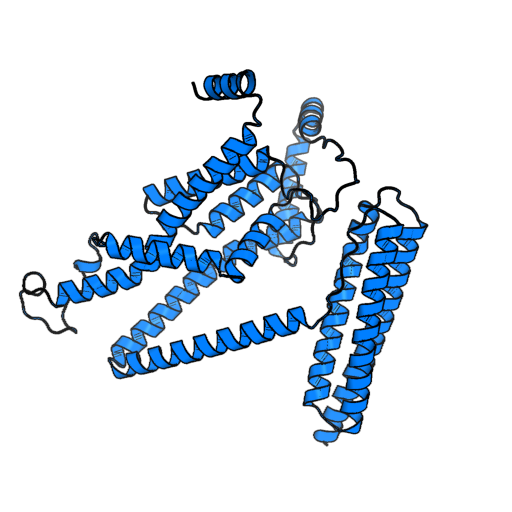0 93.69 329 THR A C 1
ATOM 2539 O O . THR A 1 329 ? 0.071 -34.528 16.858 1.00 93.69 329 THR A O 1
ATOM 2542 N N . GLY A 1 330 ? -0.420 -32.422 16.282 1.00 92.00 330 GLY A N 1
ATOM 2543 C CA . GLY A 1 330 ? 0.775 -32.215 15.466 1.00 92.00 330 GLY A CA 1
ATOM 2544 C C . GLY A 1 330 ? 2.079 -32.272 16.267 1.00 92.00 330 GLY A C 1
ATOM 2545 O O . GLY A 1 330 ? 3.073 -32.799 15.764 1.00 92.00 330 GLY A O 1
ATOM 2546 N N . ALA A 1 331 ? 2.080 -31.777 17.509 1.00 93.25 331 ALA A N 1
ATOM 2547 C CA . ALA A 1 331 ? 3.236 -31.829 18.399 1.00 93.25 331 ALA A CA 1
ATOM 2548 C C . ALA A 1 331 ? 3.520 -33.269 18.831 1.00 93.25 331 ALA A C 1
ATOM 2550 O O . ALA A 1 331 ? 4.648 -33.732 18.678 1.00 93.25 331 ALA A O 1
ATOM 2551 N N . VAL A 1 332 ? 2.490 -33.990 19.287 1.00 93.88 332 VAL A N 1
ATOM 2552 C CA . VAL A 1 332 ? 2.598 -35.390 19.726 1.00 93.88 332 VAL A CA 1
ATOM 2553 C C . VAL A 1 332 ? 3.064 -36.289 18.579 1.00 93.88 332 VAL A C 1
ATOM 2555 O O . VAL A 1 332 ? 4.065 -36.989 18.716 1.00 93.88 332 VAL A O 1
ATOM 2558 N N . ASN A 1 333 ? 2.419 -36.212 17.411 1.00 92.75 333 ASN A N 1
ATOM 2559 C CA . ASN A 1 333 ? 2.806 -37.016 16.247 1.00 92.75 333 ASN A CA 1
ATOM 2560 C C . ASN A 1 333 ? 4.195 -36.639 15.720 1.00 92.75 333 ASN A C 1
ATOM 2562 O O . ASN A 1 333 ? 4.971 -37.508 15.319 1.00 92.75 333 ASN A O 1
ATOM 2566 N N . GLY A 1 334 ? 4.528 -35.345 15.709 1.00 90.69 334 GLY A N 1
ATOM 2567 C CA . GLY A 1 334 ? 5.843 -34.863 15.297 1.00 90.69 334 GLY A CA 1
ATOM 2568 C C . GLY A 1 334 ? 6.959 -35.337 16.226 1.00 90.69 334 GLY A C 1
ATOM 2569 O O . GLY A 1 334 ? 8.035 -35.682 15.743 1.00 90.69 334 GLY A O 1
ATOM 2570 N N . LEU A 1 335 ? 6.688 -35.398 17.532 1.00 91.19 335 LEU A N 1
ATOM 2571 C CA . LEU A 1 335 ? 7.595 -35.943 18.536 1.00 91.19 335 LEU A CA 1
ATOM 2572 C C . LEU A 1 335 ? 7.759 -37.459 18.360 1.00 91.19 335 LEU A C 1
ATOM 2574 O O . LEU A 1 335 ? 8.883 -37.930 18.238 1.00 91.19 335 LEU A O 1
ATOM 2578 N N . ALA A 1 336 ? 6.655 -38.203 18.246 1.00 91.50 336 ALA A N 1
ATOM 2579 C CA . ALA A 1 336 ? 6.673 -39.657 18.067 1.00 91.50 336 ALA A CA 1
ATOM 2580 C C . ALA A 1 336 ? 7.432 -40.091 16.799 1.00 91.50 336 ALA A C 1
ATOM 2582 O O . ALA A 1 336 ? 8.179 -41.065 16.808 1.00 91.50 336 ALA A O 1
ATOM 2583 N N . THR A 1 337 ? 7.279 -39.338 15.707 1.00 92.19 337 THR A N 1
ATOM 2584 C CA . THR A 1 337 ? 7.919 -39.632 14.412 1.00 92.19 337 THR A CA 1
ATOM 2585 C C . THR A 1 337 ? 9.266 -38.934 14.209 1.00 92.19 337 THR A C 1
ATOM 2587 O O . THR A 1 337 ? 9.839 -39.042 13.127 1.00 92.19 337 THR A O 1
ATOM 2590 N N . HIS A 1 338 ? 9.765 -38.187 15.203 1.00 88.94 338 HIS A N 1
ATOM 2591 C CA . HIS A 1 338 ? 10.985 -37.370 15.098 1.00 88.94 338 HIS A CA 1
ATOM 2592 C C . HIS A 1 338 ? 11.007 -36.440 13.862 1.00 88.94 338 HIS A C 1
ATOM 2594 O O . HIS A 1 338 ? 12.052 -36.114 13.295 1.00 88.94 338 HIS A O 1
ATOM 2600 N N . ASN A 1 339 ? 9.837 -35.971 13.419 1.00 90.69 339 ASN A N 1
ATOM 2601 C CA . ASN A 1 339 ? 9.697 -35.217 12.179 1.00 90.69 339 ASN A CA 1
ATOM 2602 C C . ASN A 1 339 ? 9.876 -33.706 12.406 1.00 90.69 339 ASN A C 1
ATOM 2604 O O . ASN A 1 339 ? 8.913 -32.966 12.640 1.00 90.69 339 ASN A O 1
ATOM 2608 N N . LEU A 1 340 ? 11.112 -33.220 12.247 1.00 90.00 340 LEU A N 1
ATOM 2609 C CA . LEU A 1 340 ? 11.450 -31.795 12.389 1.00 90.00 340 LEU A CA 1
ATOM 2610 C C . LEU A 1 340 ? 10.656 -30.869 11.464 1.00 90.00 340 LEU A C 1
ATOM 2612 O O . LEU A 1 340 ? 10.312 -29.752 11.854 1.00 90.00 340 LEU A O 1
ATOM 2616 N N . LYS A 1 341 ? 10.353 -31.301 10.234 1.00 89.25 341 LYS A N 1
ATOM 2617 C CA . LYS A 1 341 ? 9.598 -30.481 9.274 1.00 89.25 341 LYS A CA 1
ATOM 2618 C C . LYS A 1 341 ? 8.167 -30.257 9.764 1.00 89.25 341 LYS A C 1
ATOM 2620 O O . LYS A 1 341 ? 7.663 -29.136 9.667 1.00 89.25 341 LYS A O 1
ATOM 2625 N N . SER A 1 342 ? 7.545 -31.301 10.312 1.00 89.31 342 SER A N 1
ATOM 2626 C CA . SER A 1 342 ? 6.220 -31.230 10.931 1.00 89.31 342 SER A CA 1
ATOM 2627 C C . SER A 1 342 ? 6.235 -30.332 12.171 1.00 89.3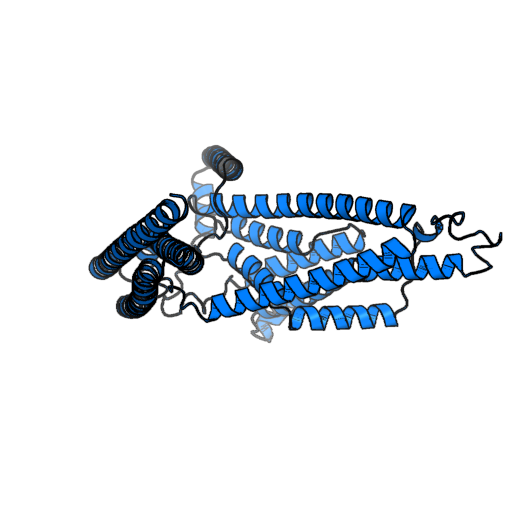1 342 SER A C 1
ATOM 2629 O O . SER A 1 342 ? 5.460 -29.381 12.246 1.00 89.31 342 SER A O 1
ATOM 2631 N N . LEU A 1 343 ? 7.193 -30.535 13.083 1.00 90.88 343 LEU A N 1
ATOM 2632 C CA . LEU A 1 343 ? 7.326 -29.732 14.306 1.00 90.88 343 LEU A CA 1
ATOM 2633 C C . LEU A 1 343 ? 7.597 -28.247 14.012 1.00 90.88 343 LEU A C 1
ATOM 2635 O O . LEU A 1 343 ? 7.021 -27.371 14.654 1.00 90.88 343 LEU A O 1
ATOM 2639 N N . LYS A 1 344 ? 8.400 -27.937 12.986 1.00 91.31 344 LYS A N 1
ATOM 2640 C CA . LYS A 1 344 ? 8.626 -26.557 12.528 1.00 91.31 344 LYS A CA 1
ATOM 2641 C C . LYS A 1 344 ? 7.355 -25.919 11.965 1.00 91.31 344 LYS A C 1
ATOM 2643 O O . LYS A 1 344 ? 7.131 -24.727 12.169 1.00 91.31 344 LYS A O 1
ATOM 2648 N N . LYS A 1 345 ? 6.532 -26.684 11.238 1.00 89.50 345 LYS A N 1
ATOM 2649 C CA . LYS A 1 345 ? 5.223 -26.211 10.762 1.00 89.50 345 LYS A CA 1
ATOM 2650 C C . LYS A 1 345 ? 4.291 -25.945 11.944 1.00 89.50 345 LYS A C 1
ATOM 2652 O O . LYS A 1 345 ? 3.653 -24.900 11.965 1.00 89.50 345 LYS A O 1
ATOM 2657 N N . ASN A 1 346 ? 4.273 -26.843 12.924 1.00 90.44 346 ASN A N 1
ATOM 2658 C CA . ASN A 1 346 ? 3.444 -26.716 14.114 1.00 90.44 346 ASN A CA 1
ATOM 2659 C C . ASN A 1 346 ? 3.800 -25.475 14.947 1.00 90.44 346 ASN A C 1
ATOM 2661 O O . ASN A 1 346 ? 2.924 -24.690 15.302 1.00 90.44 346 ASN A O 1
ATOM 2665 N N . LYS A 1 347 ? 5.103 -25.216 15.127 1.00 91.69 347 LYS A N 1
ATOM 2666 C CA . LYS A 1 347 ? 5.608 -24.003 15.782 1.00 91.69 347 LYS A CA 1
ATOM 2667 C C . LYS A 1 347 ? 5.097 -22.720 15.113 1.00 91.69 347 LYS A C 1
ATOM 2669 O O . LYS A 1 347 ? 4.632 -21.808 15.784 1.00 91.69 347 LYS A O 1
ATOM 2674 N N . LYS A 1 348 ? 5.122 -22.659 13.780 1.00 89.75 348 LYS A N 1
ATOM 2675 C CA . LYS A 1 348 ? 4.586 -21.500 13.047 1.00 89.75 348 LYS A CA 1
ATOM 2676 C C . LYS A 1 348 ? 3.077 -21.328 13.232 1.00 89.75 348 LYS A C 1
ATOM 2678 O O . LYS A 1 348 ? 2.590 -20.203 13.233 1.00 89.75 348 LYS A O 1
ATOM 2683 N N . GLN A 1 349 ? 2.334 -22.430 13.345 1.00 89.50 349 GLN A N 1
ATOM 2684 C CA . GLN A 1 349 ? 0.885 -22.387 13.547 1.00 89.50 349 GLN A CA 1
ATOM 2685 C C . GLN A 1 349 ? 0.523 -21.862 14.936 1.00 89.50 349 GLN A C 1
ATOM 2687 O O . GLN A 1 349 ? -0.396 -21.054 15.039 1.00 89.50 349 GLN A O 1
ATOM 2692 N N . VAL A 1 350 ? 1.259 -22.264 15.978 1.00 92.12 350 VAL A N 1
ATOM 2693 C CA . VAL A 1 350 ? 1.020 -21.742 17.329 1.00 92.12 350 VAL A CA 1
ATOM 2694 C C . VAL A 1 350 ? 1.463 -20.290 17.487 1.00 92.12 350 VAL A C 1
ATOM 2696 O O . VAL A 1 350 ? 0.737 -19.519 18.099 1.00 92.12 350 VAL A O 1
ATOM 2699 N N . GLU A 1 351 ? 2.572 -19.874 16.862 1.00 90.62 351 GLU A N 1
ATOM 2700 C CA . GLU A 1 351 ? 2.971 -18.456 16.815 1.00 90.62 351 GLU A CA 1
ATOM 2701 C C . GLU A 1 351 ? 1.878 -17.597 16.166 1.00 90.62 351 GLU A C 1
ATOM 2703 O O . GLU A 1 351 ? 1.514 -16.548 16.688 1.00 90.62 351 GLU A O 1
ATOM 2708 N N . LYS A 1 352 ? 1.298 -18.065 15.054 1.00 88.81 352 LYS A N 1
ATOM 2709 C CA . LYS A 1 352 ? 0.199 -17.363 14.388 1.00 88.81 352 LYS A CA 1
ATOM 2710 C C . LYS A 1 352 ? -1.060 -17.284 15.259 1.00 88.81 352 LYS A C 1
ATOM 2712 O O . LYS A 1 352 ? -1.651 -16.215 15.341 1.00 88.81 352 LYS A O 1
ATOM 2717 N N . LEU A 1 353 ? -1.451 -18.383 15.908 1.00 90.31 353 LEU A N 1
ATOM 2718 C CA . LEU A 1 353 ? -2.597 -18.407 16.823 1.00 90.31 353 LEU A CA 1
ATOM 2719 C C . LEU A 1 353 ? -2.386 -17.470 18.024 1.00 90.31 353 LEU A C 1
ATOM 2721 O O . LEU A 1 353 ? -3.299 -16.731 18.370 1.00 90.31 353 LEU A O 1
ATOM 2725 N N . SER A 1 354 ? -1.184 -17.467 18.612 1.00 90.69 354 SER A N 1
ATOM 2726 C CA . SER A 1 354 ? -0.822 -16.568 19.715 1.00 90.69 354 SER A CA 1
ATOM 2727 C C . SER A 1 354 ? -0.938 -15.108 19.291 1.00 90.69 354 SER A C 1
ATOM 2729 O O . SER A 1 354 ? -1.617 -14.345 19.963 1.00 90.69 354 SER A O 1
ATOM 2731 N N . ASN A 1 355 ? -0.369 -14.745 18.136 1.00 87.69 355 ASN A N 1
ATOM 2732 C CA . ASN A 1 355 ? -0.450 -13.378 17.622 1.00 87.69 355 ASN A CA 1
ATOM 2733 C C . ASN A 1 355 ? -1.901 -12.944 17.355 1.00 87.69 355 ASN A C 1
ATOM 2735 O O . ASN A 1 355 ? -2.246 -11.800 17.610 1.00 87.69 355 ASN A O 1
ATOM 2739 N N . GLU A 1 356 ? -2.764 -13.838 16.855 1.00 86.44 356 GLU A N 1
ATOM 2740 C CA . GLU A 1 356 ? -4.188 -13.523 16.663 1.00 86.44 356 GLU A CA 1
ATOM 2741 C C . GLU A 1 356 ? -4.918 -13.287 17.998 1.00 86.44 356 GLU A C 1
ATOM 2743 O O . GLU A 1 356 ? -5.796 -12.430 18.061 1.00 86.44 356 GLU A O 1
ATOM 2748 N N . ILE A 1 357 ? -4.566 -14.015 19.064 1.00 89.25 357 ILE A N 1
ATOM 2749 C CA . ILE A 1 357 ? -5.149 -13.830 20.405 1.00 89.25 357 ILE A CA 1
ATOM 2750 C C . ILE A 1 357 ? -4.613 -12.558 21.071 1.00 89.25 357 ILE A C 1
ATOM 2752 O O . ILE A 1 357 ? -5.393 -11.810 21.660 1.00 89.25 357 ILE A O 1
ATOM 2756 N N . ASP A 1 358 ? -3.317 -12.274 20.938 1.00 85.19 358 ASP A N 1
ATOM 2757 C CA . ASP A 1 358 ? -2.716 -11.025 21.415 1.00 85.19 358 ASP A CA 1
ATOM 2758 C C . ASP A 1 358 ? -3.337 -9.819 20.689 1.00 85.19 358 ASP A C 1
ATOM 2760 O O . ASP A 1 358 ? -3.735 -8.851 21.335 1.00 85.19 358 ASP A O 1
ATOM 2764 N N . ASP A 1 359 ? -3.568 -9.926 19.374 1.00 81.50 359 ASP A N 1
ATOM 2765 C CA . ASP A 1 359 ? -4.329 -8.932 18.616 1.00 81.50 359 ASP A CA 1
ATOM 2766 C C . ASP A 1 359 ? -5.745 -8.753 19.198 1.00 81.50 359 ASP A C 1
ATOM 2768 O O . ASP A 1 359 ? -6.216 -7.625 19.313 1.00 81.50 359 ASP A O 1
ATOM 2772 N N . LEU A 1 360 ? -6.472 -9.814 19.574 1.00 82.62 360 LEU A N 1
ATOM 2773 C CA . LEU A 1 360 ? -7.789 -9.657 20.217 1.00 82.62 360 LEU A CA 1
ATOM 2774 C C . LEU A 1 360 ? -7.687 -8.923 21.561 1.00 82.62 360 LEU A C 1
ATOM 2776 O O . LEU A 1 360 ? -8.523 -8.063 21.852 1.00 82.62 360 LEU A O 1
ATOM 2780 N N . LYS A 1 361 ? -6.652 -9.228 22.349 1.00 81.94 361 LYS A N 1
ATOM 2781 C CA . LYS A 1 361 ? -6.394 -8.631 23.662 1.00 81.94 361 LYS A CA 1
ATOM 2782 C C . LYS A 1 361 ? -6.068 -7.141 23.575 1.00 81.94 361 LYS A C 1
ATOM 2784 O O . LYS A 1 361 ? -6.651 -6.348 24.313 1.00 81.94 361 LYS A O 1
ATOM 2789 N N . ASP A 1 362 ? -5.210 -6.749 22.638 1.00 77.31 362 ASP A N 1
ATOM 2790 C CA . ASP A 1 362 ? -4.839 -5.346 22.411 1.00 77.31 362 ASP A CA 1
ATOM 2791 C C . ASP A 1 362 ? -6.054 -4.478 22.040 1.00 77.31 362 ASP A C 1
ATOM 2793 O O . ASP A 1 362 ? -6.050 -3.262 22.229 1.00 77.31 362 ASP A O 1
ATOM 2797 N N . ASN A 1 363 ? -7.132 -5.106 21.560 1.00 70.25 363 ASN A N 1
ATOM 2798 C CA . ASN A 1 363 ? -8.369 -4.436 21.175 1.00 70.25 363 ASN A CA 1
ATOM 2799 C C . ASN A 1 363 ? -9.487 -4.508 22.228 1.00 70.25 363 ASN A C 1
ATOM 2801 O O . ASN A 1 363 ? -10.579 -3.993 21.980 1.00 70.25 363 ASN A O 1
ATOM 2805 N N . ILE A 1 364 ? -9.225 -5.068 23.418 1.00 76.31 364 ILE A N 1
ATOM 2806 C CA . ILE A 1 364 ? -10.188 -5.108 24.536 1.00 76.31 364 ILE A CA 1
ATOM 2807 C C . ILE A 1 364 ? -10.671 -3.702 24.901 1.00 76.31 364 ILE A C 1
ATOM 2809 O O . ILE A 1 364 ? -11.855 -3.505 25.160 1.00 76.31 364 ILE A O 1
ATOM 2813 N N . TYR A 1 365 ? -9.775 -2.714 24.906 1.00 68.62 365 TYR A N 1
ATOM 2814 C CA . TYR A 1 365 ? -10.134 -1.339 25.251 1.00 68.62 365 TYR A CA 1
ATOM 2815 C C . TYR A 1 365 ? -11.200 -0.765 24.306 1.00 68.62 365 TYR A C 1
ATOM 2817 O O . TYR A 1 365 ? -12.228 -0.257 24.759 1.00 68.62 365 TYR A O 1
ATOM 2825 N N . TYR A 1 366 ? -10.984 -0.897 22.993 1.00 66.56 366 TYR A N 1
ATOM 2826 C CA . TYR A 1 366 ? -11.932 -0.435 21.976 1.00 66.56 366 TYR A CA 1
ATOM 2827 C C . TYR A 1 366 ? -13.259 -1.182 22.061 1.00 66.56 366 TYR A C 1
ATOM 2829 O O . TYR A 1 366 ? -14.317 -0.575 21.917 1.00 66.56 366 TYR A O 1
ATOM 2837 N N . PHE A 1 367 ? -13.202 -2.481 22.350 1.00 68.94 367 PHE A N 1
ATOM 2838 C CA . PHE A 1 367 ? -14.386 -3.289 22.587 1.00 68.94 367 PHE A CA 1
ATOM 2839 C C . PHE A 1 367 ? -15.225 -2.743 23.755 1.00 68.94 367 PHE A C 1
ATOM 2841 O O . PHE A 1 367 ? -16.395 -2.423 23.564 1.00 68.94 367 PHE A O 1
ATOM 2848 N N . ILE A 1 368 ? -14.622 -2.544 24.934 1.00 70.19 368 ILE A N 1
ATOM 2849 C CA . ILE A 1 368 ? -15.327 -2.038 26.126 1.00 70.19 368 ILE A CA 1
ATOM 2850 C C . ILE A 1 368 ? -15.920 -0.645 25.875 1.00 70.19 368 ILE A C 1
ATOM 2852 O O . ILE A 1 368 ? -17.037 -0.362 26.303 1.00 70.19 368 ILE A O 1
ATOM 2856 N N . LYS A 1 369 ? -15.190 0.222 25.162 1.00 67.44 369 LYS A N 1
ATOM 2857 C CA . LYS A 1 369 ? -15.625 1.584 24.813 1.00 67.44 369 LYS A CA 1
ATOM 2858 C C . LYS A 1 369 ? -16.871 1.605 23.913 1.00 67.44 369 LYS A C 1
ATOM 2860 O O . LYS A 1 369 ? -17.633 2.566 23.979 1.00 67.44 369 LYS A O 1
ATOM 2865 N N . ASN A 1 370 ? -17.065 0.579 23.085 1.00 63.81 370 ASN A N 1
ATOM 2866 C CA . ASN A 1 370 ? -18.108 0.528 22.055 1.00 63.81 370 ASN A CA 1
ATOM 2867 C C . ASN A 1 370 ? -19.380 -0.236 22.473 1.00 63.81 370 ASN A C 1
ATOM 2869 O O . ASN A 1 370 ? -20.309 -0.344 21.672 1.00 63.81 370 ASN A O 1
ATOM 2873 N N . LEU A 1 371 ? -19.444 -0.768 23.697 1.00 68.06 371 LEU A N 1
ATOM 2874 C CA . LEU A 1 371 ? -20.642 -1.437 24.214 1.00 68.06 371 LEU A CA 1
ATOM 2875 C C . LEU A 1 371 ? -21.775 -0.424 24.465 1.00 68.06 371 LEU A C 1
ATOM 2877 O O . LEU A 1 371 ? -21.559 0.612 25.092 1.00 68.06 371 LEU A O 1
ATOM 2881 N N . GLU A 1 372 ? -22.983 -0.735 23.978 1.00 57.47 372 GLU A N 1
ATOM 2882 C CA . GLU A 1 372 ? -24.177 0.132 24.077 1.00 57.47 372 GLU A CA 1
ATOM 2883 C C . GLU A 1 372 ? -24.591 0.406 25.524 1.00 57.47 372 GLU A C 1
ATOM 2885 O O . GLU A 1 372 ? -24.852 1.548 25.901 1.00 57.47 372 GLU A O 1
ATOM 2890 N N . ASP A 1 373 ? -24.600 -0.657 26.321 1.00 61.25 373 ASP A N 1
ATOM 2891 C CA . ASP A 1 373 ? -24.599 -0.603 27.769 1.00 61.25 373 ASP A CA 1
ATOM 2892 C C . ASP A 1 373 ? -23.246 -1.168 28.193 1.00 61.25 373 ASP A C 1
ATOM 2894 O O . ASP A 1 373 ? -22.964 -2.326 27.854 1.00 61.25 373 ASP A O 1
ATOM 2898 N N . PRO A 1 374 ? -22.397 -0.422 28.920 1.00 58.62 374 PRO A N 1
ATOM 2899 C CA . PRO A 1 374 ? -21.200 -0.972 29.538 1.00 58.62 374 PRO A CA 1
ATOM 2900 C C . PRO A 1 374 ? -21.622 -1.953 30.640 1.00 58.62 374 PRO A C 1
ATOM 2902 O O . PRO A 1 374 ? -21.508 -1.690 31.837 1.00 58.62 374 PRO A O 1
ATOM 2905 N N . SER A 1 375 ? -22.158 -3.107 30.239 1.00 64.31 375 SER A N 1
ATOM 2906 C CA . SER A 1 375 ? -22.493 -4.181 31.145 1.00 64.31 375 SER A CA 1
ATOM 2907 C C . SER A 1 375 ? -21.162 -4.748 31.607 1.00 64.31 375 SER A C 1
ATOM 2909 O O . SER A 1 375 ? -20.409 -5.369 30.850 1.00 64.31 375 SER A O 1
ATOM 2911 N N . VAL A 1 376 ? -20.855 -4.489 32.872 1.00 70.31 376 VAL A N 1
ATOM 2912 C CA . VAL A 1 376 ? -19.668 -5.015 33.548 1.00 70.31 376 VAL A CA 1
ATOM 2913 C C . VAL A 1 376 ? -19.564 -6.529 33.327 1.00 70.31 376 VAL A C 1
ATOM 2915 O O . VAL A 1 376 ? -18.474 -7.052 33.132 1.00 70.31 376 VAL A O 1
ATOM 2918 N N . ASN A 1 377 ? -20.706 -7.218 33.244 1.00 74.50 377 ASN A N 1
ATOM 2919 C CA . ASN A 1 377 ? -20.784 -8.655 33.009 1.00 74.50 377 ASN A CA 1
ATOM 2920 C C . ASN A 1 377 ? -20.300 -9.082 31.614 1.00 74.50 377 ASN A C 1
ATOM 2922 O O . ASN A 1 377 ? -19.539 -10.040 31.536 1.00 74.50 377 ASN A O 1
ATOM 2926 N N . ALA A 1 378 ? -20.687 -8.401 30.526 1.00 73.88 378 ALA A N 1
ATOM 2927 C CA . ALA A 1 378 ? -20.217 -8.769 29.183 1.00 73.88 378 ALA A CA 1
ATOM 2928 C C . ALA A 1 378 ? -18.731 -8.445 28.991 1.00 73.88 378 ALA A C 1
ATOM 2930 O O . ALA A 1 378 ? -18.000 -9.248 28.414 1.00 73.88 378 ALA A O 1
ATOM 2931 N N . SER A 1 379 ? -18.272 -7.312 29.532 1.00 77.19 379 SER A N 1
ATOM 2932 C CA . SER A 1 379 ? -16.851 -6.957 29.538 1.00 77.19 379 SER A CA 1
ATOM 2933 C C . SER A 1 379 ? -16.027 -7.977 30.321 1.00 77.19 379 SER A C 1
ATOM 2935 O O . SER A 1 379 ? -15.039 -8.485 29.800 1.00 77.19 379 SER A O 1
ATOM 2937 N N . ASN A 1 380 ? -16.457 -8.334 31.537 1.00 82.44 380 ASN A N 1
ATOM 2938 C CA . ASN A 1 380 ? -15.784 -9.348 32.350 1.00 82.44 380 ASN A CA 1
ATOM 2939 C C . ASN A 1 380 ? -15.786 -10.714 31.662 1.00 82.44 380 ASN A C 1
ATOM 2941 O O . ASN A 1 380 ? -14.741 -11.348 31.600 1.00 82.44 380 ASN A O 1
ATOM 2945 N N . PHE A 1 381 ? -16.920 -11.140 31.096 1.00 82.44 381 PHE A N 1
ATOM 2946 C CA . PHE A 1 381 ? -17.010 -12.386 30.337 1.00 82.44 381 PHE A CA 1
ATOM 2947 C C . PHE A 1 381 ? -15.998 -12.416 29.186 1.00 82.44 381 PHE A C 1
ATOM 2949 O O . PHE A 1 381 ? -15.221 -13.360 29.074 1.00 82.44 381 PHE A O 1
ATOM 2956 N N . TYR A 1 382 ? -15.958 -11.363 28.367 1.00 83.19 382 TYR A N 1
ATOM 2957 C CA . TYR A 1 382 ? -15.043 -11.286 27.231 1.00 83.19 382 TYR A CA 1
ATOM 2958 C C . TYR A 1 382 ? -13.569 -11.278 27.665 1.00 83.19 382 TYR A C 1
ATOM 2960 O O . TYR A 1 382 ? -12.754 -11.995 27.087 1.00 83.19 382 TYR A O 1
ATOM 2968 N N . ILE A 1 383 ? -13.227 -10.519 28.714 1.00 85.69 383 ILE A N 1
ATOM 2969 C CA . ILE A 1 383 ? -11.868 -10.482 29.277 1.00 85.69 383 ILE A CA 1
ATOM 2970 C C . ILE A 1 383 ? -11.460 -11.860 29.806 1.00 85.69 383 ILE A C 1
ATOM 2972 O O . ILE A 1 383 ? -10.353 -12.308 29.516 1.00 85.69 383 ILE A O 1
ATOM 2976 N N . SER A 1 384 ? -12.337 -12.536 30.554 1.00 88.69 384 SER A N 1
ATOM 2977 C CA . SER A 1 384 ? -12.072 -13.874 31.089 1.00 88.69 384 SER A CA 1
ATOM 2978 C C . SER A 1 384 ? -11.835 -14.885 29.972 1.00 88.69 384 SER A C 1
ATOM 2980 O O . SER A 1 384 ? -10.813 -15.561 29.989 1.00 88.69 384 SER A O 1
ATOM 2982 N N . ILE A 1 385 ? -12.702 -14.913 28.953 1.00 89.31 385 ILE A N 1
ATOM 2983 C CA . ILE A 1 385 ? -12.522 -15.791 27.792 1.00 89.31 385 ILE A CA 1
ATOM 2984 C C . ILE A 1 385 ? -11.195 -15.506 27.089 1.00 89.31 385 ILE A C 1
ATOM 2986 O O . ILE A 1 385 ? -10.460 -16.437 26.781 1.00 89.31 385 ILE A O 1
ATOM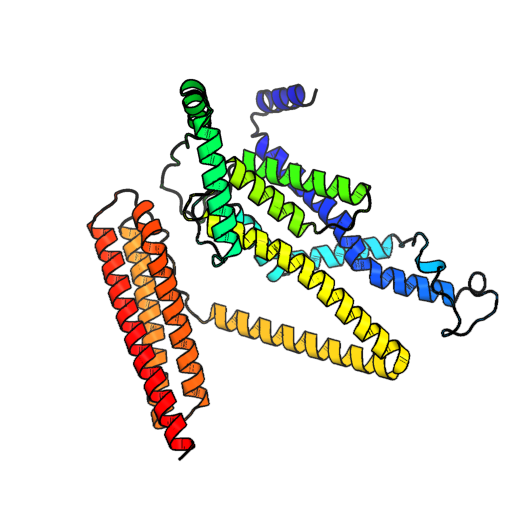 2990 N N . LEU A 1 386 ? -10.845 -14.241 26.842 1.00 88.88 386 LEU A N 1
ATOM 2991 C CA . LEU A 1 386 ? -9.559 -13.920 26.220 1.00 88.88 386 LEU A CA 1
ATOM 2992 C C . LEU A 1 386 ? -8.364 -14.346 27.080 1.00 88.88 386 LEU A C 1
ATOM 2994 O O . LEU A 1 386 ? -7.360 -14.784 26.520 1.00 88.88 386 LEU A O 1
ATOM 2998 N N . GLY A 1 387 ? -8.478 -14.257 28.407 1.00 90.94 387 GLY A N 1
ATOM 2999 C CA . GLY A 1 387 ? -7.501 -14.815 29.342 1.00 90.94 387 GLY A CA 1
ATOM 3000 C C . GLY A 1 387 ? -7.336 -16.324 29.158 1.00 90.94 387 GLY A C 1
ATOM 3001 O O . GLY A 1 387 ? -6.228 -16.788 28.899 1.00 90.94 387 GLY A O 1
ATOM 3002 N N . ASP A 1 388 ? -8.440 -17.071 29.166 1.00 93.38 388 ASP A N 1
ATOM 3003 C CA . ASP A 1 388 ? -8.428 -18.528 28.988 1.00 93.38 388 ASP A CA 1
ATOM 3004 C C . ASP A 1 388 ? -7.831 -18.934 27.627 1.00 93.38 388 ASP A C 1
ATOM 3006 O O . ASP A 1 388 ? -7.005 -19.847 27.531 1.00 93.38 388 ASP A O 1
ATOM 3010 N N . LEU A 1 389 ? -8.201 -18.229 26.550 1.00 93.38 389 LEU A N 1
ATOM 3011 C CA . LEU A 1 389 ? -7.646 -18.464 25.214 1.00 93.38 389 LEU A CA 1
ATOM 3012 C C . LEU A 1 389 ? -6.141 -18.159 25.167 1.00 93.38 389 LEU A C 1
ATOM 3014 O O . LEU A 1 389 ? -5.388 -18.889 24.511 1.00 93.38 389 LEU A O 1
ATOM 3018 N N . GLN A 1 390 ? -5.688 -17.116 25.868 1.00 92.62 390 GLN A N 1
ATOM 3019 C CA . GLN A 1 390 ? -4.272 -16.777 25.976 1.00 92.62 390 GLN A CA 1
ATOM 3020 C C . GLN A 1 390 ? -3.494 -17.884 26.697 1.00 92.62 390 GLN A C 1
ATOM 3022 O O . GLN A 1 390 ? -2.457 -18.323 26.192 1.00 92.62 390 GLN A O 1
ATOM 3027 N N . ASP A 1 391 ? -4.009 -18.390 27.813 1.00 94.38 391 ASP A N 1
ATOM 3028 C CA . ASP A 1 391 ? -3.378 -19.469 28.577 1.00 94.38 391 ASP A CA 1
ATOM 3029 C C . ASP A 1 391 ? -3.293 -20.769 27.761 1.00 94.38 391 ASP A C 1
ATOM 3031 O O . ASP A 1 391 ? -2.257 -21.450 27.749 1.00 94.38 391 ASP A O 1
ATOM 3035 N N . MET A 1 392 ? -4.338 -21.084 26.986 1.00 93.75 392 MET A N 1
ATOM 3036 C CA . MET A 1 392 ? -4.314 -22.191 26.025 1.00 93.75 392 MET A CA 1
ATOM 3037 C C . MET A 1 392 ? -3.214 -22.005 24.972 1.00 93.75 392 MET A C 1
ATOM 3039 O O . MET A 1 392 ? -2.449 -22.936 24.697 1.00 93.75 392 MET A O 1
ATOM 3043 N N . ALA A 1 393 ? -3.107 -20.815 24.376 1.00 93.31 393 ALA A N 1
ATOM 3044 C CA . ALA A 1 393 ? -2.104 -20.525 23.355 1.00 93.31 393 ALA A CA 1
ATOM 3045 C C . ALA A 1 393 ? -0.676 -20.578 23.910 1.00 93.31 393 ALA A C 1
ATOM 3047 O O . ALA A 1 393 ? 0.202 -21.170 23.277 1.00 93.31 393 ALA A O 1
ATOM 3048 N N . GLN A 1 394 ? -0.444 -20.036 25.108 1.00 93.75 394 GLN A N 1
ATOM 3049 C CA . GLN A 1 394 ? 0.846 -20.111 25.796 1.00 93.75 394 GLN A CA 1
ATOM 3050 C C . GLN A 1 394 ? 1.238 -21.560 26.097 1.00 93.75 394 GLN A C 1
ATOM 3052 O O . GLN A 1 394 ? 2.371 -21.962 25.816 1.00 93.75 394 GLN A O 1
ATOM 3057 N N . SER A 1 395 ? 0.293 -22.369 26.580 1.00 95.94 395 SER A N 1
ATOM 3058 C CA . SER A 1 395 ? 0.508 -23.794 26.849 1.00 95.94 395 SER A CA 1
ATOM 3059 C C . SER A 1 395 ? 0.876 -24.561 25.575 1.00 95.94 395 SER A C 1
ATOM 3061 O O . SER A 1 395 ? 1.866 -25.296 25.541 1.00 95.94 395 SER A O 1
ATOM 3063 N N . LEU A 1 396 ? 0.141 -24.341 24.480 1.00 95.06 396 LEU A N 1
ATOM 3064 C CA . LEU A 1 396 ? 0.456 -24.926 23.174 1.00 95.06 396 LEU A CA 1
ATOM 3065 C C . LEU A 1 396 ? 1.822 -24.465 22.650 1.00 95.06 396 LEU A C 1
ATOM 3067 O O . LEU A 1 396 ? 2.555 -25.258 22.050 1.00 95.06 396 LEU A O 1
ATOM 3071 N N . ASN A 1 397 ? 2.179 -23.198 22.870 1.00 93.94 397 ASN A N 1
ATOM 3072 C CA . ASN A 1 397 ? 3.449 -22.632 22.426 1.00 93.94 397 ASN A CA 1
ATOM 3073 C C . ASN A 1 397 ? 4.618 -23.269 23.183 1.00 93.94 397 ASN A C 1
ATOM 3075 O O . ASN A 1 397 ? 5.621 -23.654 22.577 1.00 93.94 397 ASN A O 1
ATOM 3079 N N . TYR A 1 398 ? 4.462 -23.450 24.496 1.00 94.56 398 TYR A N 1
ATOM 3080 C CA . TYR A 1 398 ? 5.418 -24.174 25.321 1.00 94.56 398 TYR A CA 1
ATOM 3081 C C . TYR A 1 398 ? 5.608 -25.609 24.818 1.00 94.56 398 TYR A C 1
ATOM 3083 O O . TYR A 1 398 ? 6.737 -25.993 24.506 1.00 94.56 398 TYR A O 1
ATOM 3091 N N . ILE A 1 399 ? 4.516 -26.366 24.640 1.00 93.56 399 ILE A N 1
ATOM 3092 C CA . ILE A 1 399 ? 4.556 -27.751 24.142 1.00 93.56 399 ILE A CA 1
ATOM 3093 C C . ILE A 1 399 ? 5.256 -27.811 22.780 1.00 93.56 399 ILE A C 1
ATOM 3095 O O . ILE A 1 399 ? 6.226 -28.549 22.612 1.00 93.56 399 ILE A O 1
ATOM 3099 N N . SER A 1 400 ? 4.828 -26.998 21.811 1.00 92.88 400 SER A N 1
ATOM 3100 C CA . SER A 1 400 ? 5.389 -27.036 20.458 1.00 92.88 400 SER A CA 1
ATOM 3101 C C . SER A 1 400 ? 6.873 -26.653 20.423 1.00 92.88 400 SER A C 1
ATOM 3103 O O . SER A 1 400 ? 7.635 -27.240 19.647 1.00 92.88 400 SER A O 1
ATOM 3105 N N . ASN A 1 401 ? 7.307 -25.682 21.234 1.00 91.88 401 ASN A N 1
ATOM 3106 C CA . ASN A 1 401 ? 8.714 -25.291 21.319 1.00 91.88 401 ASN A CA 1
ATOM 3107 C C . ASN A 1 401 ? 9.561 -26.352 22.019 1.00 91.88 401 ASN A C 1
ATOM 3109 O O . ASN A 1 401 ? 10.656 -26.656 21.540 1.00 91.88 401 ASN A O 1
ATOM 3113 N N . ALA A 1 402 ? 9.061 -26.929 23.113 1.00 93.12 402 ALA A N 1
ATOM 3114 C CA . ALA A 1 402 ? 9.733 -28.000 23.833 1.00 93.12 402 ALA A CA 1
ATOM 3115 C C . ALA A 1 402 ? 9.916 -29.233 22.935 1.00 93.12 402 ALA A C 1
ATOM 3117 O O . ALA A 1 402 ? 11.040 -29.719 22.798 1.00 93.12 402 ALA A O 1
ATOM 3118 N N . SER A 1 403 ? 8.861 -29.673 22.235 1.00 91.25 403 SER A N 1
ATOM 3119 C CA . SER A 1 403 ? 8.932 -30.797 21.291 1.00 91.25 403 SER A CA 1
ATOM 3120 C C . SER A 1 403 ? 9.926 -30.533 20.157 1.00 91.25 403 SER A C 1
ATOM 3122 O O . SER A 1 403 ? 10.766 -31.381 19.863 1.00 91.25 403 SER A O 1
ATOM 3124 N N . TYR A 1 404 ? 9.889 -29.346 19.539 1.00 91.62 404 TYR A N 1
ATOM 3125 C CA . TYR A 1 404 ? 10.839 -28.987 18.480 1.00 91.62 404 TYR A CA 1
ATOM 3126 C C . TYR A 1 404 ? 12.286 -28.953 18.986 1.00 91.62 404 TYR A C 1
ATOM 3128 O O . TYR A 1 404 ? 13.184 -29.476 18.322 1.00 91.62 404 TYR A O 1
ATOM 3136 N N . LYS A 1 405 ? 12.523 -28.353 20.160 1.00 91.81 405 LYS A N 1
ATOM 3137 C CA . LYS A 1 405 ? 13.853 -28.260 20.772 1.00 91.81 405 LYS A CA 1
ATOM 3138 C C . LYS A 1 405 ? 14.409 -29.645 21.091 1.00 91.81 405 LYS A C 1
ATOM 3140 O O . LYS A 1 405 ? 15.558 -29.899 20.749 1.00 91.81 405 LYS A O 1
ATOM 3145 N N . HIS A 1 406 ? 13.601 -30.527 21.682 1.00 89.94 406 HIS A N 1
ATOM 3146 C CA . HIS A 1 406 ? 14.005 -31.893 22.008 1.00 89.94 406 HIS A CA 1
ATOM 3147 C C . HIS A 1 406 ? 14.474 -32.645 20.758 1.00 89.94 406 HIS A C 1
ATOM 3149 O O . HIS A 1 406 ? 15.639 -33.013 20.680 1.00 89.94 406 HIS A O 1
ATOM 3155 N N . VAL A 1 407 ? 13.628 -32.752 19.725 1.00 89.56 407 VAL A N 1
ATOM 3156 C CA . VAL A 1 407 ? 13.986 -33.467 18.485 1.00 89.56 407 VAL A CA 1
ATOM 3157 C C . VAL A 1 407 ? 15.179 -32.818 17.766 1.00 89.56 407 VAL A C 1
ATOM 3159 O O . VAL A 1 407 ? 16.009 -33.516 17.192 1.00 89.56 407 VAL A O 1
ATOM 3162 N N . THR A 1 408 ? 15.315 -31.488 17.819 1.00 88.75 408 THR A N 1
ATOM 3163 C CA . THR A 1 408 ? 16.472 -30.789 17.225 1.00 88.75 408 THR A CA 1
ATOM 3164 C C . THR A 1 408 ? 17.784 -31.151 17.919 1.00 88.75 408 THR A C 1
ATOM 3166 O O . THR A 1 408 ? 18.811 -31.235 17.251 1.00 88.75 408 THR A O 1
ATOM 3169 N N . ILE A 1 409 ? 17.763 -31.327 19.242 1.00 85.44 409 ILE A N 1
ATOM 3170 C CA . ILE A 1 409 ? 18.937 -31.737 20.017 1.00 85.44 409 ILE A CA 1
ATOM 3171 C C . ILE A 1 409 ? 19.234 -33.214 19.748 1.00 85.44 409 ILE A C 1
ATOM 3173 O O . ILE A 1 409 ? 20.358 -33.518 19.374 1.00 85.44 409 ILE A O 1
ATOM 3177 N N . THR A 1 410 ? 18.228 -34.090 19.827 1.00 76.19 410 THR A N 1
ATOM 3178 C CA . THR A 1 410 ? 18.373 -35.543 19.626 1.00 76.19 410 THR A CA 1
ATOM 3179 C C . THR A 1 410 ? 18.876 -35.921 18.230 1.00 76.19 410 THR A C 1
ATOM 3181 O O . THR A 1 410 ? 19.554 -36.922 18.084 1.00 76.19 410 THR A O 1
ATOM 3184 N N . ILE A 1 411 ? 18.556 -35.144 17.190 1.00 72.06 411 ILE A N 1
ATOM 3185 C CA . ILE A 1 411 ? 19.067 -35.386 15.825 1.00 72.06 411 ILE A CA 1
ATOM 3186 C C . ILE A 1 411 ? 20.498 -34.854 15.637 1.00 72.06 411 ILE A C 1
ATOM 3188 O O . ILE A 1 411 ? 21.188 -35.255 14.702 1.00 72.06 411 ILE A O 1
ATOM 3192 N N . LYS A 1 412 ? 20.932 -33.899 16.469 1.00 59.38 412 LYS A N 1
ATOM 3193 C CA . LYS A 1 412 ? 22.281 -33.315 16.405 1.00 59.38 412 LYS A CA 1
ATOM 3194 C C . LYS A 1 412 ? 23.305 -34.052 17.270 1.00 59.38 412 LYS A C 1
ATOM 3196 O O . LYS A 1 412 ? 24.491 -33.919 16.980 1.00 59.38 412 LYS A O 1
ATOM 3201 N N . SER A 1 413 ? 22.861 -34.728 18.331 1.00 50.75 413 SER A N 1
ATOM 3202 C CA . SER A 1 413 ? 23.638 -35.717 19.092 1.00 50.75 413 SER A CA 1
ATOM 3203 C C . SER A 1 413 ? 23.703 -37.028 18.333 1.00 50.75 413 SER A C 1
ATOM 3205 O O . SER A 1 413 ? 24.795 -37.628 18.309 1.00 50.75 413 SER A O 1
#

Radius of gyration: 28.39 Å; chains: 1; bounding box: 64×73×77 Å

Secondary structure (DSSP, 8-state):
-HHHHHHHHHHHH---HHHHHHHHHHHHHHHHHHHHHHHHHHHHHHHHHHHHHHHH-TTTSTT---TTT--GGGGGSPP---HHHHHHHHHHHHHHHHH-HHHHHHHHHHHHHH-SS----SS---HHHHHHHHHHHHHHHHHHHHS-HHHHHHHHHHT------S-S-TTTS-SS-HHHHHHHHHHHHHHHHHHHHTT----HHHHHHHHHHHHHHHTT---TTTHHHHHHHHHHHHHHHHHHHHHHHHHHHHHHHHHHHHHHHHHHHHHHHHHHHHHHHHHHHHHHHHHHHHS-PPPP---SSHHHHHHHHHHHHHHHHHHHHHHHHHHHHHHHTT-HHHHHHHHHHHHHHHHHHHHHHHTHHHHHHT-SS--HHHHHHHHHHHHHHHHHHHHHHHHHHHHHHHHHHHHH-

InterPro domains:
  IPR001204 Phosphate transporter [PTHR11101] (17-261)

Foldseek 3Di:
DVVVVLVCCCVPVVDDVLVVLLVVLVVLLVVLCLLQVLCVQCVVVLLVVVQVVLLVDCVNPVVNDDPVPDDSVVSVDDRDDDPVVSVVSSVVVVVCCVPDPVNVVLVVLLLQLLFLDDDDQPFDFDPVLVVVLVVVVVVVVVVVVVDDPVVVVVVVVVLDDDDDDQPDFPVRDRSDDSVLSSQLSNQLSVVSNVCSVVVHNDDSSLSSSCSSNVSSVVSVSQDSVNSSSSSSVNVCVVVVVVVVVVVVVVVVVVLVVQCVVVPPNSVVVVVVVVVVVVVVVVVVVVVVVVVVVPQPAQDAQRDLDLVSLVVSLVSNVVSLVVLLVVLVVLLVVCLVVLPLVSLVVSLVSLVVQLVSLVVNVVCLVVSCVSRPDSPVVSSVVNNVSSVVSNVSSVVSNVSSVVSNVVSVVVVVD